Protein AF-0000000074474429 (afdb_homodimer)

InterPro domains:
  IPR001296 Glycosyl transferase, family 1 [PF00534] (193-345)
  IPR028098 Glycosyltransferase subfamily 4-like, N-terminal domain [PF13439] (16-177)
  IPR050194 Glycosyltransferase group 1 [PTHR45947] (1-367)

Secondary structure (DSSP, 8-state):
-EEEEE---SS-SHHHHHHHHHHHHHHHTT-EEEEEEEESS-----TTEEEEEEEEE-SS-EEEPTTHHHHHHHHHHHH--SEEEEEE-S-GGGGTHHHHHHHTT--EEEEE---EEPTTS-GGGSHHHHHHHHHHHHHTTSSEEEES-HHHHHHHHHTT--GGGEEE----B-TTTSS-----HHHHHT-SEEEEEES--SGGGTHHHHHHHHHHHT--TTEEEEEE---TTHHHHHTTS-GGGTEEEEE----HHHHHHHHHH-SEEEE--SEES--HHHHHHHHTT-EEEEES-TTHHHHHTTTTSEEEPSTTHHHHHHHHHHHHHH-HHHHHHHHHHHHHHHHHH-BHHHHHHHHHHHHHHHS------/-EEEEE---SS-SHHHHHHHHHHHHHHHTT-EEEEEEEESS-----TTEEEEEEEEE-SS-EEEPTTHHHHHHHHHHHH--SEEEEEE-S-GGGGTHHHHHHHTT--EEEEE---EEPTTS--TTSHHHHHHHHHHHHHTTSSEEEES-HHHHHHHHHTT--GGGEEE----B-TTTS------HHHHHT-SEEEEEES--SGGGTHHHHHHHHHHHT--TTEEEEEE---TTHHHHHTTS-GGGTEEEEE----HHHHHHHHHH-SEEEE--SEES--HHHHHHHHTT-EEEEES-TTHHHHHTTTTSEEEPSTTHHHHHHHHHHHHHH-HHHHHHHHHHHHHHHHHH-BHHHHHHHHHHHHHHHS------

Organism: NCBI:txid1188229

pLDDT: mean 92.16, std 10.49, range [34.38, 98.94]

Radius of gyration: 33.87 Å; Cα contacts (8 Å, |Δi|>4): 1514; chains: 2; bounding box: 51×116×76 Å

Foldseek 3Di:
DEEEEEFECDDDDPRNVQCVLQQVVCVVVPYHYAYEYEDCDQDPDPPRYGYFYFDDDDQQETGGDVCSLVVVLVVCVVRVGLAYEYADRHYPVLLCVLVSCVVVVHAYEYEDWQKAFFPPPPRVPDPSVVVLLVCLVSLLSHQAYEAAAVVVLVSSVVSPRDSNRYDHQHAFAALVLQAADDACVLVVQVAPAEEEEADEDDVQQVVVLVQLLLQVLQLDLRYAYEYEEYYDCVVVVPVVHDVVSRYHYPYYDPDSNVVSNVLNPHAEYEGLGRIGAADPVLLSSLSNLHAYEYERHHCPCVLCPPLLHHYDHNPPSSVVSNVVVNVSSVCRVSSNVSSVSSNVSSVVRHHSVSSNVVVVVVSVVRRPPPPDD/DEEEEEFECDDDDPRNVLCVLQQVVVVVVPYHYAYEYEDCDQPPDPPRYGYFYFDDDDQAETGGDVCSLVVVLVVCVVRVGLAYEYADRHYPVLQCVLVSCVVVVHAYEYEDWQKAFFPPPPRVPDPSVVVLLVCLVSLLSHQAYEAAAVVVLVSSVVSPRDSNRYDHQHAFAALVLQAADDACVLVVQVAPAEEEEADEDDVQQPVVLVQLLLQVLQLDLRYAYEYEEYYDCVVVVPVVHDVVSRYHYPYYDPDSNVVSNVLNPHAEYEGLGRIGAADPSLLSSLSNLHAYEYERHHCPCVLCPPLLHHYDHNPPSSVVSNVVVNVSSVCRVSSNVSSVSSNVSSVVRHHSVSSNVVVVVVSVVRRPPPPDD

Nearest PDB structures (foldseek):
  6n1x-assembly1_A  TM=7.868E-01  e=1.002E-22  Staphylococcus aureus subsp. aureus CN1
  2jjm-assembly1_C  TM=8.131E-01  e=6.736E-22  Bacillus anthracis str. Ames
  3mbo-assembly2_C  TM=7.953E-01  e=3.394E-21  Bacillus anthracis
  3mbo-assembly1_A  TM=7.927E-01  e=4.277E-21  Bacillus anthracis
  5d00-assembly1_A  TM=7.978E-01  e=6.407E-21  Bacillus subtilis subsp. subtilis str. 168

Sequence (746 aa):
MHIAWLGKKSPFCGNVTYSREVTNALRDRGYQVSFLHFAANTQQDSAQEFSLPCLYKSQIYTLPSPGANQTLLRTLRKLRPDVVHASLTLSPMDFSLPEICAELNLPLIATFHPAFAARGLNFASSTQFLTYQLYAPCLSNYDRVIVFSHLQQELLVRLGVPLERLCVIPNGVDTERYCPGWSNLKSELHADCIFIYQGRMALEKNVEALLQAWKRSEMGSQAKLLMVGNGPLAASLMNHYGPEQGVLWLGFVAQERERVRLLQGADVYVLPSLVEGLSLSLLEAMACGLACVATDAGADGEVLERGAGIILSAQGVATQLRTLLPMLAEQAEFRRILGTKARQRVLERYTLNRNLALLETLYAETARPVYSRMHIAWLGKKSPFCGNVTYSREVTNALRDRGYQVSFLHFAANTQQDSAQEFSLPCLYKSQIYTLPSPGANQTLLRTLRKLRPDVVHASLTLSPMDFSLPEICAELNLPLIATFHPAFAARGLNFASSTQFLTYQLYAPCLSNYDRVIVFSHLQQELLVRLGVPLERLCVIPNGVDTERYCPGWSNLKSELHADCIFIYQGRMALEKNVEALLQAWKRSEMGSQAKLLMVGNGPLAASLMNHYGPEQGVLWLGFVAQERERVRLLQGADVYVLPSLVEGLSLSLLEAMACGLACVATDAGADGEVLERGAGIILSAQGVATQLRTLLPMLAEQAEFRRILGTKARQRVLERYTLNRNLALLETLYAETARPVYSR

Structure (mmCIF, N/CA/C/O backbone):
data_AF-0000000074474429-model_v1
#
loop_
_entity.id
_entity.type
_entity.pdbx_description
1 polymer 'Glycosyl transferase, group 1'
#
loop_
_atom_site.group_PDB
_atom_site.id
_atom_site.type_symbol
_atom_site.label_atom_id
_atom_site.label_alt_id
_atom_site.label_comp_id
_atom_site.label_asym_id
_atom_site.label_entity_id
_atom_site.label_seq_id
_atom_site.pdbx_PDB_ins_code
_atom_site.Cartn_x
_atom_site.Cartn_y
_atom_site.Cartn_z
_atom_site.occupancy
_atom_site.B_iso_or_equiv
_atom_site.auth_seq_id
_atom_site.auth_comp_id
_atom_site.auth_asym_id
_atom_site.auth_atom_id
_atom_site.pdbx_PDB_model_num
ATOM 1 N N . MET A 1 1 ? -1.955 -37.125 -33.5 1 94.19 1 MET A N 1
ATOM 2 C CA . MET A 1 1 ? -1.232 -37.625 -32.344 1 94.19 1 MET A CA 1
ATOM 3 C C . MET A 1 1 ? -2.201 -38.031 -31.234 1 94.19 1 MET A C 1
ATOM 5 O O . MET A 1 1 ? -3.189 -37.344 -30.969 1 94.19 1 MET A O 1
ATOM 9 N N . HIS A 1 2 ? -2 -39.188 -30.656 1 96.62 2 HIS A N 1
ATOM 10 C CA . HIS A 1 2 ? -2.836 -39.719 -29.594 1 96.62 2 HIS A CA 1
ATOM 11 C C . HIS A 1 2 ? -2.152 -39.625 -28.234 1 96.62 2 HIS A C 1
ATOM 13 O O . HIS A 1 2 ? -1.081 -40.188 -28.031 1 96.62 2 HIS A O 1
ATOM 19 N N . ILE A 1 3 ? -2.836 -38.844 -27.328 1 97.44 3 ILE A N 1
ATOM 20 C CA . ILE A 1 3 ? -2.283 -38.594 -26 1 97.44 3 ILE A CA 1
ATOM 21 C C . ILE A 1 3 ? -3.082 -39.375 -24.953 1 97.44 3 ILE A C 1
ATOM 23 O O . ILE A 1 3 ? -4.305 -39.25 -24.875 1 97.44 3 ILE A O 1
ATOM 27 N N . ALA A 1 4 ? -2.449 -40.25 -24.203 1 97.56 4 ALA A N 1
ATOM 28 C CA . ALA A 1 4 ? -3.043 -40.812 -22.984 1 97.56 4 ALA A CA 1
ATOM 29 C C . ALA A 1 4 ? -2.773 -39.938 -21.781 1 97.56 4 ALA A C 1
ATOM 31 O O . ALA A 1 4 ? -1.644 -39.844 -21.297 1 97.56 4 ALA A O 1
ATOM 32 N N . TRP A 1 5 ? -3.797 -39.25 -21.328 1 97.69 5 TRP A N 1
ATOM 33 C CA . TRP A 1 5 ? -3.686 -38.312 -20.219 1 97.69 5 TRP A CA 1
ATOM 34 C C . TRP A 1 5 ? -4.121 -38.938 -18.906 1 97.69 5 TRP A C 1
ATOM 36 O O . TRP A 1 5 ? -5.277 -39.344 -18.75 1 97.69 5 TRP A O 1
ATOM 46 N N . LEU A 1 6 ? -3.193 -39.125 -18 1 95.38 6 LEU A N 1
ATOM 47 C CA . LEU A 1 6 ? -3.504 -39.562 -16.641 1 95.38 6 LEU A CA 1
ATOM 48 C C . LEU A 1 6 ? -3.73 -38.375 -15.711 1 95.38 6 LEU A C 1
ATOM 50 O O . LEU A 1 6 ? -2.807 -37.625 -15.445 1 95.38 6 LEU A O 1
ATOM 54 N N . GLY A 1 7 ? -4.918 -38.219 -15.242 1 92.5 7 GLY A N 1
ATOM 55 C CA . GLY A 1 7 ? -5.223 -37.062 -14.398 1 92.5 7 GLY A CA 1
ATOM 56 C C . GLY A 1 7 ? -6.336 -37.344 -13.406 1 92.5 7 GLY A C 1
ATOM 57 O O . GLY A 1 7 ? -6.746 -38.5 -13.219 1 92.5 7 GLY A O 1
ATOM 58 N N . LYS A 1 8 ? -6.738 -36.219 -12.742 1 89.5 8 LYS A N 1
ATOM 59 C CA . LYS A 1 8 ? -7.789 -36.281 -11.727 1 89.5 8 LYS A CA 1
ATOM 60 C C . LYS A 1 8 ? -9.086 -35.656 -12.25 1 89.5 8 LYS A C 1
ATOM 62 O O . LYS A 1 8 ? -9.055 -34.656 -12.945 1 89.5 8 LYS A O 1
ATOM 67 N N . LYS A 1 9 ? -10.172 -36.281 -11.867 1 87.31 9 LYS A N 1
ATOM 68 C CA . LYS A 1 9 ? -11.477 -35.75 -12.234 1 87.31 9 LYS A CA 1
ATOM 69 C C . LYS A 1 9 ? -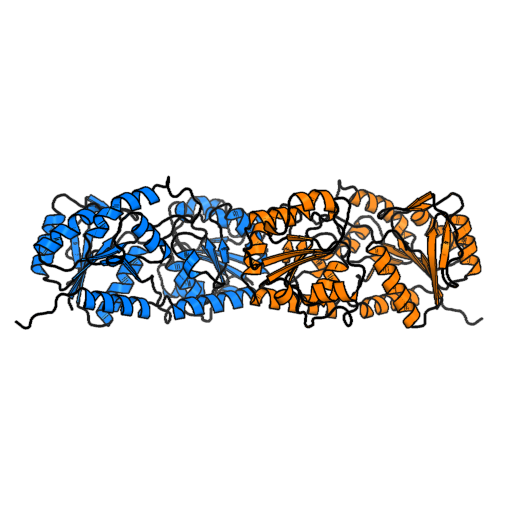12.25 -35.281 -11 1 87.31 9 LYS A C 1
ATOM 71 O O . LYS A 1 9 ? -13.156 -34.438 -11.102 1 87.31 9 LYS A O 1
ATOM 76 N N . SER A 1 10 ? -11.914 -35.875 -9.953 1 84.69 10 SER A N 1
ATOM 77 C CA . SER A 1 10 ? -12.547 -35.594 -8.672 1 84.69 10 SER A CA 1
ATOM 78 C C . SER A 1 10 ? -11.617 -35.906 -7.508 1 84.69 10 SER A C 1
ATOM 80 O O . SER A 1 10 ? -10.719 -36.75 -7.641 1 84.69 10 SER A O 1
ATOM 82 N N . PRO A 1 11 ? -11.836 -35.219 -6.402 1 82.62 11 PRO A N 1
ATOM 83 C CA . PRO A 1 11 ? -12.695 -34.062 -6.148 1 82.62 11 PRO A CA 1
ATOM 84 C C . PRO A 1 11 ? -12.188 -32.781 -6.832 1 82.62 11 PRO A C 1
ATOM 86 O O . PRO A 1 11 ? -11.031 -32.719 -7.242 1 82.62 11 PRO A O 1
ATOM 89 N N . PHE A 1 12 ? -13.07 -31.844 -6.891 1 78.62 12 PHE A N 1
ATOM 90 C CA . PHE A 1 12 ? -12.773 -30.609 -7.609 1 78.62 12 PHE A CA 1
ATOM 91 C C . PHE A 1 12 ? -11.594 -29.875 -6.973 1 78.62 12 PHE A C 1
ATOM 93 O O . PHE A 1 12 ? -11.531 -29.734 -5.75 1 78.62 12 PHE A O 1
ATOM 100 N N . CYS A 1 13 ? -10.656 -29.453 -7.844 1 82.5 13 CYS A N 1
ATOM 101 C CA . CYS A 1 13 ? -9.492 -28.656 -7.473 1 82.5 13 CYS A CA 1
ATOM 102 C C . CYS A 1 13 ? -8.828 -28.047 -8.703 1 82.5 13 CYS A C 1
ATOM 104 O O . CYS A 1 13 ? -9.336 -28.188 -9.812 1 82.5 13 CYS A O 1
ATOM 106 N N . GLY A 1 14 ? -7.797 -27.375 -8.484 1 85.69 14 GLY A N 1
ATOM 107 C CA . GLY A 1 14 ? -7.09 -26.734 -9.57 1 85.69 14 GLY A CA 1
ATOM 108 C C . GLY A 1 14 ? -6.555 -27.703 -10.602 1 85.69 14 GLY A C 1
ATOM 109 O O . GLY A 1 14 ? -6.566 -27.422 -11.805 1 85.69 14 GLY A O 1
ATOM 110 N N . ASN A 1 15 ? -6.133 -28.828 -10.172 1 87.31 15 ASN A N 1
ATOM 111 C CA . ASN A 1 15 ? -5.609 -29.844 -11.078 1 87.31 15 ASN A CA 1
ATOM 112 C C . ASN A 1 15 ? -6.695 -30.391 -12 1 87.31 15 ASN A C 1
ATOM 114 O O . ASN A 1 15 ? -6.434 -30.688 -13.164 1 87.31 15 ASN A O 1
ATOM 118 N N . VAL A 1 16 ? -7.844 -30.562 -11.422 1 88.31 16 VAL A N 1
ATOM 119 C CA . VAL A 1 16 ? -8.977 -31.016 -12.227 1 88.31 16 VAL A CA 1
ATOM 120 C C . VAL A 1 16 ? -9.289 -29.984 -13.312 1 88.31 16 VAL A C 1
ATOM 122 O O . VAL A 1 16 ? -9.461 -30.344 -14.477 1 88.31 16 VAL A O 1
ATOM 125 N N . THR A 1 17 ? -9.32 -28.734 -12.891 1 89 17 THR A N 1
ATOM 126 C CA . THR A 1 17 ? -9.586 -27.656 -13.844 1 89 17 THR A CA 1
ATOM 127 C C . THR A 1 17 ? -8.508 -27.609 -14.922 1 89 17 THR A C 1
ATOM 129 O O . THR A 1 17 ? -8.805 -27.5 -16.109 1 89 17 THR A O 1
ATOM 132 N N . TYR A 1 18 ? -7.309 -27.734 -14.523 1 91.81 18 TYR A N 1
ATOM 133 C CA . TYR A 1 18 ? -6.18 -27.734 -15.453 1 91.81 18 TYR A CA 1
ATOM 134 C C . TYR A 1 18 ? -6.324 -28.859 -16.484 1 91.81 18 TYR A C 1
ATOM 136 O O . TYR A 1 18 ? -6.246 -28.609 -17.688 1 91.81 18 TYR A O 1
ATOM 144 N N . SER A 1 19 ? -6.547 -30.078 -16.016 1 93.69 19 SER A N 1
ATOM 145 C CA . SER A 1 19 ? -6.66 -31.234 -16.906 1 93.69 19 SER A CA 1
ATOM 146 C C . SER A 1 19 ? -7.82 -31.062 -17.875 1 93.69 19 SER A C 1
ATOM 148 O O . SER A 1 19 ? -7.676 -31.344 -19.062 1 93.69 19 SER A O 1
ATOM 150 N N . ARG A 1 20 ? -8.867 -30.594 -17.297 1 92.25 20 ARG A N 1
ATOM 151 C CA . ARG A 1 20 ? -10.062 -30.406 -18.125 1 92.25 20 ARG A CA 1
ATOM 152 C C . ARG A 1 20 ? -9.812 -29.375 -19.219 1 92.25 20 ARG A C 1
ATOM 154 O O . ARG A 1 20 ? -10.094 -29.641 -20.391 1 92.25 20 ARG A O 1
ATOM 161 N N . GLU A 1 21 ? -9.258 -28.281 -18.875 1 93.25 21 GLU A N 1
ATOM 162 C CA . GLU A 1 21 ? -9.055 -27.188 -19.828 1 93.25 21 GLU A CA 1
ATOM 163 C C . GLU A 1 21 ? -8.031 -27.578 -20.891 1 93.25 21 GLU A C 1
ATOM 165 O O . GLU A 1 21 ? -8.242 -27.328 -22.078 1 93.25 21 GLU A O 1
ATOM 170 N N . VAL A 1 22 ? -7.012 -28.188 -20.484 1 95.75 22 VAL A N 1
ATOM 171 C CA . VAL A 1 22 ? -5.918 -28.516 -21.391 1 95.75 22 VAL A CA 1
ATOM 172 C C . VAL A 1 22 ? -6.355 -29.641 -22.328 1 95.75 22 VAL A C 1
ATOM 174 O O . VAL A 1 22 ? -6.168 -29.562 -23.547 1 95.75 22 VAL A O 1
ATOM 177 N N . THR A 1 23 ? -6.969 -30.719 -21.812 1 96.44 23 THR A N 1
ATOM 178 C CA . THR A 1 23 ? -7.344 -31.859 -22.641 1 96.44 23 THR A CA 1
ATOM 179 C C . THR A 1 23 ? -8.453 -31.484 -23.609 1 96.44 23 THR A C 1
ATOM 181 O O . THR A 1 23 ? -8.453 -31.922 -24.766 1 96.44 23 THR A O 1
ATOM 184 N N . ASN A 1 24 ? -9.398 -30.625 -23.156 1 95.19 24 ASN A N 1
ATOM 185 C CA . ASN A 1 24 ? -10.43 -30.141 -24.062 1 95.19 24 ASN A CA 1
ATOM 186 C C . ASN A 1 24 ? -9.828 -29.297 -25.188 1 95.19 24 ASN A C 1
ATOM 188 O O . ASN A 1 24 ? -10.203 -29.438 -26.344 1 95.19 24 ASN A O 1
ATOM 192 N N . ALA A 1 25 ? -8.961 -28.453 -24.844 1 96.06 25 ALA A N 1
ATOM 193 C CA . ALA A 1 25 ? -8.328 -27.578 -25.828 1 96.06 25 ALA A CA 1
ATOM 194 C C . ALA A 1 25 ? -7.5 -28.391 -26.828 1 96.06 25 ALA A C 1
ATOM 196 O O . ALA A 1 25 ? -7.449 -28.062 -28.016 1 96.06 25 ALA A O 1
ATOM 197 N N . LEU A 1 26 ? -6.797 -29.406 -26.344 1 96.62 26 LEU A N 1
ATOM 198 C CA . LEU A 1 26 ? -6.043 -30.297 -27.219 1 96.62 26 LEU A CA 1
ATOM 199 C C . LEU A 1 26 ? -6.969 -31 -28.203 1 96.62 26 LEU A C 1
ATOM 201 O O . LEU A 1 26 ? -6.652 -31.094 -29.391 1 96.62 26 LEU A O 1
ATOM 205 N N . ARG A 1 27 ? -8.125 -31.453 -27.719 1 96.56 27 ARG A N 1
ATOM 206 C CA . ARG A 1 27 ? -9.102 -32.094 -28.609 1 96.56 27 ARG A CA 1
ATOM 207 C C . ARG A 1 27 ? -9.586 -31.109 -29.672 1 96.56 27 ARG A C 1
ATOM 209 O O . ARG A 1 27 ? -9.719 -31.469 -30.844 1 96.56 27 ARG A O 1
ATOM 216 N N . ASP A 1 28 ? -9.828 -29.922 -29.25 1 96 28 ASP A N 1
ATOM 217 C CA . ASP A 1 28 ? -10.273 -28.875 -30.172 1 96 28 ASP A CA 1
ATOM 218 C C . ASP A 1 28 ? -9.219 -28.609 -31.25 1 96 28 ASP A C 1
ATOM 220 O O . ASP A 1 28 ? -9.555 -28.188 -32.344 1 96 28 ASP A O 1
ATOM 224 N N . ARG A 1 29 ? -8.023 -28.891 -30.922 1 95.81 29 ARG A N 1
ATOM 225 C CA . ARG A 1 29 ? -6.922 -28.641 -31.844 1 95.81 29 ARG A CA 1
ATOM 226 C C . ARG A 1 29 ? -6.609 -29.875 -32.688 1 95.81 29 ARG A C 1
ATOM 228 O O . ARG A 1 29 ? -5.602 -29.906 -33.406 1 95.81 29 ARG A O 1
ATOM 235 N N . GLY A 1 30 ? -7.371 -30.969 -32.531 1 95.81 30 GLY A N 1
ATOM 236 C CA . GLY A 1 30 ? -7.285 -32.125 -33.406 1 95.81 30 GLY A CA 1
ATOM 237 C C . GLY A 1 30 ? -6.559 -33.281 -32.812 1 95.81 30 GLY A C 1
ATOM 238 O O . GLY A 1 30 ? -6.391 -34.344 -33.438 1 95.81 30 GLY A O 1
ATOM 239 N N . TYR A 1 31 ? -6.215 -33.219 -31.562 1 96.44 31 TYR A N 1
ATOM 240 C CA . TYR A 1 31 ? -5.543 -34.344 -30.906 1 96.44 31 TYR A CA 1
ATOM 241 C C . TYR A 1 31 ? -6.551 -35.375 -30.422 1 96.44 31 TYR A C 1
ATOM 243 O O . TYR A 1 31 ? -7.672 -35.031 -30.047 1 96.44 31 TYR A O 1
ATOM 251 N N . GLN A 1 32 ? -6.141 -36.625 -30.5 1 96.75 32 GLN A N 1
ATOM 252 C CA . GLN A 1 32 ? -6.879 -37.656 -29.797 1 96.75 32 GLN A CA 1
ATOM 253 C C . GLN A 1 32 ? -6.414 -37.781 -28.344 1 96.75 32 GLN A C 1
ATOM 255 O O . GLN A 1 32 ? -5.219 -37.938 -28.094 1 96.75 32 GLN A O 1
ATOM 260 N N . VAL A 1 33 ? -7.355 -37.594 -27.406 1 97.19 33 VAL A N 1
ATOM 261 C CA . VAL A 1 33 ? -6.98 -37.656 -26 1 97.19 33 VAL A CA 1
ATOM 262 C C . VAL A 1 33 ? -7.789 -38.75 -25.297 1 97.19 33 VAL A C 1
ATOM 264 O O . VAL A 1 33 ? -9.023 -38.719 -25.297 1 97.19 33 VAL A O 1
ATOM 267 N N . SER A 1 34 ? -7.137 -39.75 -24.781 1 96.81 34 SER A N 1
ATOM 268 C CA . SER A 1 34 ? -7.727 -40.719 -23.875 1 96.81 34 SER A CA 1
ATOM 269 C C . SER A 1 34 ? -7.438 -40.375 -22.422 1 96.81 34 SER A C 1
ATOM 271 O O . SER A 1 34 ? -6.277 -40.344 -22 1 96.81 34 SER A O 1
ATOM 273 N N . PHE A 1 35 ? -8.492 -40.062 -21.688 1 96.31 35 PHE A N 1
ATOM 274 C CA . PHE A 1 35 ? -8.344 -39.594 -20.328 1 96.31 35 PHE A CA 1
ATOM 275 C C . PHE A 1 35 ? -8.438 -40.781 -19.344 1 96.31 35 PHE A C 1
ATOM 277 O O . PHE A 1 35 ? -9.461 -41.438 -19.281 1 96.31 35 PHE A O 1
ATOM 284 N N . LEU A 1 36 ? -7.387 -41 -18.625 1 94.31 36 LEU A N 1
ATOM 285 C CA . LEU A 1 36 ? -7.34 -42.031 -17.594 1 94.31 36 LEU A CA 1
ATOM 286 C C . LEU A 1 36 ? -7.402 -41.406 -16.203 1 94.31 36 LEU A C 1
ATOM 288 O O . LEU A 1 36 ? -6.68 -40.469 -15.906 1 94.31 36 LEU A O 1
ATOM 292 N N . HIS A 1 37 ? -8.281 -41.875 -15.336 1 92.12 37 HIS A N 1
ATOM 293 C CA . HIS A 1 37 ? -8.43 -41.344 -13.977 1 92.12 37 HIS A CA 1
ATOM 294 C C . HIS A 1 37 ? -8.688 -42.469 -12.992 1 92.12 37 HIS A C 1
ATOM 296 O O . HIS A 1 37 ? -9.07 -43.594 -13.383 1 92.12 37 HIS A O 1
ATOM 302 N N . PHE A 1 38 ? -8.477 -42.188 -11.703 1 89.75 38 PHE A N 1
ATOM 303 C CA . PHE A 1 38 ? -8.727 -43.156 -10.656 1 89.75 38 PHE A CA 1
ATOM 304 C C . PHE A 1 38 ? -10.188 -43.125 -10.211 1 89.75 38 PHE A C 1
ATOM 306 O O . PHE A 1 38 ? -10.766 -42.031 -10.07 1 89.75 38 PHE A O 1
ATOM 313 N N . ALA A 1 39 ? -10.75 -44.25 -10.102 1 87.56 39 ALA A N 1
ATOM 314 C CA . ALA A 1 39 ? -12.133 -44.344 -9.625 1 87.56 39 ALA A CA 1
ATOM 315 C C . ALA A 1 39 ? -12.367 -45.656 -8.891 1 87.56 39 ALA A C 1
ATOM 317 O O . ALA A 1 39 ? -11.766 -46.688 -9.227 1 87.56 39 ALA A O 1
ATOM 318 N N . ALA A 1 40 ? -13.172 -45.594 -7.758 1 76.62 40 ALA A N 1
ATOM 319 C CA . ALA A 1 40 ? -13.523 -46.812 -7.016 1 76.62 40 ALA A CA 1
ATOM 320 C C . ALA A 1 40 ? -14.352 -47.781 -7.871 1 76.62 40 ALA A C 1
ATOM 322 O O . ALA A 1 40 ? -14.164 -49 -7.816 1 76.62 40 ALA A O 1
ATOM 323 N N . ASN A 1 41 ? -15.367 -47.219 -8.445 1 67.5 41 ASN A N 1
ATOM 324 C CA . ASN A 1 41 ? -16.203 -48.062 -9.281 1 67.5 41 ASN A CA 1
ATOM 325 C C . ASN A 1 41 ? -15.961 -47.781 -10.766 1 67.5 41 ASN A C 1
ATOM 327 O O . ASN A 1 41 ? -15.883 -46.625 -11.188 1 67.5 41 ASN A O 1
ATOM 331 N N . THR A 1 42 ? -15.328 -48.781 -11.43 1 58.28 42 THR A N 1
ATOM 332 C CA . THR A 1 42 ? -14.945 -48.688 -12.836 1 58.28 42 THR A CA 1
ATOM 333 C C . THR A 1 42 ? -16.156 -48.406 -13.711 1 58.28 42 THR A C 1
ATOM 335 O O . THR A 1 42 ? -17.016 -49.25 -13.891 1 58.28 42 THR A O 1
ATOM 338 N N . GLN A 1 43 ? -16.953 -47.531 -13.391 1 54.34 43 GLN A N 1
ATOM 339 C CA . GLN A 1 43 ? -18.031 -47.375 -14.352 1 54.34 43 GLN A CA 1
ATOM 340 C C . GLN A 1 43 ? -17.516 -46.938 -15.711 1 54.34 43 GLN A C 1
ATOM 342 O O . GLN A 1 43 ? -16.484 -46.25 -15.789 1 54.34 43 GLN A O 1
ATOM 347 N N . GLN A 1 44 ? -17.891 -47.656 -16.766 1 52.59 44 GLN A N 1
ATOM 348 C CA . GLN A 1 44 ? -17.609 -47.438 -18.172 1 52.59 44 GLN A CA 1
ATOM 349 C C . GLN A 1 44 ? -17.797 -45.969 -18.562 1 52.59 44 GLN A C 1
ATOM 351 O O . GLN A 1 44 ? -18.906 -45.469 -18.547 1 52.59 44 GLN A O 1
ATOM 356 N N . ASP A 1 45 ? -16.922 -45.188 -18.266 1 57.56 45 ASP A N 1
ATOM 357 C CA . ASP A 1 45 ? -16.938 -43.781 -18.672 1 57.56 45 ASP A CA 1
ATOM 358 C C . ASP A 1 45 ? -17 -43.656 -20.203 1 57.56 45 ASP A C 1
ATOM 360 O O . ASP A 1 45 ? -16.844 -44.656 -20.906 1 57.56 45 ASP A O 1
ATOM 364 N N . SER A 1 46 ? -17.156 -42.531 -20.797 1 64.19 46 SER A N 1
ATOM 365 C CA . SER A 1 46 ? -17.234 -42.156 -22.203 1 64.19 46 SER A CA 1
ATOM 366 C C . SER A 1 46 ? -16.125 -42.812 -23.016 1 64.19 46 SER A C 1
ATOM 368 O O . SER A 1 46 ? -15.195 -43.375 -22.453 1 64.19 46 SER A O 1
ATOM 370 N N . ALA A 1 47 ? -16.344 -42.938 -24.375 1 69 47 ALA A N 1
ATOM 371 C CA . ALA A 1 47 ? -15.469 -43.562 -25.375 1 69 47 ALA A CA 1
ATOM 372 C C . ALA A 1 47 ? -14.031 -43.094 -25.234 1 69 47 ALA A C 1
ATOM 374 O O . ALA A 1 47 ? -13.102 -43.75 -25.703 1 69 47 ALA A O 1
ATOM 375 N N . GLN A 1 48 ? -13.797 -42.125 -24.438 1 86.31 48 GLN A N 1
ATOM 376 C CA . GLN A 1 48 ? -12.438 -41.594 -24.375 1 86.31 48 GLN A CA 1
ATOM 377 C C . GLN A 1 48 ? -11.961 -41.469 -22.938 1 86.31 48 GLN A C 1
ATOM 379 O O . GLN A 1 48 ? -10.953 -40.812 -22.656 1 86.31 48 GLN A O 1
ATOM 384 N N . GLU A 1 49 ? -12.68 -42.156 -21.984 1 90.5 49 GLU A N 1
ATOM 385 C CA . GLU A 1 49 ? -12.312 -42.156 -20.562 1 90.5 49 GLU A CA 1
ATOM 386 C C . GLU A 1 49 ? -12.109 -43.562 -20.031 1 90.5 49 GLU A C 1
ATOM 388 O O . GLU A 1 49 ? -12.875 -44.469 -20.359 1 90.5 49 GLU A O 1
ATOM 393 N N . PHE A 1 50 ? -11.117 -43.719 -19.281 1 89.88 50 PHE A N 1
ATOM 394 C CA . PHE A 1 50 ? -10.75 -45 -18.703 1 89.88 50 PHE A CA 1
ATOM 395 C C . PHE A 1 50 ? -10.492 -44.906 -17.203 1 89.88 50 PHE A C 1
ATOM 397 O O . PHE A 1 50 ? -9.891 -43.906 -16.75 1 89.88 50 PHE A O 1
ATOM 404 N N . SER A 1 51 ? -10.977 -45.844 -16.453 1 91.75 51 SER A N 1
ATOM 405 C CA . SER A 1 51 ? -10.828 -45.781 -15 1 91.75 51 SER A CA 1
ATOM 406 C C . SER A 1 51 ? -9.758 -46.75 -14.523 1 91.75 51 SER A C 1
ATOM 408 O O . SER A 1 51 ? -9.641 -47.875 -15.039 1 91.75 51 SER A O 1
ATOM 410 N N . LEU A 1 52 ? -8.977 -46.312 -13.594 1 91.81 52 LEU A N 1
ATOM 411 C CA . LEU A 1 52 ? -8.023 -47.125 -12.859 1 91.81 52 LEU A CA 1
ATOM 412 C C . LEU A 1 52 ? -8.5 -47.375 -11.43 1 91.81 52 LEU A C 1
ATOM 414 O O . LEU A 1 52 ? -9.055 -46.469 -10.797 1 91.81 52 LEU A O 1
ATOM 418 N N . PRO A 1 53 ? -8.344 -48.5 -10.953 1 91.38 53 PRO A N 1
ATOM 419 C CA . PRO A 1 53 ? -8.859 -48.781 -9.609 1 91.38 53 PRO A CA 1
ATOM 420 C C . PRO A 1 53 ? -8.062 -48.094 -8.508 1 91.38 53 PRO A C 1
ATOM 422 O O . PRO A 1 53 ? -6.836 -48 -8.586 1 91.38 53 PRO A O 1
ATOM 425 N N . CYS A 1 54 ? -8.742 -47.594 -7.496 1 91.44 54 CYS A N 1
ATOM 426 C CA . CYS A 1 54 ? -8.078 -46.906 -6.391 1 91.44 54 CYS A CA 1
ATOM 427 C C . CYS A 1 54 ? -8.781 -47.219 -5.07 1 91.44 54 CYS A C 1
ATOM 429 O O . CYS A 1 54 ? -9.977 -47.5 -5.051 1 91.44 54 CYS A O 1
ATOM 431 N N . LEU A 1 55 ? -8.016 -47.125 -4.016 1 90.31 55 LEU A N 1
ATOM 432 C CA . LEU A 1 55 ? -8.516 -47.375 -2.67 1 90.31 55 LEU A CA 1
ATOM 433 C C . LEU A 1 55 ? -9 -46.094 -2.014 1 90.31 55 LEU A C 1
ATOM 435 O O . LEU A 1 55 ? -9.914 -46.125 -1.189 1 90.31 55 LEU A O 1
ATOM 439 N N . TYR A 1 56 ? -8.375 -45 -2.402 1 89.19 56 TYR A N 1
ATOM 440 C CA . TYR A 1 56 ? -8.672 -43.719 -1.755 1 89.19 56 TYR A CA 1
ATOM 441 C C . TYR A 1 56 ? -8.234 -42.562 -2.629 1 89.19 56 TYR A C 1
ATOM 443 O O . TYR A 1 56 ? -7.227 -42.656 -3.336 1 89.19 56 TYR A O 1
ATOM 451 N N . LYS A 1 57 ? -9.125 -41.469 -2.611 1 87.75 57 LYS A N 1
ATOM 452 C CA . LYS A 1 57 ? -8.812 -40.25 -3.342 1 87.75 57 LYS A CA 1
ATOM 453 C C . LYS A 1 57 ? -9.102 -39.031 -2.496 1 87.75 57 LYS A C 1
ATOM 455 O O . LYS A 1 57 ? -10.148 -38.938 -1.845 1 87.75 57 LYS A O 1
ATOM 460 N N . SER A 1 58 ? -8.102 -38.094 -2.441 1 81.06 58 SER A N 1
ATOM 461 C CA . SER A 1 58 ? -8.281 -36.781 -1.841 1 81.06 58 SER A CA 1
ATOM 462 C C . SER A 1 58 ? -7.82 -35.656 -2.783 1 81.06 58 SER A C 1
ATOM 464 O O . SER A 1 58 ? -7.449 -35.938 -3.928 1 81.06 58 SER A O 1
ATOM 466 N N . GLN A 1 59 ? -7.984 -34.438 -2.377 1 76.25 59 GLN A N 1
ATOM 467 C CA . GLN A 1 59 ? -7.508 -33.344 -3.18 1 76.25 59 GLN A CA 1
ATOM 468 C C . GLN A 1 59 ? -5.988 -33.375 -3.32 1 76.25 59 GLN A C 1
ATOM 470 O O . GLN A 1 59 ? -5.438 -32.844 -4.289 1 76.25 59 GLN A O 1
ATOM 475 N N . ILE A 1 60 ? -5.363 -34.125 -2.418 1 76.06 60 ILE A N 1
ATOM 476 C CA . ILE A 1 60 ? -3.908 -34.031 -2.334 1 76.06 60 ILE A CA 1
ATOM 477 C C . ILE A 1 60 ? -3.297 -35.344 -2.852 1 76.06 60 ILE A C 1
ATOM 479 O O . ILE A 1 60 ? -2.295 -35.312 -3.572 1 76.06 60 ILE A O 1
ATOM 483 N N . TYR A 1 61 ? -3.869 -36.469 -2.473 1 83.69 61 TYR A N 1
ATOM 484 C CA . TYR A 1 61 ? -3.207 -37.719 -2.842 1 83.69 61 TYR A CA 1
ATOM 485 C C . TYR A 1 61 ? -4.223 -38.75 -3.283 1 83.69 61 TYR A C 1
ATOM 487 O O . TYR A 1 61 ? -5.41 -38.656 -2.973 1 83.69 61 TYR A O 1
ATOM 495 N N . THR A 1 62 ? -3.756 -39.688 -4.098 1 89.06 62 THR A N 1
ATOM 496 C CA . THR A 1 62 ? -4.516 -40.844 -4.555 1 89.06 62 THR A CA 1
ATOM 497 C C . THR A 1 62 ? -3.783 -42.156 -4.219 1 89.06 62 THR A C 1
ATOM 499 O O . THR A 1 62 ? -2.58 -42.281 -4.461 1 89.06 62 THR A O 1
ATOM 502 N N . LEU A 1 63 ? -4.535 -43.094 -3.654 1 91.75 63 LEU A N 1
ATOM 503 C CA . LEU A 1 63 ? -4 -44.438 -3.361 1 91.75 63 LEU A CA 1
ATOM 504 C C . LEU A 1 63 ? -4.582 -45.469 -4.309 1 91.75 63 LEU A C 1
ATOM 506 O O . LEU A 1 63 ? -5.711 -45.938 -4.113 1 91.75 63 LEU A O 1
ATOM 510 N N . PRO A 1 64 ? -3.771 -45.906 -5.242 1 92.19 64 PRO A N 1
ATOM 511 C CA . PRO A 1 64 ? -4.266 -46.938 -6.18 1 92.19 64 PRO A CA 1
ATOM 512 C C . PRO A 1 64 ? -4.48 -48.281 -5.52 1 92.19 64 PRO A C 1
ATOM 514 O O . PRO A 1 64 ? -3.842 -48.594 -4.512 1 92.19 64 PRO A O 1
ATOM 517 N N . SER A 1 65 ? -5.434 -49 -6.094 1 92.31 65 SER A N 1
ATOM 518 C CA . SER A 1 65 ? -5.617 -50.375 -5.645 1 92.31 65 SER A CA 1
ATOM 519 C C . SER A 1 65 ? -4.496 -51.281 -6.152 1 92.31 65 SER A C 1
ATOM 521 O O . SER A 1 65 ? -3.811 -50.938 -7.121 1 92.31 65 SER A O 1
ATOM 523 N N . PRO A 1 66 ? -4.434 -52.469 -5.375 1 90.25 66 PRO A N 1
ATOM 524 C CA . PRO A 1 66 ? -3.521 -53.469 -5.961 1 90.25 66 PRO A CA 1
ATOM 525 C C . PRO A 1 66 ? -3.908 -53.844 -7.387 1 90.25 66 PRO A C 1
ATOM 527 O O . PRO A 1 66 ? -5.094 -54.031 -7.68 1 90.25 66 PRO A O 1
ATOM 530 N N . GLY A 1 67 ? -3.109 -53.812 -8.344 1 91.38 67 GLY A N 1
ATOM 531 C CA . GLY A 1 67 ? -3.377 -54.188 -9.727 1 91.38 67 GLY A CA 1
ATOM 532 C C . GLY A 1 67 ? -3.539 -52.969 -10.641 1 91.38 67 GLY A C 1
ATOM 533 O O . GLY A 1 67 ? -3.668 -53.125 -11.852 1 91.38 67 GLY A O 1
ATOM 534 N N . ALA A 1 68 ? -3.664 -51.844 -10 1 93.88 68 ALA A N 1
ATOM 535 C CA . ALA A 1 68 ? -3.83 -50.625 -10.789 1 93.88 68 ALA A CA 1
ATOM 536 C C . ALA A 1 68 ? -2.74 -50.5 -11.852 1 93.88 68 ALA A C 1
ATOM 538 O O . ALA A 1 68 ? -3.006 -50.094 -12.984 1 93.88 68 ALA A O 1
ATOM 539 N N . ASN A 1 69 ? -1.521 -50.875 -11.531 1 95.69 69 ASN A N 1
ATOM 540 C CA . ASN A 1 69 ? -0.417 -50.812 -12.484 1 95.69 69 ASN A CA 1
ATOM 541 C C . ASN A 1 69 ? -0.665 -51.75 -13.672 1 95.69 69 ASN A C 1
ATOM 543 O O . ASN A 1 69 ? -0.414 -51.375 -14.82 1 95.69 69 ASN A O 1
ATOM 547 N N . GLN A 1 70 ? -1.131 -52.875 -13.336 1 95.69 70 GLN A N 1
ATOM 548 C CA . GLN A 1 70 ? -1.422 -53.844 -14.391 1 95.69 70 GLN A CA 1
ATOM 549 C C . GLN A 1 70 ? -2.562 -53.375 -15.281 1 95.69 70 GLN A C 1
ATOM 551 O O . GLN A 1 70 ? -2.535 -53.562 -16.5 1 95.69 70 GLN A O 1
ATOM 556 N N . THR A 1 71 ? -3.516 -52.844 -14.617 1 94.88 71 THR A N 1
ATOM 557 C CA . THR A 1 71 ? -4.633 -52.312 -15.375 1 94.88 71 THR A CA 1
ATOM 558 C C . THR A 1 71 ? -4.16 -51.188 -16.297 1 94.88 71 THR A C 1
ATOM 560 O O . THR A 1 71 ? -4.586 -51.094 -17.453 1 94.88 71 THR A O 1
ATOM 563 N N . LEU A 1 72 ? -3.359 -50.344 -15.781 1 95.94 72 LEU A N 1
ATOM 564 C CA . LEU A 1 72 ? -2.811 -49.25 -16.594 1 95.94 72 LEU A CA 1
ATOM 565 C C . LEU A 1 72 ? -2.025 -49.812 -17.781 1 95.94 72 LEU A C 1
ATOM 567 O O . LEU A 1 72 ? -2.195 -49.344 -18.906 1 95.94 72 LEU A O 1
ATOM 571 N N . LEU A 1 73 ? -1.138 -50.781 -17.531 1 96.81 73 LEU A N 1
ATOM 572 C CA . LEU A 1 73 ? -0.328 -51.406 -18.578 1 96.81 73 LEU A CA 1
ATOM 573 C C . LEU A 1 73 ? -1.21 -52 -19.672 1 96.81 73 LEU A C 1
ATOM 575 O O . LEU A 1 73 ? -0.949 -51.781 -20.859 1 96.81 73 LEU A O 1
ATOM 579 N N . ARG A 1 74 ? -2.232 -52.656 -19.281 1 96.38 74 ARG A N 1
ATOM 580 C CA . ARG A 1 74 ? -3.15 -53.25 -20.25 1 96.38 74 ARG A CA 1
ATOM 581 C C . ARG A 1 74 ? -3.879 -52.188 -21.062 1 96.38 74 ARG A C 1
ATOM 583 O O . ARG A 1 74 ? -4.059 -52.344 -22.266 1 96.38 74 ARG A O 1
ATOM 590 N N . THR A 1 75 ? -4.32 -51.219 -20.344 1 95.5 75 THR A N 1
ATOM 591 C CA . THR A 1 75 ? -5.051 -50.156 -21 1 95.5 75 THR A CA 1
ATOM 592 C C . THR A 1 75 ? -4.164 -49.438 -22.016 1 95.5 75 THR A C 1
ATOM 594 O O . THR A 1 75 ? -4.594 -49.188 -23.141 1 95.5 75 THR A O 1
ATOM 597 N N . LEU A 1 76 ? -2.924 -49.125 -21.672 1 96.81 76 LEU A N 1
ATOM 598 C CA . LEU A 1 76 ? -1.995 -48.438 -22.562 1 96.81 76 LEU A CA 1
ATOM 599 C C . LEU A 1 76 ? -1.648 -49.312 -23.766 1 96.81 76 LEU A C 1
ATOM 601 O O . LEU A 1 76 ? -1.484 -48.812 -24.875 1 96.81 76 LEU A O 1
ATOM 605 N N . ARG A 1 77 ? -1.499 -50.625 -23.516 1 96.44 77 ARG A N 1
ATOM 606 C CA . ARG A 1 77 ? -1.229 -51.562 -24.594 1 96.44 77 ARG A CA 1
ATOM 607 C C . ARG A 1 77 ? -2.355 -51.531 -25.625 1 96.44 77 ARG A C 1
ATOM 609 O O . ARG A 1 77 ? -2.105 -51.625 -26.828 1 96.44 77 ARG A O 1
ATOM 616 N N . LYS A 1 78 ? -3.488 -51.438 -25.109 1 95.31 78 LYS A N 1
ATOM 617 C CA . LYS A 1 78 ? -4.664 -51.438 -25.984 1 95.31 78 LYS A CA 1
ATOM 618 C C . LYS A 1 78 ? -4.781 -50.094 -26.734 1 95.31 78 LYS A C 1
ATOM 620 O O . LYS A 1 78 ? -5.102 -50.062 -27.922 1 95.31 78 LYS A O 1
ATOM 625 N N . LEU A 1 79 ? -4.547 -49 -26.109 1 95 79 LEU A N 1
ATOM 626 C CA . LEU A 1 79 ? -4.746 -47.688 -26.641 1 95 79 LEU A CA 1
ATOM 627 C C . LEU A 1 79 ? -3.635 -47.312 -27.625 1 95 79 LEU A C 1
ATOM 629 O O . LEU A 1 79 ? -3.859 -46.562 -28.578 1 95 79 LEU A O 1
ATOM 633 N N . ARG A 1 80 ? -2.422 -47.781 -27.391 1 95.62 80 ARG A N 1
ATOM 634 C CA . ARG A 1 80 ? -1.235 -47.5 -28.188 1 95.62 80 ARG A CA 1
ATOM 635 C C . ARG A 1 80 ? -1.091 -46 -28.453 1 95.62 80 ARG A C 1
ATOM 637 O O . ARG A 1 80 ? -0.973 -45.562 -29.594 1 95.62 80 ARG A O 1
ATOM 644 N N . PRO A 1 81 ? -1.076 -45.219 -27.406 1 96.62 81 PRO A N 1
ATOM 645 C CA . PRO A 1 81 ? -0.901 -43.781 -27.609 1 96.62 81 PRO A CA 1
ATOM 646 C C . PRO A 1 81 ? 0.493 -43.438 -28.109 1 96.62 81 PRO A C 1
ATOM 648 O O . PRO A 1 81 ? 1.395 -44.281 -28.094 1 96.62 81 PRO A O 1
ATOM 651 N N . ASP A 1 82 ? 0.581 -42.219 -28.625 1 96.38 82 ASP A N 1
ATOM 652 C CA . ASP A 1 82 ? 1.883 -41.719 -29.062 1 96.38 82 ASP A CA 1
ATOM 653 C C . ASP A 1 82 ? 2.691 -41.188 -27.875 1 96.38 82 ASP A C 1
ATOM 655 O O . ASP A 1 82 ? 3.924 -41.188 -27.922 1 96.38 82 ASP A O 1
ATOM 659 N N . VAL A 1 83 ? 1.957 -40.719 -26.906 1 97.25 83 VAL A N 1
ATOM 660 C CA . VAL A 1 83 ? 2.59 -40.156 -25.719 1 97.25 83 VAL A CA 1
ATOM 661 C C . VAL A 1 83 ? 1.688 -40.344 -24.5 1 97.25 83 VAL A C 1
ATOM 663 O O . VAL A 1 83 ? 0.462 -40.344 -24.625 1 97.25 83 VAL A O 1
ATOM 666 N N . VAL A 1 84 ? 2.264 -40.594 -23.312 1 97.75 84 VAL A N 1
ATOM 667 C CA . VAL A 1 84 ? 1.565 -40.594 -22.031 1 97.75 84 VAL A CA 1
ATOM 668 C C . VAL A 1 84 ? 1.882 -39.312 -21.266 1 97.75 84 VAL A C 1
ATOM 670 O O . VAL A 1 84 ? 3.049 -38.938 -21.109 1 97.75 84 VAL A O 1
ATOM 673 N N . HIS A 1 85 ? 0.87 -38.562 -20.891 1 98 85 HIS A N 1
ATOM 674 C CA . HIS A 1 85 ? 1.008 -37.344 -20.078 1 98 85 HIS A CA 1
ATOM 675 C C . HIS A 1 85 ? 0.365 -37.531 -18.703 1 98 85 HIS A C 1
ATOM 677 O O . HIS A 1 85 ? -0.856 -37.688 -18.609 1 98 85 HIS A O 1
ATOM 683 N N . ALA A 1 86 ? 1.177 -37.531 -17.703 1 96.88 86 ALA A N 1
ATOM 684 C CA . ALA A 1 86 ? 0.683 -37.719 -16.344 1 96.88 86 ALA A CA 1
ATOM 685 C C . ALA A 1 86 ? 0.604 -36.406 -15.586 1 96.88 86 ALA A C 1
ATOM 687 O O . ALA A 1 86 ? 1.618 -35.719 -15.406 1 96.88 86 ALA A O 1
ATOM 688 N N . SER A 1 87 ? -0.58 -36 -15.258 1 94.12 87 SER A N 1
ATOM 689 C CA . SER A 1 87 ? -0.78 -34.906 -14.336 1 94.12 87 SER A CA 1
ATOM 690 C C . SER A 1 87 ? -0.621 -35.344 -12.891 1 94.12 87 SER A C 1
ATOM 692 O O . SER A 1 87 ? -1.565 -35.844 -12.281 1 94.12 87 SER A O 1
ATOM 694 N N . LEU A 1 88 ? 0.468 -35.125 -12.273 1 87.38 88 LEU A N 1
ATOM 695 C CA . LEU A 1 88 ? 0.866 -35.75 -11.031 1 87.38 88 LEU A CA 1
ATOM 696 C C . LEU A 1 88 ? 0.196 -35.094 -9.828 1 87.38 88 LEU A C 1
ATOM 698 O O . LEU A 1 88 ? 0.284 -33.875 -9.664 1 87.38 88 LEU A O 1
ATOM 702 N N . THR A 1 89 ? -0.659 -35.906 -8.945 1 76.06 89 THR A N 1
ATOM 703 C CA . THR A 1 89 ? -1.284 -35.469 -7.695 1 76.06 89 THR A CA 1
ATOM 704 C C . THR A 1 89 ? -0.785 -36.312 -6.527 1 76.06 89 THR A C 1
ATOM 706 O O . THR A 1 89 ? -1.502 -36.5 -5.543 1 76.06 89 THR A O 1
ATOM 709 N N . LEU A 1 90 ? 0.308 -36.656 -6.305 1 85.25 90 LEU A N 1
ATOM 710 C CA . LEU A 1 90 ? 0.919 -37.469 -5.258 1 85.25 90 LEU A CA 1
ATOM 711 C C . LEU A 1 90 ? 0.299 -38.844 -5.219 1 85.25 90 LEU A C 1
ATOM 713 O O . LEU A 1 90 ? -0.694 -39.062 -4.52 1 85.25 90 LEU A O 1
ATOM 717 N N . SER A 1 91 ? 0.722 -39.719 -5.848 1 90.75 91 SER A N 1
ATOM 718 C CA . SER A 1 91 ? 0.271 -41.125 -5.938 1 90.75 91 SER A CA 1
ATOM 719 C C . SER A 1 91 ? 1.451 -42.094 -6.02 1 90.75 91 SER A C 1
ATOM 721 O O . SER A 1 91 ? 2.434 -41.812 -6.715 1 90.75 91 SER A O 1
ATOM 723 N N . PRO A 1 92 ? 1.379 -43.219 -5.348 1 91.19 92 PRO A N 1
ATOM 724 C CA . PRO A 1 92 ? 2.436 -44.219 -5.496 1 91.19 92 PRO A CA 1
ATOM 725 C C . PRO A 1 92 ? 2.662 -44.625 -6.949 1 91.19 92 PRO A C 1
ATOM 727 O O . PRO A 1 92 ? 3.781 -45 -7.328 1 91.19 92 PRO A O 1
ATOM 730 N N . MET A 1 93 ? 1.705 -44.562 -7.746 1 93.44 93 MET A N 1
ATOM 731 C CA . MET A 1 93 ? 1.815 -44.938 -9.156 1 93.44 93 MET A CA 1
ATOM 732 C C . MET A 1 93 ? 2.781 -44.031 -9.891 1 93.44 93 MET A C 1
ATOM 734 O O . MET A 1 93 ? 3.391 -44.438 -10.883 1 93.44 93 MET A O 1
ATOM 738 N N . ASP A 1 94 ? 2.893 -42.781 -9.352 1 94.62 94 ASP A N 1
ATOM 739 C CA . ASP A 1 94 ? 3.797 -41.844 -9.977 1 94.62 94 ASP A CA 1
ATOM 740 C C . ASP A 1 94 ? 5.215 -42.406 -10.07 1 94.62 94 ASP A C 1
ATOM 742 O O . ASP A 1 94 ? 5.969 -42.031 -10.977 1 94.62 94 ASP A O 1
ATOM 746 N N . PHE A 1 95 ? 5.578 -43.312 -9.195 1 94.94 95 PHE A N 1
ATOM 747 C CA . PHE A 1 95 ? 6.93 -43.844 -9.109 1 94.94 95 PHE A CA 1
ATOM 748 C C . PHE A 1 95 ? 7.086 -45.062 -10.008 1 94.94 95 PHE A C 1
ATOM 750 O O . PHE A 1 95 ? 8.211 -45.469 -10.305 1 94.94 95 PHE A O 1
ATOM 757 N N . SER A 1 96 ? 6.008 -45.625 -10.508 1 95.62 96 SER A N 1
ATOM 758 C CA . SER A 1 96 ? 6.074 -46.781 -11.367 1 95.62 96 SER A CA 1
ATOM 759 C C . SER A 1 96 ? 5.816 -46.438 -12.828 1 95.62 96 SER A C 1
ATOM 761 O O . SER A 1 96 ? 6.039 -47.25 -13.727 1 95.62 96 SER A O 1
ATOM 763 N N . LEU A 1 97 ? 5.391 -45.25 -13.055 1 96.88 97 LEU A N 1
ATOM 764 C CA . LEU A 1 97 ? 4.996 -44.812 -14.398 1 96.88 97 LEU A CA 1
ATOM 765 C C . LEU A 1 97 ? 6.168 -44.938 -15.367 1 96.88 97 LEU A C 1
ATOM 767 O O . LEU A 1 97 ? 6 -45.406 -16.5 1 96.88 97 LEU A O 1
ATOM 771 N N . PRO A 1 98 ? 7.391 -44.5 -14.961 1 97 98 PRO A N 1
ATOM 772 C CA . PRO A 1 98 ? 8.508 -44.594 -15.898 1 97 98 PRO A CA 1
ATOM 773 C C . PRO A 1 98 ? 8.781 -46.031 -16.344 1 97 98 PRO A C 1
ATOM 775 O O . PRO A 1 98 ? 9.016 -46.281 -17.531 1 97 98 PRO A O 1
ATOM 778 N N . GLU A 1 99 ? 8.688 -46.938 -15.445 1 96.88 99 GLU A N 1
ATOM 779 C CA . GLU A 1 99 ? 8.922 -48.344 -15.781 1 96.88 99 GLU A CA 1
ATOM 780 C C . GLU A 1 99 ? 7.809 -48.906 -16.672 1 96.88 99 GLU A C 1
ATOM 782 O O . GLU A 1 99 ? 8.078 -49.656 -17.625 1 96.88 99 GLU A O 1
ATOM 787 N N . ILE A 1 100 ? 6.617 -48.562 -16.359 1 97.06 100 ILE A N 1
ATOM 788 C CA . ILE A 1 100 ? 5.469 -49.031 -17.125 1 97.06 100 ILE A CA 1
ATOM 789 C C . ILE A 1 100 ? 5.574 -48.5 -18.562 1 97.06 100 ILE A C 1
ATOM 791 O O . ILE A 1 100 ? 5.398 -49.281 -19.516 1 97.06 100 ILE A O 1
ATOM 795 N N . CYS A 1 101 ? 5.852 -47.281 -18.734 1 97.19 101 CYS A N 1
ATOM 796 C CA . CYS A 1 101 ? 5.953 -46.688 -20.062 1 97.19 101 CYS A CA 1
ATOM 797 C C . CYS A 1 101 ? 7.168 -47.219 -20.812 1 97.19 101 CYS A C 1
ATOM 799 O O . CYS A 1 101 ? 7.121 -47.406 -22.031 1 97.19 101 CYS A O 1
ATOM 801 N N . ALA A 1 102 ? 8.289 -47.438 -20.109 1 95.88 102 ALA A N 1
ATOM 802 C CA . ALA A 1 102 ? 9.477 -48.031 -20.734 1 95.88 102 ALA A CA 1
ATOM 803 C C . ALA A 1 102 ? 9.18 -49.406 -21.312 1 95.88 102 ALA A C 1
ATOM 805 O O . ALA A 1 102 ? 9.656 -49.719 -22.406 1 95.88 102 ALA A O 1
ATOM 806 N N . GLU A 1 103 ? 8.461 -50.156 -20.547 1 96.12 103 GLU A N 1
ATOM 807 C CA . GLU A 1 103 ? 8.086 -51.5 -21 1 96.12 103 GLU A CA 1
ATOM 808 C C . GLU A 1 103 ? 7.34 -51.438 -22.328 1 96.12 103 GLU A C 1
ATOM 810 O O . GLU A 1 103 ? 7.453 -52.344 -23.156 1 96.12 103 GLU A O 1
ATOM 815 N N . LEU A 1 104 ? 6.613 -50.406 -22.516 1 96.5 104 LEU A N 1
ATOM 816 C CA . LEU A 1 104 ? 5.785 -50.281 -23.703 1 96.5 104 LEU A CA 1
ATOM 817 C C . LEU A 1 104 ? 6.449 -49.375 -24.734 1 96.5 104 LEU A C 1
ATOM 819 O O . LEU A 1 104 ? 5.867 -49.094 -25.781 1 96.5 104 LEU A O 1
ATOM 823 N N . ASN A 1 105 ? 7.629 -48.906 -24.453 1 96.06 105 ASN A N 1
ATOM 824 C CA . ASN A 1 105 ? 8.367 -47.969 -25.297 1 96.06 105 ASN A CA 1
ATOM 825 C C . ASN A 1 105 ? 7.547 -46.719 -25.609 1 96.06 105 ASN A C 1
ATOM 827 O O . ASN A 1 105 ? 7.438 -46.312 -26.766 1 96.06 105 ASN A O 1
ATOM 831 N N . LEU A 1 106 ? 6.879 -46.188 -24.578 1 96.62 106 LEU A N 1
ATOM 832 C CA . LEU A 1 106 ? 6.059 -45 -24.703 1 96.62 106 LEU A CA 1
ATOM 833 C C . LEU A 1 106 ? 6.75 -43.812 -24.062 1 96.62 106 LEU A C 1
ATOM 835 O O . LEU A 1 106 ? 7.266 -43.906 -22.953 1 96.62 106 LEU A O 1
ATOM 839 N N . PRO A 1 107 ? 6.82 -42.656 -24.828 1 97.38 107 PRO A N 1
ATOM 840 C CA . PRO A 1 107 ? 7.297 -41.438 -24.172 1 97.38 107 PRO A CA 1
ATOM 841 C C . PRO A 1 107 ? 6.41 -41 -23 1 97.38 107 PRO A C 1
ATOM 843 O O . PRO A 1 107 ? 5.184 -41.125 -23.094 1 97.38 107 PRO A O 1
ATOM 846 N N . LEU A 1 108 ? 7 -40.5 -21.906 1 97.75 108 LEU A N 1
ATOM 847 C CA . LEU A 1 108 ? 6.293 -40.156 -20.672 1 97.75 108 LEU A CA 1
ATOM 848 C C . LEU A 1 108 ? 6.602 -38.719 -20.266 1 97.75 108 LEU A C 1
ATOM 850 O O . LEU A 1 108 ? 7.758 -38.375 -20 1 97.75 108 LEU A O 1
ATOM 854 N N . ILE A 1 109 ? 5.551 -37.875 -20.266 1 97.94 109 ILE A N 1
ATOM 855 C CA . ILE A 1 109 ? 5.629 -36.5 -19.828 1 97.94 109 ILE A CA 1
ATOM 856 C C . ILE A 1 109 ? 4.812 -36.312 -18.547 1 97.94 109 ILE A C 1
ATOM 858 O O . ILE A 1 109 ? 3.764 -36.938 -18.375 1 97.94 109 ILE A O 1
ATOM 862 N N . ALA A 1 110 ? 5.277 -35.469 -17.688 1 97.5 110 ALA A N 1
ATOM 863 C CA . ALA A 1 110 ? 4.531 -35.219 -16.453 1 97.5 110 ALA A CA 1
ATOM 864 C C . ALA A 1 110 ? 4.355 -33.719 -16.234 1 97.5 110 ALA A C 1
ATOM 866 O O . ALA A 1 110 ? 5.211 -32.938 -16.625 1 97.5 110 ALA A O 1
ATOM 867 N N . THR A 1 111 ? 3.24 -33.344 -15.719 1 96.62 111 THR A N 1
ATOM 868 C CA . THR A 1 111 ? 3.076 -32.062 -15.078 1 96.62 111 THR A CA 1
ATOM 869 C C . THR A 1 111 ? 3.125 -32.188 -13.555 1 96.62 111 THR A C 1
ATOM 871 O O . THR A 1 111 ? 2.307 -32.906 -12.961 1 96.62 111 THR A O 1
ATOM 874 N N . PHE A 1 112 ? 4.074 -31.531 -12.945 1 94.38 112 PHE A N 1
ATOM 875 C CA . PHE A 1 112 ? 4.305 -31.641 -11.508 1 94.38 112 PHE A CA 1
ATOM 876 C C . PHE A 1 112 ? 3.564 -30.547 -10.758 1 94.38 112 PHE A C 1
ATOM 878 O O . PHE A 1 112 ? 4.035 -29.406 -10.68 1 94.38 112 PHE A O 1
ATOM 885 N N . HIS A 1 113 ? 2.482 -30.859 -9.977 1 89.5 113 HIS A N 1
ATOM 886 C CA . HIS A 1 113 ? 1.552 -29.875 -9.43 1 89.5 113 HIS A CA 1
ATOM 887 C C . HIS A 1 113 ? 1.854 -29.609 -7.957 1 89.5 113 HIS A C 1
ATOM 889 O O . HIS A 1 113 ? 1.324 -28.656 -7.379 1 89.5 113 HIS A O 1
ATOM 895 N N . PRO A 1 114 ? 2.594 -30.438 -7.273 1 84.31 114 PRO A N 1
ATOM 896 C CA . PRO A 1 114 ? 2.756 -30.188 -5.84 1 84.31 114 PRO A CA 1
ATOM 897 C C . PRO A 1 114 ? 3.184 -28.75 -5.531 1 84.31 114 PRO A C 1
ATOM 899 O O . PRO A 1 114 ? 4.078 -28.219 -6.188 1 84.31 114 PRO A O 1
ATOM 902 N N . ALA A 1 115 ? 2.525 -28.266 -4.531 1 83.94 115 ALA A N 1
ATOM 903 C CA . ALA A 1 115 ? 2.725 -26.875 -4.137 1 83.94 115 ALA A CA 1
ATOM 904 C C . ALA A 1 115 ? 3.994 -26.719 -3.305 1 83.94 115 ALA A C 1
ATOM 906 O O . ALA A 1 115 ? 4.582 -27.719 -2.865 1 83.94 115 ALA A O 1
ATOM 907 N N . PHE A 1 116 ? 4.441 -25.516 -3.227 1 80.69 116 PHE A N 1
ATOM 908 C CA . PHE A 1 116 ? 5.582 -25.219 -2.369 1 80.69 116 PHE A CA 1
ATOM 909 C C . PHE A 1 116 ? 5.449 -23.828 -1.755 1 80.69 116 PHE A C 1
ATOM 911 O O . PHE A 1 116 ? 4.629 -23.031 -2.197 1 80.69 116 PHE A O 1
ATOM 918 N N . ALA A 1 117 ? 6.117 -23.766 -0.607 1 74.94 117 ALA A N 1
ATOM 919 C CA . ALA A 1 117 ? 5.98 -22.578 0.221 1 74.94 117 ALA A CA 1
ATOM 920 C C . ALA A 1 117 ? 6.824 -21.422 -0.329 1 74.94 117 ALA A C 1
ATOM 922 O O . ALA A 1 117 ? 7.734 -21.656 -1.133 1 74.94 117 ALA A O 1
ATOM 923 N N . ALA A 1 118 ? 6.309 -20.297 0.221 1 62.94 118 ALA A N 1
ATOM 924 C CA . ALA A 1 118 ? 6.941 -19.016 -0.098 1 62.94 118 ALA A CA 1
ATOM 925 C C . ALA A 1 118 ? 8.406 -19.016 0.318 1 62.94 118 ALA A C 1
ATOM 927 O O . ALA A 1 118 ? 8.805 -19.75 1.225 1 62.94 118 ALA A O 1
ATOM 928 N N . ARG A 1 119 ? 9.109 -18.234 -0.282 1 60.06 119 ARG A N 1
ATOM 929 C CA . ARG A 1 119 ? 10.484 -17.969 0.133 1 60.06 119 ARG A CA 1
ATOM 930 C C . ARG A 1 119 ? 10.539 -17.531 1.591 1 60.06 119 ARG A C 1
ATOM 932 O O . ARG A 1 119 ? 9.695 -16.75 2.041 1 60.06 119 ARG A O 1
ATOM 939 N N . GLY A 1 120 ? 11.352 -18.188 2.336 1 55.75 120 GLY A N 1
ATOM 940 C CA . GLY A 1 120 ? 11.617 -17.75 3.695 1 55.75 120 GLY A CA 1
ATOM 941 C C . GLY A 1 120 ? 11.023 -18.672 4.746 1 55.75 120 GLY A C 1
ATOM 942 O O . GLY A 1 120 ? 11.406 -18.609 5.914 1 55.75 120 GLY A O 1
ATOM 943 N N . LEU A 1 121 ? 9.828 -19.234 4.285 1 56.28 121 LEU A N 1
ATOM 944 C CA . LEU A 1 121 ? 9.344 -20.203 5.266 1 56.28 121 LEU A CA 1
ATOM 945 C C . LEU A 1 121 ? 10.273 -21.406 5.344 1 56.28 121 LEU A C 1
ATOM 947 O O . LEU A 1 121 ? 10.906 -21.781 4.352 1 56.28 121 LEU A O 1
ATOM 951 N N . ASN A 1 122 ? 10.734 -21.688 6.449 1 55.34 122 ASN A N 1
ATOM 952 C CA . ASN A 1 122 ? 11.602 -22.844 6.613 1 55.34 122 ASN A CA 1
ATOM 953 C C . ASN A 1 122 ? 11.164 -24.016 5.734 1 55.34 122 ASN A C 1
ATOM 955 O O . ASN A 1 122 ? 10.391 -24.875 6.172 1 55.34 122 ASN A O 1
ATOM 959 N N . PHE A 1 123 ? 11.406 -23.828 4.531 1 55.72 123 PHE A N 1
ATOM 960 C CA . PHE A 1 123 ? 11.055 -24.828 3.527 1 55.72 123 PHE A CA 1
ATOM 961 C C . PHE A 1 123 ? 11.664 -26.172 3.875 1 55.72 123 PHE A C 1
ATOM 963 O O . PHE A 1 123 ? 11.047 -27.219 3.635 1 55.72 123 PHE A O 1
ATOM 970 N N . ALA A 1 124 ? 12.773 -26.109 4.434 1 50.78 124 ALA A N 1
ATOM 971 C CA . ALA A 1 124 ? 13.492 -27.359 4.664 1 50.78 124 ALA A CA 1
ATOM 972 C C . ALA A 1 124 ? 12.727 -28.266 5.629 1 50.78 124 ALA A C 1
ATOM 974 O O . ALA A 1 124 ? 12.875 -29.484 5.598 1 50.78 124 ALA A O 1
ATOM 975 N N . SER A 1 125 ? 12 -27.594 6.367 1 52.59 125 SER A N 1
ATOM 976 C CA . SER A 1 125 ? 11.344 -28.422 7.367 1 52.59 125 SER A CA 1
ATOM 977 C C . SER A 1 125 ? 9.867 -28.625 7.035 1 52.59 125 SER A C 1
ATOM 979 O O . SER A 1 125 ? 9.156 -29.359 7.73 1 52.59 125 SER A O 1
ATOM 981 N N . SER A 1 126 ? 9.562 -28.203 5.871 1 66 126 SER A N 1
ATOM 982 C CA . SER A 1 126 ? 8.133 -28.25 5.578 1 66 126 SER A CA 1
ATOM 983 C C . SER A 1 126 ? 7.762 -29.547 4.867 1 66 126 SER A C 1
ATOM 985 O O . SER A 1 126 ? 8.609 -30.188 4.25 1 66 126 SER A O 1
ATOM 987 N N . THR A 1 127 ? 6.605 -30.078 5.156 1 71.56 127 THR A N 1
ATOM 988 C CA . THR A 1 127 ? 6.035 -31.25 4.484 1 71.56 127 THR A CA 1
ATOM 989 C C . THR A 1 127 ? 6.152 -31.109 2.971 1 71.56 127 THR A C 1
ATOM 991 O O . THR A 1 127 ? 6.352 -32.094 2.264 1 71.56 127 THR A O 1
ATOM 994 N N . GLN A 1 128 ? 6.273 -29.922 2.559 1 77.56 128 GLN A N 1
ATOM 995 C CA . GLN A 1 128 ? 6.387 -29.688 1.121 1 77.56 128 GLN A CA 1
ATOM 996 C C . GLN A 1 128 ? 7.789 -30.031 0.619 1 77.56 128 GLN A C 1
ATOM 998 O O . GLN A 1 128 ? 7.945 -30.625 -0.442 1 77.56 128 GLN A O 1
ATOM 1003 N N . PHE A 1 129 ? 8.711 -29.656 1.45 1 80.06 129 PHE A N 1
ATOM 1004 C CA . PHE A 1 129 ? 10.086 -29.938 1.054 1 80.06 129 PHE A CA 1
ATOM 1005 C C . PHE A 1 129 ? 10.336 -31.438 0.989 1 80.06 129 PHE A C 1
ATOM 1007 O O . PHE A 1 129 ? 11.023 -31.922 0.085 1 80.06 129 PHE A O 1
ATOM 1014 N N . LEU A 1 130 ? 9.766 -32.156 1.87 1 80.75 130 LEU A N 1
ATOM 1015 C CA . LEU A 1 130 ? 9.914 -33.625 1.875 1 80.75 130 LEU A CA 1
ATOM 1016 C C . LEU A 1 130 ? 9.289 -34.219 0.627 1 80.75 130 LEU A C 1
ATOM 1018 O O . LEU A 1 130 ? 9.828 -35.188 0.065 1 80.75 130 LEU A O 1
ATOM 1022 N N . THR A 1 131 ? 8.164 -33.688 0.263 1 86.31 131 THR A N 1
ATOM 1023 C CA . THR A 1 131 ? 7.52 -34.156 -0.957 1 86.31 131 THR A CA 1
ATOM 1024 C C . THR A 1 131 ? 8.43 -33.938 -2.164 1 86.31 131 THR A C 1
ATOM 1026 O O . THR A 1 131 ? 8.586 -34.844 -2.988 1 86.31 131 THR A O 1
ATOM 1029 N N . TYR A 1 132 ? 9.086 -32.844 -2.191 1 89.25 132 TYR A N 1
ATOM 1030 C CA . TYR A 1 132 ? 9.984 -32.531 -3.297 1 89.25 132 TYR A CA 1
ATOM 1031 C C . TYR A 1 132 ? 11.203 -33.438 -3.275 1 89.25 132 TYR A C 1
ATOM 1033 O O . TYR A 1 132 ? 11.656 -33.938 -4.32 1 89.25 132 TYR A O 1
ATOM 1041 N N . GLN A 1 133 ? 11.68 -33.719 -2.139 1 88.88 133 GLN A N 1
ATOM 1042 C CA . GLN A 1 133 ? 12.836 -34.625 -1.996 1 88.88 133 GLN A CA 1
ATOM 1043 C C . GLN A 1 133 ? 12.492 -36.031 -2.432 1 88.88 133 GLN A C 1
ATOM 1045 O O . GLN A 1 133 ? 13.32 -36.719 -3.039 1 88.88 133 GLN A O 1
ATOM 1050 N N . LEU A 1 134 ? 11.375 -36.375 -2.121 1 88.62 134 LEU A N 1
ATOM 1051 C CA . LEU A 1 134 ? 10.914 -37.719 -2.451 1 88.62 134 LEU A CA 1
ATOM 1052 C C . LEU A 1 134 ? 10.711 -37.875 -3.955 1 88.62 134 LEU A C 1
ATOM 1054 O O . LEU A 1 134 ? 11.039 -38.906 -4.531 1 88.62 134 LEU A O 1
ATOM 1058 N N . TYR A 1 135 ? 10.195 -36.875 -4.57 1 93.06 135 TYR A N 1
ATOM 1059 C CA . TYR A 1 135 ? 9.805 -36.969 -5.973 1 93.06 135 TYR A CA 1
ATOM 1060 C C . TYR A 1 135 ? 10.992 -36.688 -6.887 1 93.06 135 TYR A C 1
ATOM 1062 O O . TYR A 1 135 ? 11.031 -37.156 -8.023 1 93.06 135 TYR A O 1
ATOM 1070 N N . ALA A 1 136 ? 11.969 -36 -6.395 1 94.31 136 ALA A N 1
ATOM 1071 C CA . ALA A 1 136 ? 13.055 -35.5 -7.242 1 94.31 136 ALA A CA 1
ATOM 1072 C C . ALA A 1 136 ? 13.742 -36.625 -7.977 1 94.31 136 ALA A C 1
ATOM 1074 O O . ALA A 1 136 ? 13.859 -36.625 -9.203 1 94.31 136 ALA A O 1
ATOM 1075 N N . PRO A 1 137 ? 14.164 -37.688 -7.344 1 93.44 137 PRO A N 1
ATOM 1076 C CA . PRO A 1 137 ? 14.828 -38.781 -8.055 1 93.44 137 PRO A CA 1
ATOM 1077 C C . PRO A 1 137 ? 13.906 -39.469 -9.062 1 93.44 137 PRO A C 1
ATOM 1079 O O . PRO A 1 137 ? 14.367 -39.938 -10.102 1 93.44 137 PRO A O 1
ATOM 1082 N N . CYS A 1 138 ? 12.688 -39.562 -8.703 1 94.44 138 CYS A N 1
ATOM 1083 C CA . CYS A 1 138 ? 11.711 -40.219 -9.578 1 94.44 138 CYS A CA 1
ATOM 1084 C C . CYS A 1 138 ? 11.477 -39.406 -10.836 1 94.44 138 CYS A C 1
ATOM 1086 O O . CYS A 1 138 ? 11.344 -39.938 -11.93 1 94.44 138 CYS A O 1
ATOM 1088 N N . LEU A 1 139 ? 11.438 -38.094 -10.656 1 96.5 139 LEU A N 1
ATOM 1089 C CA . LEU A 1 139 ? 11.156 -37.188 -11.773 1 96.5 139 LEU A CA 1
ATOM 1090 C C . LEU A 1 139 ? 12.258 -37.281 -12.828 1 96.5 139 LEU A C 1
ATOM 1092 O O . LEU A 1 139 ? 12 -37.031 -14.008 1 96.5 139 LEU A O 1
ATOM 1096 N N . SER A 1 140 ? 13.414 -37.719 -12.469 1 95.69 140 SER A N 1
ATOM 1097 C CA . SER A 1 140 ? 14.539 -37.844 -13.383 1 95.69 140 SER A CA 1
ATOM 1098 C C . SER A 1 140 ? 14.305 -39 -14.383 1 95.69 140 SER A C 1
ATOM 1100 O O . SER A 1 140 ? 14.977 -39.062 -15.406 1 95.69 140 SER A O 1
ATOM 1102 N N . ASN A 1 141 ? 13.398 -39.844 -14.055 1 95.88 141 ASN A N 1
ATOM 1103 C CA . ASN A 1 141 ? 13.125 -41 -14.898 1 95.88 141 ASN A CA 1
ATOM 1104 C C . ASN A 1 141 ? 12.016 -40.719 -15.906 1 95.88 141 ASN A C 1
ATOM 1106 O O . ASN A 1 141 ? 11.68 -41.562 -16.734 1 95.88 141 ASN A O 1
ATOM 1110 N N . TYR A 1 142 ? 11.43 -39.562 -15.812 1 97.5 142 TYR A N 1
ATOM 1111 C CA . TYR A 1 142 ? 10.477 -39.094 -16.812 1 97.5 142 TYR A CA 1
ATOM 1112 C C . TYR A 1 142 ? 11.203 -38.531 -18.016 1 97.5 142 TYR A C 1
ATOM 1114 O O . TYR A 1 142 ? 12.328 -38.031 -17.906 1 97.5 142 TYR A O 1
ATOM 1122 N N . ASP A 1 143 ? 10.594 -38.625 -19.188 1 96.81 143 ASP A N 1
ATOM 1123 C CA . ASP A 1 143 ? 11.242 -38.031 -20.359 1 96.81 143 ASP A CA 1
ATOM 1124 C C . ASP A 1 143 ? 11.281 -36.531 -20.266 1 96.81 143 ASP A C 1
ATOM 1126 O O . ASP A 1 143 ? 12.273 -35.875 -20.609 1 96.81 143 ASP A O 1
ATOM 1130 N N . ARG A 1 144 ? 10.172 -35.938 -19.844 1 97.88 144 ARG A N 1
ATOM 1131 C CA . ARG A 1 144 ? 10.047 -34.5 -19.578 1 97.88 144 ARG A CA 1
ATOM 1132 C C . ARG A 1 144 ? 9.109 -34.219 -18.406 1 97.88 144 ARG A C 1
ATOM 1134 O O . ARG A 1 144 ? 8.141 -34.969 -18.219 1 97.88 144 ARG A O 1
ATOM 1141 N N . VAL A 1 145 ? 9.438 -33.219 -17.656 1 98.06 145 VAL A N 1
ATOM 1142 C CA . VAL A 1 145 ? 8.617 -32.812 -16.516 1 98.06 145 VAL A CA 1
ATOM 1143 C C . VAL A 1 145 ? 8.305 -31.312 -16.625 1 98.06 145 VAL A C 1
ATOM 1145 O O . VAL A 1 145 ? 9.219 -30.484 -16.656 1 98.06 145 VAL A O 1
ATOM 1148 N N . ILE A 1 146 ? 7.027 -31.047 -16.656 1 97.75 146 ILE A N 1
ATOM 1149 C CA . ILE A 1 146 ? 6.555 -29.672 -16.719 1 97.75 146 ILE A CA 1
ATOM 1150 C C . ILE A 1 146 ? 6.395 -29.109 -15.312 1 97.75 146 ILE A C 1
ATOM 1152 O O . ILE A 1 146 ? 5.785 -29.75 -14.445 1 97.75 146 ILE A O 1
ATOM 1156 N N . VAL A 1 147 ? 6.996 -27.984 -15.078 1 96.12 147 VAL A N 1
ATOM 1157 C CA . VAL A 1 147 ? 6.77 -27.203 -13.867 1 96.12 147 VAL A CA 1
ATOM 1158 C C . VAL A 1 147 ? 6.223 -25.828 -14.25 1 96.12 147 VAL A C 1
ATOM 1160 O O . VAL A 1 147 ? 6.18 -25.469 -15.43 1 96.12 147 VAL A O 1
ATOM 1163 N N . PHE A 1 148 ? 5.824 -25.031 -13.219 1 94.44 148 PHE A N 1
ATOM 1164 C CA . PHE A 1 148 ? 5.02 -23.859 -13.539 1 94.44 148 PHE A CA 1
ATOM 1165 C C . PHE A 1 148 ? 5.852 -22.594 -13.438 1 94.44 148 PHE A C 1
ATOM 1167 O O . PHE A 1 148 ? 5.422 -21.531 -13.891 1 94.44 148 PHE A O 1
ATOM 1174 N N . SER A 1 149 ? 7.02 -22.672 -12.875 1 93.88 149 SER A N 1
ATOM 1175 C CA . SER A 1 149 ? 7.824 -21.469 -12.68 1 93.88 149 SER A CA 1
ATOM 1176 C C . SER A 1 149 ? 9.312 -21.797 -12.695 1 93.88 149 SER A C 1
ATOM 1178 O O . SER A 1 149 ? 9.703 -22.953 -12.555 1 93.88 149 SER A O 1
ATOM 1180 N N . HIS A 1 150 ? 10.117 -20.75 -12.961 1 94.19 150 HIS A N 1
ATOM 1181 C CA . HIS A 1 150 ? 11.562 -20.922 -12.898 1 94.19 150 HIS A CA 1
ATOM 1182 C C . HIS A 1 150 ? 12.023 -21.219 -11.477 1 94.19 150 HIS A C 1
ATOM 1184 O O . HIS A 1 150 ? 12.992 -21.953 -11.273 1 94.19 150 HIS A O 1
ATOM 1190 N N . LEU A 1 151 ? 11.32 -20.688 -10.562 1 90.56 151 LEU A N 1
ATOM 1191 C CA . LEU A 1 151 ? 11.633 -20.953 -9.172 1 90.56 151 LEU A CA 1
ATOM 1192 C C . LEU A 1 151 ? 11.492 -22.438 -8.859 1 90.56 151 LEU A C 1
ATOM 1194 O O . LEU A 1 151 ? 12.352 -23.031 -8.195 1 90.56 151 LEU A O 1
ATOM 1198 N N . GLN A 1 152 ? 10.422 -22.969 -9.242 1 91.75 152 GLN A N 1
ATOM 1199 C CA . GLN A 1 152 ? 10.203 -24.406 -9.047 1 91.75 152 GLN A CA 1
ATOM 1200 C C . GLN A 1 152 ? 11.25 -25.234 -9.781 1 91.75 152 GLN A C 1
ATOM 1202 O O . GLN A 1 152 ? 11.734 -26.234 -9.258 1 91.75 152 GLN A O 1
ATOM 1207 N N . GLN A 1 153 ? 11.547 -24.797 -10.969 1 95.38 153 GLN A N 1
ATOM 1208 C CA . GLN A 1 153 ? 12.586 -25.469 -11.742 1 95.38 153 GLN A CA 1
ATOM 1209 C C . GLN A 1 153 ? 13.914 -25.469 -10.984 1 95.38 153 GLN A C 1
ATOM 1211 O O . GLN A 1 153 ? 14.547 -26.516 -10.852 1 95.38 153 GLN A O 1
ATOM 1216 N N . GLU A 1 154 ? 14.305 -24.359 -10.508 1 93.75 154 GLU A N 1
ATOM 1217 C CA . GLU A 1 154 ? 15.555 -24.219 -9.781 1 93.75 154 GLU A CA 1
ATOM 1218 C C . GLU A 1 154 ? 15.578 -25.125 -8.547 1 93.75 154 GLU A C 1
ATOM 1220 O O . GLU A 1 154 ? 16.609 -25.734 -8.242 1 93.75 154 GLU A O 1
ATOM 1225 N N . LEU A 1 155 ? 14.477 -25.172 -7.863 1 90.25 155 LEU A N 1
ATOM 1226 C CA . LEU A 1 155 ? 14.367 -26 -6.672 1 90.25 155 LEU A CA 1
ATOM 1227 C C . LEU A 1 155 ? 14.586 -27.469 -7.012 1 90.25 155 LEU A C 1
ATOM 1229 O O . LEU A 1 155 ? 15.328 -28.172 -6.324 1 90.25 155 LEU A O 1
ATOM 1233 N N . LEU A 1 156 ? 13.945 -27.922 -8.031 1 94.69 156 LEU A N 1
ATOM 1234 C CA . LEU A 1 156 ? 14.047 -29.328 -8.422 1 94.69 156 LEU A CA 1
ATOM 1235 C C . LEU A 1 156 ? 15.453 -29.656 -8.93 1 94.69 156 LEU A C 1
ATOM 1237 O O . LEU A 1 156 ? 15.977 -30.734 -8.68 1 94.69 156 LEU A O 1
ATOM 1241 N N . VAL A 1 157 ? 16.078 -28.688 -9.648 1 96.69 157 VAL A N 1
ATOM 1242 C CA . VAL A 1 157 ? 17.453 -28.875 -10.109 1 96.69 157 VAL A CA 1
ATOM 1243 C C . VAL A 1 157 ? 18.391 -29.016 -8.906 1 96.69 157 VAL A C 1
ATOM 1245 O O . VAL A 1 157 ? 19.266 -29.875 -8.891 1 96.69 157 VAL A O 1
ATOM 1248 N N . ARG A 1 158 ? 18.203 -28.234 -7.891 1 94.06 158 ARG A N 1
ATOM 1249 C CA . ARG A 1 158 ? 19 -28.297 -6.672 1 94.06 158 ARG A CA 1
ATOM 1250 C C . ARG A 1 158 ? 18.844 -29.656 -5.992 1 94.06 158 ARG A C 1
ATOM 1252 O O . ARG A 1 158 ? 19.75 -30.109 -5.281 1 94.06 158 ARG A O 1
ATOM 1259 N N . LEU A 1 159 ? 17.688 -30.25 -6.211 1 93.62 159 LEU A N 1
ATOM 1260 C CA . LEU A 1 159 ? 17.406 -31.531 -5.582 1 93.62 159 LEU A CA 1
ATOM 1261 C C . LEU A 1 159 ? 17.891 -32.688 -6.465 1 93.62 159 LEU A C 1
ATOM 1263 O O . LEU A 1 159 ? 17.672 -33.844 -6.141 1 93.62 159 LEU A O 1
ATOM 1267 N N . GLY A 1 160 ? 18.453 -32.344 -7.66 1 95.25 160 GLY A N 1
ATOM 1268 C CA . GLY A 1 160 ? 19.141 -33.375 -8.438 1 95.25 160 GLY A CA 1
ATOM 1269 C C . GLY A 1 160 ? 18.422 -33.719 -9.727 1 95.25 160 GLY A C 1
ATOM 1270 O O . GLY A 1 160 ? 18.875 -34.594 -10.477 1 95.25 160 GLY A O 1
ATOM 1271 N N . VAL A 1 161 ? 17.297 -33.094 -9.992 1 97.5 161 VAL A N 1
ATOM 1272 C CA . VAL A 1 161 ? 16.641 -33.344 -11.266 1 97.5 161 VAL A CA 1
ATOM 1273 C C . VAL A 1 161 ? 17.422 -32.688 -12.398 1 97.5 161 VAL A C 1
ATOM 1275 O O . VAL A 1 161 ? 17.719 -31.484 -12.336 1 97.5 161 VAL A O 1
ATOM 1278 N N . PRO A 1 162 ? 17.812 -33.438 -13.414 1 97.5 162 PRO A N 1
ATOM 1279 C CA . PRO A 1 162 ? 18.547 -32.812 -14.523 1 97.5 162 PRO A CA 1
ATOM 1280 C C . PRO A 1 162 ? 17.734 -31.703 -15.211 1 97.5 162 PRO A C 1
ATOM 1282 O O . PRO A 1 162 ? 16.547 -31.875 -15.469 1 97.5 162 PRO A O 1
ATOM 1285 N N . LEU A 1 163 ? 18.391 -30.609 -15.5 1 97.5 163 LEU A N 1
ATOM 1286 C CA . LEU A 1 163 ? 17.75 -29.469 -16.109 1 97.5 163 LEU A CA 1
ATOM 1287 C C . LEU A 1 163 ? 17.094 -29.844 -17.438 1 97.5 163 LEU A C 1
ATOM 1289 O O . LEU A 1 163 ? 16.016 -29.344 -17.781 1 97.5 163 LEU A O 1
ATOM 1293 N N . GLU A 1 164 ? 17.672 -30.75 -18.172 1 95.62 164 GLU A N 1
ATOM 1294 C CA . GLU A 1 164 ? 17.188 -31.125 -19.5 1 95.62 164 GLU A CA 1
ATOM 1295 C C . GLU A 1 164 ? 15.852 -31.875 -19.406 1 95.62 164 GLU A C 1
ATOM 1297 O O . GLU A 1 164 ? 15.133 -32 -20.391 1 95.62 164 GLU A O 1
ATOM 1302 N N . ARG A 1 165 ? 15.516 -32.438 -18.188 1 97.12 165 ARG A N 1
ATOM 1303 C CA . ARG A 1 165 ? 14.258 -33.125 -17.984 1 97.12 165 ARG A CA 1
ATOM 1304 C C . ARG A 1 165 ? 13.133 -32.156 -17.656 1 97.12 165 ARG A C 1
ATOM 1306 O O . ARG A 1 165 ? 11.953 -32.5 -17.75 1 97.12 165 ARG A O 1
ATOM 1313 N N . LEU A 1 166 ? 13.5 -30.938 -17.312 1 97.62 166 LEU A N 1
ATOM 1314 C CA . LEU A 1 166 ? 12.523 -29.984 -16.812 1 97.62 166 LEU A CA 1
ATOM 1315 C C . LEU A 1 166 ? 12.164 -28.969 -17.875 1 97.62 166 LEU A C 1
ATOM 1317 O O . LEU A 1 166 ? 13.031 -28.531 -18.641 1 97.62 166 LEU A O 1
ATOM 1321 N N . CYS A 1 167 ? 10.891 -28.656 -17.938 1 97.25 167 CYS A N 1
ATOM 1322 C CA . CYS A 1 167 ? 10.383 -27.594 -18.812 1 97.25 167 CYS A CA 1
ATOM 1323 C C . CYS A 1 167 ? 9.414 -26.688 -18.062 1 97.25 167 CYS A C 1
ATOM 1325 O O . CYS A 1 167 ? 8.539 -27.172 -17.344 1 97.25 167 CYS A O 1
ATOM 1327 N N . VAL A 1 168 ? 9.602 -25.406 -18.234 1 97.19 168 VAL A N 1
ATOM 1328 C CA . VAL A 1 168 ? 8.688 -24.469 -17.594 1 97.19 168 VAL A CA 1
ATOM 1329 C C . VAL A 1 168 ? 7.547 -24.125 -18.547 1 97.19 168 VAL A C 1
ATOM 1331 O O . VAL A 1 168 ? 7.738 -23.391 -19.531 1 97.19 168 VAL A O 1
ATOM 1334 N N . ILE A 1 169 ? 6.371 -24.656 -18.312 1 97.44 169 ILE A N 1
ATOM 1335 C CA . ILE A 1 169 ? 5.129 -24.344 -19 1 97.44 169 ILE A CA 1
ATOM 1336 C C . ILE A 1 169 ? 4.059 -23.938 -18 1 97.44 169 ILE A C 1
ATOM 1338 O O . ILE A 1 169 ? 3.348 -24.797 -17.453 1 97.44 169 ILE A O 1
ATOM 1342 N N . PRO A 1 170 ? 3.971 -22.672 -17.75 1 95.88 170 PRO A N 1
ATOM 1343 C CA . PRO A 1 170 ? 3.02 -22.234 -16.719 1 95.88 170 PRO A CA 1
ATOM 1344 C C . PRO A 1 170 ? 1.566 -22.469 -17.125 1 95.88 170 PRO A C 1
ATOM 1346 O O . PRO A 1 170 ? 1.268 -22.625 -18.312 1 95.88 170 PRO A O 1
ATOM 1349 N N . ASN A 1 171 ? 0.692 -22.469 -16.062 1 94.31 171 ASN A N 1
ATOM 1350 C CA . ASN A 1 171 ? -0.741 -22.469 -16.344 1 94.31 171 ASN A CA 1
ATOM 1351 C C . ASN A 1 171 ? -1.156 -21.297 -17.203 1 94.31 171 ASN A C 1
ATOM 1353 O O . ASN A 1 171 ? -0.502 -20.25 -17.203 1 94.31 171 ASN A O 1
ATOM 1357 N N . GLY A 1 172 ? -2.162 -21.531 -17.953 1 96.06 172 GLY A N 1
ATOM 1358 C CA . GLY A 1 172 ? -2.73 -20.469 -18.781 1 96.06 172 GLY A CA 1
ATOM 1359 C C . GLY A 1 172 ? -4.223 -20.297 -18.578 1 96.06 172 GLY A C 1
ATOM 1360 O O . GLY A 1 172 ? -4.902 -21.219 -18.109 1 96.06 172 GLY A O 1
ATOM 1361 N N . VAL A 1 173 ? -4.637 -19.141 -18.906 1 96.5 173 VAL A N 1
ATOM 1362 C CA . VAL A 1 173 ? -6.062 -18.844 -18.797 1 96.5 173 VAL A CA 1
ATOM 1363 C C . VAL A 1 173 ? -6.617 -18.453 -20.172 1 96.5 173 VAL A C 1
ATOM 1365 O O . VAL A 1 173 ? -5.875 -17.984 -21.031 1 96.5 173 VAL A O 1
ATOM 1368 N N . ASP A 1 174 ? -7.898 -18.812 -20.391 1 96.56 174 ASP A N 1
ATOM 1369 C CA . ASP A 1 174 ? -8.602 -18.359 -21.594 1 96.56 174 ASP A CA 1
ATOM 1370 C C . ASP A 1 174 ? -8.906 -16.859 -21.516 1 96.56 174 ASP A C 1
ATOM 1372 O O . ASP A 1 174 ? -9.914 -16.469 -20.922 1 96.56 174 ASP A O 1
ATOM 1376 N N . THR A 1 175 ? -8.172 -16.062 -22.234 1 97.62 175 THR A N 1
ATOM 1377 C CA . THR A 1 175 ? -8.234 -14.609 -22.094 1 97.62 175 THR A CA 1
ATOM 1378 C C . THR A 1 175 ? -9.398 -14.031 -22.891 1 97.62 175 THR A C 1
ATOM 1380 O O . THR A 1 175 ? -9.68 -12.836 -22.812 1 97.62 175 THR A O 1
ATOM 1383 N N . GLU A 1 176 ? -10.047 -14.867 -23.672 1 96.5 176 GLU A N 1
ATOM 1384 C CA . GLU A 1 176 ? -11.289 -14.438 -24.312 1 96.5 176 GLU A CA 1
ATOM 1385 C C . GLU A 1 176 ? -12.469 -14.562 -23.344 1 96.5 176 GLU A C 1
ATOM 1387 O O . GLU A 1 176 ? -13.375 -13.727 -23.359 1 96.5 176 GLU A O 1
ATOM 1392 N N . ARG A 1 177 ? -12.391 -15.617 -22.594 1 95.5 177 ARG A N 1
ATOM 1393 C CA . ARG A 1 177 ? -13.414 -15.852 -21.594 1 95.5 177 ARG A CA 1
ATOM 1394 C C . ARG A 1 177 ? -13.211 -14.938 -20.375 1 95.5 177 ARG A C 1
ATOM 1396 O O . ARG A 1 177 ? -14.148 -14.289 -19.922 1 95.5 177 ARG A O 1
ATOM 1403 N N . TYR A 1 178 ? -12.047 -14.977 -19.859 1 97.81 178 TYR A N 1
ATOM 1404 C CA . TYR A 1 178 ? -11.68 -14.094 -18.766 1 97.81 178 TYR A CA 1
ATOM 1405 C C . TYR A 1 178 ? -11.047 -12.805 -19.281 1 97.81 178 TYR A C 1
ATOM 1407 O O . TYR A 1 178 ? -9.875 -12.789 -19.656 1 97.81 178 TYR A O 1
ATOM 1415 N N . CYS A 1 179 ? -11.758 -11.805 -19.297 1 98.38 179 CYS A N 1
ATOM 1416 C CA . CYS A 1 179 ? -11.344 -10.492 -19.797 1 98.38 179 CYS A CA 1
ATOM 1417 C C . CYS A 1 179 ? -12.18 -9.383 -19.156 1 98.38 179 CYS A C 1
ATOM 1419 O O . CYS A 1 179 ? -13.227 -9.648 -18.578 1 98.38 179 CYS A O 1
ATOM 1421 N N . PRO A 1 180 ? -11.625 -8.18 -19.172 1 98.31 180 PRO A N 1
ATOM 1422 C CA . PRO A 1 180 ? -12.438 -7.09 -18.625 1 98.31 180 PRO A CA 1
ATOM 1423 C C . PRO A 1 180 ? -13.797 -6.977 -19.312 1 98.31 180 PRO A C 1
ATOM 1425 O O . PRO A 1 180 ? -13.93 -7.273 -20.5 1 98.31 180 PRO A O 1
ATOM 1428 N N . GLY A 1 181 ? -14.766 -6.625 -18.547 1 95.94 181 GLY A N 1
ATOM 1429 C CA . GLY A 1 181 ? -16.109 -6.488 -19.094 1 95.94 181 GLY A CA 1
ATOM 1430 C C . GLY A 1 181 ? -17.047 -5.727 -18.172 1 95.94 181 GLY A C 1
ATOM 1431 O O . GLY A 1 181 ? -16.672 -5.379 -17.047 1 95.94 181 GLY A O 1
ATOM 1432 N N . TRP A 1 182 ? -18.203 -5.457 -18.625 1 92.56 182 TRP A N 1
ATOM 1433 C CA . TRP A 1 182 ? -19.219 -4.727 -17.891 1 92.56 182 TRP A CA 1
ATOM 1434 C C . TRP A 1 182 ? -19.875 -5.621 -16.828 1 92.56 182 TRP A C 1
ATOM 1436 O O . TRP A 1 182 ? -20.094 -6.812 -17.078 1 92.56 182 TRP A O 1
ATOM 1446 N N . SER A 1 183 ? -20.062 -5.125 -15.695 1 94.88 183 SER A N 1
ATOM 1447 C CA . SER A 1 183 ? -20.766 -5.805 -14.609 1 94.88 183 SER A CA 1
ATOM 1448 C C . SER A 1 183 ? -21.547 -4.812 -13.758 1 94.88 183 SER A C 1
ATOM 1450 O O . SER A 1 183 ? -21.078 -3.709 -13.484 1 94.88 183 SER A O 1
ATOM 1452 N N . ASN A 1 184 ? -22.734 -5.148 -13.398 1 96.31 184 ASN A N 1
ATOM 1453 C CA . ASN A 1 184 ? -23.562 -4.305 -12.531 1 96.31 184 ASN A CA 1
ATOM 1454 C C . ASN A 1 184 ? -23.359 -4.66 -11.062 1 96.31 184 ASN A C 1
ATOM 1456 O O . ASN A 1 184 ? -24.188 -4.301 -10.219 1 96.31 184 ASN A O 1
ATOM 1460 N N . LEU A 1 185 ? -22.391 -5.359 -10.797 1 97.31 185 LEU A N 1
ATOM 1461 C CA . LEU A 1 185 ? -22.156 -5.898 -9.461 1 97.31 185 LEU A CA 1
ATOM 1462 C C . LEU A 1 185 ? -22.062 -4.777 -8.43 1 97.31 185 LEU A C 1
ATOM 1464 O O . LEU A 1 185 ? -22.641 -4.887 -7.344 1 97.31 185 LEU A O 1
ATOM 1468 N N . LYS A 1 186 ? -21.344 -3.693 -8.664 1 97.06 186 LYS A N 1
ATOM 1469 C CA . LYS A 1 186 ? -21.188 -2.578 -7.738 1 97.06 186 LYS A CA 1
ATOM 1470 C C . LYS A 1 186 ? -22.531 -1.925 -7.422 1 97.06 186 LYS A C 1
ATOM 1472 O O . LYS A 1 186 ? -22.797 -1.579 -6.27 1 97.06 186 LYS A O 1
ATOM 1477 N N . SER A 1 187 ? -23.328 -1.761 -8.477 1 96.94 187 SER A N 1
ATOM 1478 C CA . SER A 1 187 ? -24.656 -1.208 -8.258 1 96.94 187 SER A CA 1
ATOM 1479 C C . SER A 1 187 ? -25.531 -2.164 -7.449 1 96.94 187 SER A C 1
ATOM 1481 O O . SER A 1 187 ? -26.25 -1.737 -6.551 1 96.94 187 SER A O 1
ATOM 1483 N N . GLU A 1 188 ? -25.422 -3.426 -7.777 1 96.88 188 GLU A N 1
ATOM 1484 C CA . GLU A 1 188 ? -26.203 -4.453 -7.086 1 96.88 188 GLU A CA 1
ATOM 1485 C C . GLU A 1 188 ? -25.859 -4.484 -5.594 1 96.88 188 GLU A C 1
ATOM 1487 O O . GLU A 1 188 ? -26.75 -4.641 -4.758 1 96.88 188 GLU A O 1
ATOM 1492 N N . LEU A 1 189 ? -24.641 -4.262 -5.262 1 96.75 189 LEU A N 1
ATOM 1493 C CA . LEU A 1 189 ? -24.203 -4.41 -3.879 1 96.75 189 LEU A CA 1
ATOM 1494 C C . LEU A 1 189 ? -24.094 -3.053 -3.195 1 96.75 189 LEU A C 1
ATOM 1496 O O . LEU A 1 189 ? -23.703 -2.973 -2.025 1 96.75 189 LEU A O 1
ATOM 1500 N N . HIS A 1 190 ? -24.344 -1.985 -3.934 1 95.75 190 HIS A N 1
ATOM 1501 C CA . HIS A 1 190 ? -24.203 -0.627 -3.422 1 95.75 190 HIS A CA 1
ATOM 1502 C C . HIS A 1 190 ? -22.812 -0.4 -2.842 1 95.75 190 HIS A C 1
ATOM 1504 O O . HIS A 1 190 ? -22.672 0.028 -1.693 1 95.75 190 HIS A O 1
ATOM 1510 N N . ALA A 1 191 ? -21.844 -0.771 -3.652 1 97.12 191 ALA A N 1
ATOM 1511 C CA . ALA A 1 191 ? -20.453 -0.691 -3.219 1 97.12 191 ALA A CA 1
ATOM 1512 C C . ALA A 1 191 ? -19.625 0.154 -4.184 1 97.12 191 ALA A C 1
ATOM 1514 O O . ALA A 1 191 ? -19.844 0.124 -5.395 1 97.12 191 ALA A O 1
ATOM 1515 N N . ASP A 1 192 ? -18.672 0.941 -3.656 1 96.06 192 ASP A N 1
ATOM 1516 C CA . ASP A 1 192 ? -17.75 1.725 -4.461 1 96.06 192 ASP A CA 1
ATOM 1517 C C . ASP A 1 192 ? -16.5 0.916 -4.797 1 96.06 192 ASP A C 1
ATOM 1519 O O . ASP A 1 192 ? -15.82 1.194 -5.785 1 96.06 192 ASP A O 1
ATOM 1523 N N . CYS A 1 193 ? -16.203 -0.032 -3.98 1 98 193 CYS A N 1
ATOM 1524 C CA . CYS A 1 193 ? -15.016 -0.87 -4.141 1 98 193 CYS A CA 1
ATOM 1525 C C . CYS A 1 193 ? -15.297 -2.301 -3.697 1 98 193 CYS A C 1
ATOM 1527 O O . CYS A 1 193 ? -15.75 -2.529 -2.576 1 98 193 CYS A O 1
ATOM 1529 N N . ILE A 1 194 ? -15.07 -3.244 -4.531 1 98.75 194 ILE A N 1
ATOM 1530 C CA . ILE A 1 194 ? -15.359 -4.641 -4.227 1 98.75 194 ILE A CA 1
ATOM 1531 C C . ILE A 1 194 ? -14.062 -5.453 -4.23 1 98.75 194 ILE A C 1
ATOM 1533 O O . ILE A 1 194 ? -13.336 -5.473 -5.227 1 98.75 194 ILE A O 1
ATOM 1537 N N . PHE A 1 195 ? -13.727 -6.008 -3.094 1 98.88 195 PHE A N 1
ATOM 1538 C CA . PHE A 1 195 ? -12.672 -7 -2.951 1 98.88 195 PHE A CA 1
ATOM 1539 C C . PHE A 1 195 ? -13.227 -8.414 -3.123 1 98.88 195 PHE A C 1
ATOM 1541 O O . PHE A 1 195 ? -14.359 -8.688 -2.742 1 98.88 195 PHE A O 1
ATOM 1548 N N . ILE A 1 196 ? -12.375 -9.336 -3.693 1 98.88 196 ILE A N 1
ATOM 1549 C CA . ILE A 1 196 ? -12.898 -10.68 -3.922 1 98.88 196 ILE A CA 1
ATOM 1550 C C . ILE A 1 196 ? -11.805 -11.703 -3.656 1 98.88 196 ILE A C 1
ATOM 1552 O O . ILE A 1 196 ? -10.641 -11.492 -4.004 1 98.88 196 ILE A O 1
ATOM 1556 N N . TYR A 1 197 ? -12.125 -12.688 -2.928 1 98.75 197 TYR A N 1
ATOM 1557 C CA . TYR A 1 197 ? -11.406 -13.953 -2.848 1 98.75 197 TYR A CA 1
ATOM 1558 C C . TYR A 1 197 ? -12.172 -15.062 -3.555 1 98.75 197 TYR A C 1
ATOM 1560 O O . TYR A 1 197 ? -13.398 -15.148 -3.443 1 98.75 197 TYR A O 1
ATOM 1568 N N . GLN A 1 198 ? -11.477 -15.836 -4.297 1 97.5 198 GLN A N 1
ATOM 1569 C CA . GLN A 1 198 ? -12.062 -16.969 -4.988 1 97.5 198 GLN A CA 1
ATOM 1570 C C . GLN A 1 198 ? -11.195 -18.219 -4.844 1 97.5 198 GLN A C 1
ATOM 1572 O O . GLN A 1 198 ? -10.062 -18.25 -5.34 1 97.5 198 GLN A O 1
ATOM 1577 N N . GLY A 1 199 ? -11.656 -19.188 -4.195 1 94.75 199 GLY A N 1
ATOM 1578 C CA . GLY A 1 199 ? -10.914 -20.422 -3.988 1 94.75 199 GLY A CA 1
ATOM 1579 C C . GLY A 1 199 ? -11.406 -21.219 -2.803 1 94.75 199 GLY A C 1
ATOM 1580 O O . GLY A 1 199 ? -12.43 -20.875 -2.197 1 94.75 199 GLY A O 1
ATOM 1581 N N . ARG A 1 200 ? -10.766 -22.328 -2.521 1 92.75 200 ARG A N 1
ATOM 1582 C CA . ARG A 1 200 ? -11.102 -23.188 -1.391 1 92.75 200 ARG A CA 1
ATOM 1583 C C . ARG A 1 200 ? -10.812 -22.484 -0.066 1 92.75 200 ARG A C 1
ATOM 1585 O O . ARG A 1 200 ? -9.805 -21.781 0.067 1 92.75 200 ARG A O 1
ATOM 1592 N N . MET A 1 201 ? -11.711 -22.672 0.873 1 95.19 201 MET A N 1
ATOM 1593 C CA . MET A 1 201 ? -11.508 -22.141 2.215 1 95.19 201 MET A CA 1
ATOM 1594 C C . MET A 1 201 ? -10.867 -23.172 3.127 1 95.19 201 MET A C 1
ATOM 1596 O O . MET A 1 201 ? -11.562 -23.844 3.893 1 95.19 201 MET A O 1
ATOM 1600 N N . ALA A 1 202 ? -9.586 -23.281 3.006 1 92.62 202 ALA A N 1
ATOM 1601 C CA . ALA A 1 202 ? -8.773 -24.25 3.734 1 92.62 202 ALA A CA 1
ATOM 1602 C C . ALA A 1 202 ? -7.59 -23.578 4.414 1 92.62 202 ALA A C 1
ATOM 1604 O O . ALA A 1 202 ? -7.289 -22.406 4.133 1 92.62 202 ALA A O 1
ATOM 1605 N N . LEU A 1 203 ? -6.914 -24.25 5.273 1 91.12 203 LEU A N 1
ATOM 1606 C CA . LEU A 1 203 ? -5.844 -23.703 6.102 1 91.12 203 LEU A CA 1
ATOM 1607 C C . LEU A 1 203 ? -4.734 -23.109 5.234 1 91.12 203 LEU A C 1
ATOM 1609 O O . LEU A 1 203 ? -4.23 -22.031 5.516 1 91.12 203 LEU A O 1
ATOM 1613 N N . GLU A 1 204 ? -4.387 -23.812 4.145 1 90 204 GLU A N 1
ATOM 1614 C CA . GLU A 1 204 ? -3.25 -23.422 3.322 1 90 204 GLU A CA 1
ATOM 1615 C C . GLU A 1 204 ? -3.561 -22.156 2.533 1 90 204 GLU A C 1
ATOM 1617 O O . GLU A 1 204 ? -2.648 -21.438 2.102 1 90 204 GLU A O 1
ATOM 1622 N N . LYS A 1 205 ? -4.898 -21.844 2.385 1 93.62 205 LYS A N 1
ATOM 1623 C CA . LYS A 1 205 ? -5.281 -20.656 1.638 1 93.62 205 LYS A CA 1
ATOM 1624 C C . LYS A 1 205 ? -5.316 -19.422 2.545 1 93.62 205 LYS A C 1
ATOM 1626 O O . LYS A 1 205 ? -5.355 -18.281 2.061 1 93.62 205 LYS A O 1
ATOM 1631 N N . ASN A 1 206 ? -5.336 -19.625 3.812 1 96.31 206 ASN A N 1
ATOM 1632 C CA . ASN A 1 206 ? -5.109 -18.594 4.828 1 96.31 206 ASN A CA 1
ATOM 1633 C C . ASN A 1 206 ? -6.113 -17.453 4.695 1 96.31 206 ASN A C 1
ATOM 1635 O O . ASN A 1 206 ? -5.75 -16.281 4.844 1 96.31 206 ASN A O 1
ATOM 1639 N N . VAL A 1 207 ? -7.375 -17.766 4.402 1 97.56 207 VAL A N 1
ATOM 1640 C CA . VAL A 1 207 ? -8.414 -16.766 4.215 1 97.56 207 VAL A CA 1
ATOM 1641 C C . VAL A 1 207 ? -8.688 -16.062 5.543 1 97.56 207 VAL A C 1
ATOM 1643 O O . VAL A 1 207 ? -9.148 -14.914 5.559 1 97.56 207 VAL A O 1
ATOM 1646 N N . GLU A 1 208 ? -8.438 -16.703 6.641 1 97.44 208 GLU A N 1
ATOM 1647 C CA . GLU A 1 208 ? -8.648 -16.094 7.949 1 97.44 208 GLU A CA 1
ATOM 1648 C C . GLU A 1 208 ? -7.828 -14.812 8.102 1 97.44 208 GLU A C 1
ATOM 1650 O O . GLU A 1 208 ? -8.281 -13.852 8.734 1 97.44 208 GLU A O 1
ATOM 1655 N N . ALA A 1 209 ? -6.582 -14.82 7.613 1 97.81 209 ALA A N 1
ATOM 1656 C CA . ALA A 1 209 ? -5.75 -13.625 7.664 1 97.81 209 ALA A CA 1
ATOM 1657 C C . ALA A 1 209 ? -6.422 -12.461 6.941 1 97.81 209 ALA A C 1
ATOM 1659 O O . ALA A 1 209 ? -6.398 -11.32 7.422 1 97.81 209 ALA A O 1
ATOM 1660 N N . LEU A 1 210 ? -6.996 -12.711 5.793 1 98.5 210 LEU A N 1
ATOM 1661 C CA . LEU A 1 210 ? -7.715 -11.703 5.023 1 98.5 210 LEU A CA 1
ATOM 1662 C C . LEU A 1 210 ? -8.914 -11.172 5.805 1 98.5 210 LEU A C 1
ATOM 1664 O O . LEU A 1 210 ? -9.125 -9.961 5.891 1 98.5 210 LEU A O 1
ATOM 1668 N N . LEU A 1 211 ? -9.68 -12.094 6.402 1 98.38 211 LEU A N 1
ATOM 1669 C CA . LEU A 1 211 ? -10.883 -11.727 7.137 1 98.38 211 LEU A CA 1
ATOM 1670 C C . LEU A 1 211 ? -10.539 -10.93 8.383 1 98.38 211 LEU A C 1
ATOM 1672 O O . LEU A 1 211 ? -11.211 -9.945 8.703 1 98.38 211 LEU A O 1
ATOM 1676 N N . GLN A 1 212 ? -9.516 -11.359 9.078 1 97.81 212 GLN A N 1
ATOM 1677 C CA . GLN A 1 212 ? -9.055 -10.617 10.242 1 97.81 212 GLN A CA 1
ATOM 1678 C C . GLN A 1 212 ? -8.648 -9.195 9.867 1 97.81 212 GLN A C 1
ATOM 1680 O O . GLN A 1 212 ? -9.016 -8.234 10.547 1 97.81 212 GLN A O 1
ATOM 1685 N N . ALA A 1 213 ? -7.852 -9.094 8.836 1 98.12 213 ALA A N 1
ATOM 1686 C CA . ALA A 1 213 ? -7.426 -7.777 8.359 1 98.12 213 ALA A CA 1
ATOM 1687 C C . ALA A 1 213 ? -8.625 -6.918 7.977 1 98.12 213 ALA A C 1
ATOM 1689 O O . ALA A 1 213 ? -8.672 -5.73 8.305 1 98.12 213 ALA A O 1
ATOM 1690 N N . TRP A 1 214 ? -9.578 -7.48 7.281 1 98.19 214 TRP A N 1
ATOM 1691 C CA . TRP A 1 214 ? -10.781 -6.777 6.848 1 98.19 214 TRP A CA 1
ATOM 1692 C C . TRP A 1 214 ? -11.539 -6.199 8.039 1 98.19 214 TRP A C 1
ATOM 1694 O O . TRP A 1 214 ? -11.891 -5.016 8.047 1 98.19 214 TRP A O 1
ATOM 1704 N N . LYS A 1 215 ? -11.766 -7.039 8.992 1 96.12 215 LYS A N 1
ATOM 1705 C CA . LYS A 1 215 ? -12.508 -6.641 10.188 1 96.12 215 LYS A CA 1
ATOM 1706 C C . LYS A 1 215 ? -11.789 -5.523 10.938 1 96.12 215 LYS A C 1
ATOM 1708 O O . LYS A 1 215 ? -12.414 -4.555 11.375 1 96.12 215 LYS A O 1
ATOM 1713 N N . ARG A 1 216 ? -10.523 -5.625 11.055 1 94.19 216 ARG A N 1
ATOM 1714 C CA . ARG A 1 216 ? -9.742 -4.688 11.852 1 94.19 216 ARG A CA 1
ATOM 1715 C C . ARG A 1 216 ? -9.531 -3.375 11.102 1 94.19 216 ARG A C 1
ATOM 1717 O O . ARG A 1 216 ? -9.227 -2.348 11.719 1 94.19 216 ARG A O 1
ATOM 1724 N N . SER A 1 217 ? -9.578 -3.363 9.773 1 93.25 217 SER A N 1
ATOM 1725 C CA . SER A 1 217 ? -9.32 -2.178 8.961 1 93.25 217 SER A CA 1
ATOM 1726 C C . SER A 1 217 ? -10.547 -1.271 8.906 1 93.25 217 SER A C 1
ATOM 1728 O O . SER A 1 217 ? -10.484 -0.162 8.375 1 93.25 217 SER A O 1
ATOM 1730 N N . GLU A 1 218 ? -11.594 -1.647 9.305 1 86.38 218 GLU A N 1
ATOM 1731 C CA . GLU A 1 218 ? -12.828 -0.87 9.312 1 86.38 218 GLU A CA 1
ATOM 1732 C C . GLU A 1 218 ? -13.109 -0.267 7.934 1 86.38 218 GLU A C 1
ATOM 1734 O O . GLU A 1 218 ? -13.32 0.942 7.812 1 86.38 218 GLU A O 1
ATOM 1739 N N . MET A 1 219 ? -13.148 -0.901 6.738 1 90 219 MET A N 1
ATOM 1740 C CA . MET A 1 219 ? -13.195 -0.594 5.312 1 90 219 MET A CA 1
ATOM 1741 C C . MET A 1 219 ? -14.406 0.272 4.984 1 90 219 MET A C 1
ATOM 1743 O O . MET A 1 219 ? -14.508 0.813 3.881 1 90 219 MET A O 1
ATOM 1747 N N . GLY A 1 220 ? -15.117 0.762 5.836 1 85.31 220 GLY A N 1
ATOM 1748 C CA . GLY A 1 220 ? -16.297 1.566 5.578 1 85.31 220 GLY A CA 1
ATOM 1749 C C . GLY A 1 220 ? -17.438 0.77 4.98 1 85.31 220 GLY A C 1
ATOM 1750 O O . GLY A 1 220 ? -17.25 -0.349 4.5 1 85.31 220 GLY A O 1
ATOM 1751 N N . SER A 1 221 ? -18.578 1.406 4.758 1 89.31 221 SER A N 1
ATOM 1752 C CA . SER A 1 221 ? -19.797 0.712 4.332 1 89.31 221 SER A CA 1
ATOM 1753 C C . SER A 1 221 ? -19.812 0.528 2.816 1 89.31 221 SER A C 1
ATOM 1755 O O . SER A 1 221 ? -20.547 -0.327 2.303 1 89.31 221 SER A O 1
ATOM 1757 N N . GLN A 1 222 ? -19.016 1.231 2.16 1 93.19 222 GLN A N 1
ATOM 1758 C CA . GLN A 1 222 ? -19.078 1.203 0.703 1 93.19 222 GLN A CA 1
ATOM 1759 C C . GLN A 1 222 ? -18.094 0.201 0.124 1 93.19 222 GLN A C 1
ATOM 1761 O O . GLN A 1 222 ? -18.047 0.001 -1.091 1 93.19 222 GLN A O 1
ATOM 1766 N N . ALA A 1 223 ? -17.25 -0.349 0.917 1 97.25 223 ALA A N 1
ATOM 1767 C CA . ALA A 1 223 ? -16.359 -1.432 0.483 1 97.25 223 ALA A CA 1
ATOM 1768 C C . ALA A 1 223 ? -16.953 -2.793 0.86 1 97.25 223 ALA A C 1
ATOM 1770 O O . ALA A 1 223 ? -17.5 -2.959 1.949 1 97.25 223 ALA A O 1
ATOM 1771 N N . LYS A 1 224 ? -16.922 -3.77 -0.035 1 98.5 224 LYS A N 1
ATOM 1772 C CA . LYS A 1 224 ? -17.406 -5.121 0.232 1 98.5 224 LYS A CA 1
ATOM 1773 C C . LYS A 1 224 ? -16.328 -6.16 -0.073 1 98.5 224 LYS A C 1
ATOM 1775 O O . LYS A 1 224 ? -15.5 -5.957 -0.955 1 98.5 224 LYS A O 1
ATOM 1780 N N . LEU A 1 225 ? -16.312 -7.184 0.673 1 98.69 225 LEU A N 1
ATOM 1781 C CA . LEU A 1 225 ? -15.453 -8.344 0.454 1 98.69 225 LEU A CA 1
ATOM 1782 C C . LEU A 1 225 ? -16.281 -9.562 0.068 1 98.69 225 LEU A C 1
ATOM 1784 O O . LEU A 1 225 ? -17.094 -10.039 0.857 1 98.69 225 LEU A O 1
ATOM 1788 N N . LEU A 1 226 ? -16.109 -10.031 -1.146 1 98.75 226 LEU A N 1
ATOM 1789 C CA . LEU A 1 226 ? -16.797 -11.227 -1.623 1 98.75 226 LEU A CA 1
ATOM 1790 C C . LEU A 1 226 ? -15.938 -12.469 -1.395 1 98.75 226 LEU A C 1
ATOM 1792 O O . LEU A 1 226 ? -14.797 -12.531 -1.85 1 98.75 226 LEU A O 1
ATOM 1796 N N . MET A 1 227 ? -16.484 -13.375 -0.639 1 98.5 227 MET A N 1
ATOM 1797 C CA . MET A 1 227 ? -15.859 -14.68 -0.431 1 98.5 227 MET A CA 1
ATOM 1798 C C . MET A 1 227 ? -16.516 -15.734 -1.316 1 98.5 227 MET A C 1
ATOM 1800 O O . MET A 1 227 ? -17.625 -16.172 -1.046 1 98.5 227 MET A O 1
ATOM 1804 N N . VAL A 1 228 ? -15.789 -16.125 -2.367 1 98 228 VAL A N 1
ATOM 1805 C CA . VAL A 1 228 ? -16.328 -17.078 -3.336 1 98 228 VAL A CA 1
ATOM 1806 C C . VAL A 1 228 ? -15.617 -18.422 -3.188 1 98 228 VAL A C 1
ATOM 1808 O O . VAL A 1 228 ? -14.398 -18.516 -3.326 1 98 228 VAL A O 1
ATOM 1811 N N . GLY A 1 229 ? -16.328 -19.438 -2.932 1 95.5 229 GLY A N 1
ATOM 1812 C CA . GLY A 1 229 ? -15.789 -20.781 -2.738 1 95.5 229 GLY A CA 1
ATOM 1813 C C . GLY A 1 229 ? -16.312 -21.453 -1.479 1 95.5 229 GLY A C 1
ATOM 1814 O O . GLY A 1 229 ? -17.203 -20.938 -0.818 1 95.5 229 GLY A O 1
ATOM 1815 N N . ASN A 1 230 ? -15.789 -22.609 -1.29 1 93.06 230 ASN A N 1
ATOM 1816 C CA . ASN A 1 230 ? -16.125 -23.406 -0.113 1 93.06 230 ASN A CA 1
ATOM 1817 C C . ASN A 1 230 ? -14.906 -24.141 0.427 1 93.06 230 ASN A C 1
ATOM 1819 O O . ASN A 1 230 ? -13.805 -24.016 -0.104 1 93.06 230 ASN A O 1
ATOM 1823 N N . GLY A 1 231 ? -15.141 -24.875 1.563 1 92.69 231 GLY A N 1
ATOM 1824 C CA . GLY A 1 231 ? -14.062 -25.609 2.191 1 92.69 231 GLY A CA 1
ATOM 1825 C C . GLY A 1 231 ? -14.289 -25.859 3.672 1 92.69 231 GLY A C 1
ATOM 1826 O O . GLY A 1 231 ? -15.305 -25.438 4.227 1 92.69 231 GLY A O 1
ATOM 1827 N N . PRO A 1 232 ? -13.359 -26.578 4.203 1 92.56 232 PRO A N 1
ATOM 1828 C CA . PRO A 1 232 ? -13.539 -27.031 5.582 1 92.56 232 PRO A CA 1
ATOM 1829 C C . PRO A 1 232 ? -13.664 -25.891 6.578 1 92.56 232 PRO A C 1
ATOM 1831 O O . PRO A 1 232 ? -14.273 -26.047 7.641 1 92.56 232 PRO A O 1
ATOM 1834 N N . LEU A 1 233 ? -13.172 -24.688 6.25 1 95.69 233 LEU A N 1
ATOM 1835 C CA . LEU A 1 233 ? -13.156 -23.594 7.219 1 95.69 233 LEU A CA 1
ATOM 1836 C C . LEU A 1 233 ? -14.328 -22.656 6.996 1 95.69 233 LEU A C 1
ATOM 1838 O O . LEU A 1 233 ? -14.57 -21.75 7.801 1 95.69 233 LEU A O 1
ATOM 1842 N N . ALA A 1 234 ? -15.086 -22.781 5.938 1 95.94 234 ALA A N 1
ATOM 1843 C CA . ALA A 1 234 ? -16.094 -21.828 5.52 1 95.94 234 ALA A CA 1
ATOM 1844 C C . ALA A 1 234 ? -17.141 -21.609 6.617 1 95.94 234 ALA A C 1
ATOM 1846 O O . ALA A 1 234 ? -17.391 -20.469 7.027 1 95.94 234 ALA A O 1
ATOM 1847 N N . ALA A 1 235 ? -17.656 -22.703 7.156 1 95.38 235 ALA A N 1
ATOM 1848 C CA . ALA A 1 235 ? -18.75 -22.609 8.133 1 95.38 235 ALA A CA 1
ATOM 1849 C C . ALA A 1 235 ? -18.297 -21.859 9.383 1 95.38 235 ALA A C 1
ATOM 1851 O O . ALA A 1 235 ? -19.016 -21 9.891 1 95.38 235 ALA A O 1
ATOM 1852 N N . SER A 1 236 ? -17.188 -22.203 9.883 1 95.94 236 SER A N 1
ATOM 1853 C CA . SER A 1 236 ? -16.672 -21.594 11.094 1 95.94 236 SER A CA 1
ATOM 1854 C C . SER A 1 236 ? -16.391 -20.109 10.883 1 95.94 236 SER A C 1
ATOM 1856 O O . SER A 1 236 ? -16.672 -19.281 11.766 1 95.94 236 SER A O 1
ATOM 1858 N N . LEU A 1 237 ? -15.859 -19.734 9.789 1 96.88 237 LEU A N 1
ATOM 1859 C CA . LEU A 1 237 ? -15.492 -18.359 9.508 1 96.88 237 LEU A CA 1
ATOM 1860 C C . LEU A 1 237 ? -16.734 -17.5 9.281 1 96.88 237 LEU A C 1
ATOM 1862 O O . LEU A 1 237 ? -16.766 -16.328 9.68 1 96.88 237 LEU A O 1
ATOM 1866 N N . MET A 1 238 ? -17.766 -18.031 8.688 1 96.06 238 MET A N 1
ATOM 1867 C CA . MET A 1 238 ? -19 -17.328 8.391 1 96.06 238 MET A CA 1
ATOM 1868 C C . MET A 1 238 ? -19.672 -16.844 9.672 1 96.06 238 MET A C 1
ATOM 1870 O O . MET A 1 238 ? -20.359 -15.82 9.664 1 96.06 238 MET A O 1
ATOM 1874 N N . ASN A 1 239 ? -19.422 -17.562 10.727 1 94.44 239 ASN A N 1
ATOM 1875 C CA . ASN A 1 239 ? -20.016 -17.203 12.008 1 94.44 239 ASN A CA 1
ATOM 1876 C C . ASN A 1 239 ? -19.375 -15.953 12.602 1 94.44 239 ASN A C 1
ATOM 1878 O O . ASN A 1 239 ? -19.984 -15.266 13.414 1 94.44 239 ASN A O 1
ATOM 1882 N N . HIS A 1 240 ? -18.234 -15.641 12.172 1 95.19 240 HIS A N 1
ATOM 1883 C CA . HIS A 1 240 ? -17.484 -14.555 12.805 1 95.19 240 HIS A CA 1
ATOM 1884 C C . HIS A 1 240 ? -17.391 -13.344 11.891 1 95.19 240 HIS A C 1
ATOM 1886 O O . HIS A 1 240 ? -17.109 -12.234 12.344 1 95.19 240 HIS A O 1
ATOM 1892 N N . TYR A 1 241 ? -17.562 -13.547 10.625 1 96.5 241 TYR A N 1
ATOM 1893 C CA . TYR A 1 241 ? -17.453 -12.492 9.625 1 96.5 241 TYR A CA 1
ATOM 1894 C C . TYR A 1 241 ? -18.688 -12.461 8.734 1 96.5 241 TYR A C 1
ATOM 1896 O O . TYR A 1 241 ? -18.953 -13.414 8 1 96.5 241 TYR A O 1
ATOM 1904 N N . GLY A 1 242 ? -19.453 -11.367 8.789 1 95.31 242 GLY A N 1
ATOM 1905 C CA . GLY A 1 242 ? -20.703 -11.328 8.039 1 95.31 242 GLY A CA 1
ATOM 1906 C C . GLY A 1 242 ? -20.969 -9.984 7.383 1 95.31 242 GLY A C 1
ATOM 1907 O O . GLY A 1 242 ? -20.047 -9.18 7.223 1 95.31 242 GLY A O 1
ATOM 1908 N N . PRO A 1 243 ? -22.188 -9.781 6.961 1 93.81 243 PRO A N 1
ATOM 1909 C CA . PRO A 1 243 ? -22.547 -8.57 6.23 1 93.81 243 PRO A CA 1
ATOM 1910 C C . PRO A 1 243 ? -22.344 -7.297 7.055 1 93.81 243 PRO A C 1
ATOM 1912 O O . PRO A 1 243 ? -22.125 -6.223 6.492 1 93.81 243 PRO A O 1
ATOM 1915 N N . GLU A 1 244 ? -22.359 -7.434 8.297 1 92.62 244 GLU A N 1
ATOM 1916 C CA . GLU A 1 244 ? -22.172 -6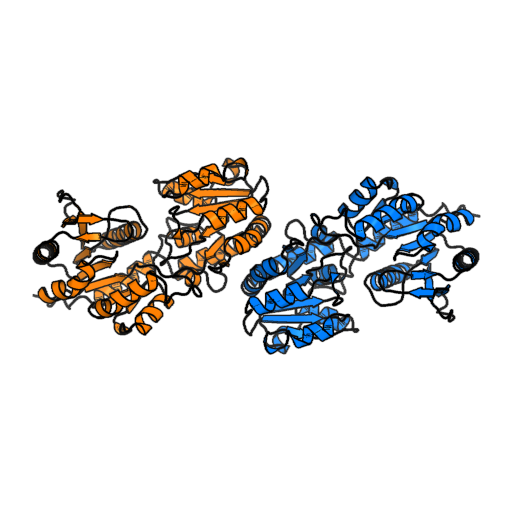.273 9.156 1 92.62 244 GLU A CA 1
ATOM 1917 C C . GLU A 1 244 ? -20.766 -5.684 8.984 1 92.62 244 GLU A C 1
ATOM 1919 O O . GLU A 1 244 ? -20.578 -4.477 9.141 1 92.62 244 GLU A O 1
ATOM 1924 N N . GLN A 1 245 ? -19.875 -6.59 8.617 1 94.06 245 GLN A N 1
ATOM 1925 C CA . GLN A 1 245 ? -18.516 -6.133 8.375 1 94.06 245 GLN A CA 1
ATOM 1926 C C . GLN A 1 245 ? -18.25 -5.945 6.879 1 94.06 245 GLN A C 1
ATOM 1928 O O . GLN A 1 245 ? -17.109 -5.723 6.465 1 94.06 245 GLN A O 1
ATOM 1933 N N . GLY A 1 246 ? -19.281 -6.105 6.07 1 96.5 246 GLY A N 1
ATOM 1934 C CA . GLY A 1 246 ? -19.125 -5.949 4.633 1 96.5 246 GLY A CA 1
ATOM 1935 C C . GLY A 1 246 ? -18.625 -7.207 3.945 1 96.5 246 GLY A C 1
ATOM 1936 O O . GLY A 1 246 ? -18.188 -7.16 2.797 1 96.5 246 GLY A O 1
ATOM 1937 N N . VAL A 1 247 ? -18.688 -8.336 4.629 1 98.12 247 VAL A N 1
ATOM 1938 C CA . VAL A 1 247 ? -18.25 -9.602 4.062 1 98.12 247 VAL A CA 1
ATOM 1939 C C . VAL A 1 247 ? -19.453 -10.375 3.52 1 98.12 247 VAL A C 1
ATOM 1941 O O . VAL A 1 247 ? -20.422 -10.609 4.242 1 98.12 247 VAL A O 1
ATOM 1944 N N . LEU A 1 248 ? -19.422 -10.719 2.299 1 98.19 248 LEU A N 1
ATOM 1945 C CA . LEU A 1 248 ? -20.5 -11.469 1.652 1 98.19 248 LEU A CA 1
ATOM 1946 C C . LEU A 1 248 ? -20 -12.844 1.21 1 98.19 248 LEU A C 1
ATOM 1948 O O . LEU A 1 248 ? -19.062 -12.945 0.417 1 98.19 248 LEU A O 1
ATOM 1952 N N . TRP A 1 249 ? -20.609 -13.859 1.736 1 98.06 249 TRP A N 1
ATOM 1953 C CA . TRP A 1 249 ? -20.281 -15.234 1.393 1 98.06 249 TRP A CA 1
ATOM 1954 C C . TRP A 1 249 ? -21.156 -15.742 0.254 1 98.06 249 TRP A C 1
ATOM 1956 O O . TRP A 1 249 ? -22.375 -15.805 0.387 1 98.06 249 TRP A O 1
ATOM 1966 N N . LEU A 1 250 ? -20.562 -16.109 -0.879 1 97.31 250 LEU A N 1
ATOM 1967 C CA . LEU A 1 250 ? -21.344 -16.516 -2.045 1 97.31 250 LEU A CA 1
ATOM 1968 C C . LEU A 1 250 ? -21.297 -18.031 -2.225 1 97.31 250 LEU A C 1
ATOM 1970 O O . LEU A 1 250 ? -22.078 -18.578 -3.014 1 97.31 250 LEU A O 1
ATOM 1974 N N . GLY A 1 251 ? -20.406 -18.703 -1.473 1 95.75 251 GLY A N 1
ATOM 1975 C CA . GLY A 1 251 ? -20.266 -20.141 -1.614 1 95.75 251 GLY A CA 1
ATOM 1976 C C . GLY A 1 251 ? -19.641 -20.562 -2.936 1 95.75 251 GLY A C 1
ATOM 1977 O O . GLY A 1 251 ? -18.984 -19.75 -3.596 1 95.75 251 GLY A O 1
ATOM 1978 N N . PHE A 1 252 ? -19.75 -21.828 -3.229 1 92.81 252 PHE A N 1
ATOM 1979 C CA . PHE A 1 252 ? -19.25 -22.359 -4.484 1 92.81 252 PHE A CA 1
ATOM 1980 C C . PHE A 1 252 ? -20.109 -21.906 -5.656 1 92.81 252 PHE A C 1
ATOM 1982 O O . PHE A 1 252 ? -21.328 -22.109 -5.664 1 92.81 252 PHE A O 1
ATOM 1989 N N . VAL A 1 253 ? -19.531 -21.266 -6.57 1 94.25 253 VAL A N 1
ATOM 1990 C CA . VAL A 1 253 ? -20.219 -20.812 -7.777 1 94.25 253 VAL A CA 1
ATOM 1991 C C . VAL A 1 253 ? -19.859 -21.734 -8.945 1 94.25 253 VAL A C 1
ATOM 1993 O O . VAL A 1 253 ? -18.781 -21.609 -9.539 1 94.25 253 VAL A O 1
ATOM 1996 N N . ALA A 1 254 ? -20.734 -22.547 -9.328 1 88.38 254 ALA A N 1
ATOM 1997 C CA . ALA A 1 254 ? -20.5 -23.578 -10.328 1 88.38 254 ALA A CA 1
ATOM 1998 C C . ALA A 1 254 ? -20.516 -23 -11.742 1 88.38 254 ALA A C 1
ATOM 2000 O O . ALA A 1 254 ? -19.766 -23.438 -12.609 1 88.38 254 ALA A O 1
ATOM 2001 N N . GLN A 1 255 ? -21.391 -22.016 -11.93 1 91.94 255 GLN A N 1
ATOM 2002 C CA . GLN A 1 255 ? -21.531 -21.438 -13.258 1 91.94 255 GLN A CA 1
ATOM 2003 C C . GLN A 1 255 ? -20.359 -20.531 -13.609 1 91.94 255 GLN A C 1
ATOM 2005 O O . GLN A 1 255 ? -20.156 -19.5 -12.961 1 91.94 255 GLN A O 1
ATOM 2010 N N . GLU A 1 256 ? -19.734 -20.906 -14.633 1 90.5 256 GLU A N 1
ATOM 2011 C CA . GLU A 1 256 ? -18.547 -20.172 -15.062 1 90.5 256 GLU A CA 1
ATOM 2012 C C . GLU A 1 256 ? -18.875 -18.719 -15.398 1 90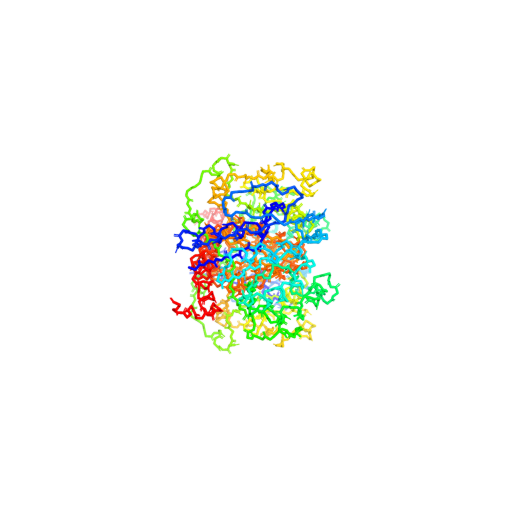.5 256 GLU A C 1
ATOM 2014 O O . GLU A 1 256 ? -18.125 -17.812 -15.031 1 90.5 256 GLU A O 1
ATOM 2019 N N . ARG A 1 257 ? -20 -18.516 -16.078 1 93.31 257 ARG A N 1
ATOM 2020 C CA . ARG A 1 257 ? -20.391 -17.172 -16.469 1 93.31 257 ARG A CA 1
ATOM 2021 C C . ARG A 1 257 ? -20.547 -16.266 -15.242 1 93.31 257 ARG A C 1
ATOM 2023 O O . ARG A 1 257 ? -20.203 -15.086 -15.281 1 93.31 257 ARG A O 1
ATOM 2030 N N . GLU A 1 258 ? -21.062 -16.859 -14.227 1 95.62 258 GLU A N 1
ATOM 2031 C CA . GLU A 1 258 ? -21.234 -16.094 -12.992 1 95.62 258 GLU A CA 1
ATOM 2032 C C . GLU A 1 258 ? -19.906 -15.789 -12.328 1 95.62 258 GLU A C 1
ATOM 2034 O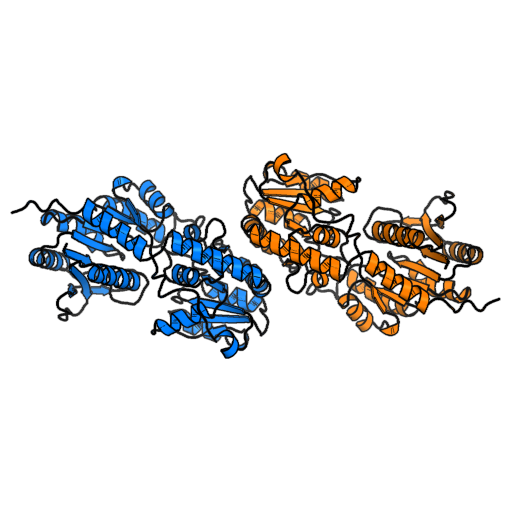 O . GLU A 1 258 ? -19.703 -14.703 -11.781 1 95.62 258 GLU A O 1
ATOM 2039 N N . ARG A 1 259 ? -19 -16.719 -12.344 1 95.5 259 ARG A N 1
ATOM 2040 C CA . ARG A 1 259 ? -17.672 -16.484 -11.797 1 95.5 259 ARG A CA 1
ATOM 2041 C C . ARG A 1 259 ? -16.953 -15.359 -12.531 1 95.5 259 ARG A C 1
ATOM 2043 O O . ARG A 1 259 ? -16.328 -14.5 -11.906 1 95.5 259 ARG A O 1
ATOM 2050 N N . VAL A 1 260 ? -17.078 -15.367 -13.852 1 97.31 260 VAL A N 1
ATOM 2051 C CA . VAL A 1 260 ? -16.453 -14.344 -14.68 1 97.31 260 VAL A CA 1
ATOM 2052 C C . VAL A 1 260 ? -17.094 -12.984 -14.383 1 97.31 260 VAL A C 1
ATOM 2054 O O . VAL A 1 260 ? -16.406 -11.977 -14.266 1 97.31 260 VAL A O 1
ATOM 2057 N N . ARG A 1 261 ? -18.422 -12.984 -14.227 1 97.44 261 ARG A N 1
ATOM 2058 C CA . ARG A 1 261 ? -19.156 -11.758 -13.914 1 97.44 261 ARG A CA 1
ATOM 2059 C C . ARG A 1 261 ? -18.672 -11.164 -12.594 1 97.44 261 ARG A C 1
ATOM 2061 O O . ARG A 1 261 ? -18.5 -9.945 -12.484 1 97.44 261 ARG A O 1
ATOM 2068 N N . LEU A 1 262 ? -18.5 -12.008 -11.633 1 98.38 262 LEU A N 1
ATOM 2069 C CA . LEU A 1 262 ? -18.031 -11.555 -10.328 1 98.38 262 LEU A CA 1
ATOM 2070 C C . LEU A 1 262 ? -16.656 -10.922 -10.43 1 98.38 262 LEU A C 1
ATOM 2072 O O . LEU A 1 262 ? -16.406 -9.867 -9.844 1 98.38 262 LEU A O 1
ATOM 2076 N N . LEU A 1 263 ? -15.758 -11.555 -11.188 1 98.62 263 LEU A N 1
ATOM 2077 C CA . LEU A 1 263 ? -14.414 -11.016 -11.375 1 98.62 263 LEU A CA 1
ATOM 2078 C C . LEU A 1 263 ? -14.461 -9.703 -12.148 1 98.62 263 LEU A C 1
ATOM 2080 O O . LEU A 1 263 ? -13.75 -8.75 -11.812 1 98.62 263 LEU A O 1
ATOM 2084 N N . GLN A 1 264 ? -15.375 -9.656 -13.156 1 98.31 264 GLN A N 1
ATOM 2085 C CA . GLN A 1 264 ? -15.508 -8.453 -13.969 1 98.31 264 GLN A CA 1
ATOM 2086 C C . GLN A 1 264 ? -16.031 -7.285 -13.148 1 98.31 264 GLN A C 1
ATOM 2088 O O . GLN A 1 264 ? -15.742 -6.125 -13.438 1 98.31 264 GLN A O 1
ATOM 2093 N N . GLY A 1 265 ? -16.75 -7.57 -12.133 1 98.31 265 GLY A N 1
ATOM 2094 C CA . GLY A 1 265 ? -17.359 -6.531 -11.32 1 98.31 265 GLY A CA 1
ATOM 2095 C C . GLY A 1 265 ? -16.531 -6.148 -10.109 1 98.31 265 GLY A C 1
ATOM 2096 O O . GLY A 1 265 ? -16.797 -5.133 -9.469 1 98.31 265 GLY A O 1
ATOM 2097 N N . ALA A 1 266 ? -15.539 -6.926 -9.766 1 98.69 266 ALA A N 1
ATOM 2098 C CA . ALA A 1 266 ? -14.703 -6.668 -8.602 1 98.69 266 ALA A CA 1
ATOM 2099 C C . ALA A 1 266 ? -13.531 -5.754 -8.961 1 98.69 266 ALA A C 1
ATOM 2101 O O . ALA A 1 266 ? -13.258 -5.512 -10.141 1 98.69 266 ALA A O 1
ATOM 2102 N N . ASP A 1 267 ? -12.883 -5.188 -7.941 1 98.69 267 ASP A N 1
ATOM 2103 C CA . ASP A 1 267 ? -11.797 -4.238 -8.148 1 98.69 267 ASP A CA 1
ATOM 2104 C C . ASP A 1 267 ? -10.453 -4.836 -7.719 1 98.69 267 ASP A C 1
ATOM 2106 O O . ASP A 1 267 ? -9.422 -4.578 -8.352 1 98.69 267 ASP A O 1
ATOM 2110 N N . VAL A 1 268 ? -10.508 -5.582 -6.637 1 98.94 268 VAL A N 1
ATOM 2111 C CA . VAL A 1 268 ? -9.281 -6.094 -6.039 1 98.94 268 VAL A CA 1
ATOM 2112 C C . VAL A 1 268 ? -9.422 -7.59 -5.766 1 98.94 268 VAL A C 1
ATOM 2114 O O . VAL A 1 268 ? -10.398 -8.023 -5.156 1 98.94 268 VAL A O 1
ATOM 2117 N N . TYR A 1 269 ? -8.578 -8.367 -6.262 1 98.94 269 TYR A N 1
ATOM 2118 C CA . TYR A 1 269 ? -8.477 -9.789 -5.961 1 98.94 269 TYR A CA 1
ATOM 2119 C C . TYR A 1 269 ? -7.418 -10.055 -4.898 1 98.94 269 TYR A C 1
ATOM 2121 O O . TYR A 1 269 ? -6.289 -9.57 -5.008 1 98.94 269 TYR A O 1
ATOM 2129 N N . VAL A 1 270 ? -7.73 -10.789 -3.859 1 98.94 270 VAL A N 1
ATOM 2130 C CA . VAL A 1 270 ? -6.785 -11.078 -2.783 1 98.94 270 VAL A CA 1
ATOM 2131 C C . VAL A 1 270 ? -6.609 -12.586 -2.633 1 98.94 270 VAL A C 1
ATOM 2133 O O . VAL A 1 270 ? -7.594 -13.32 -2.5 1 98.94 270 VAL A O 1
ATOM 2136 N N . LEU A 1 271 ? -5.367 -13.047 -2.676 1 98.44 271 LEU A N 1
ATOM 2137 C CA . LEU A 1 271 ? -5.004 -14.453 -2.496 1 98.44 271 LEU A CA 1
ATOM 2138 C C . LEU A 1 271 ? -3.922 -14.602 -1.432 1 98.44 271 LEU A C 1
ATOM 2140 O O . LEU A 1 271 ? -2.732 -14.648 -1.753 1 98.44 271 LEU A O 1
ATOM 2144 N N . PRO A 1 272 ? -4.305 -14.773 -0.184 1 97.69 272 PRO A N 1
ATOM 2145 C CA . PRO A 1 272 ? -3.359 -14.766 0.936 1 97.69 272 PRO A CA 1
ATOM 2146 C C . PRO A 1 272 ? -2.801 -16.156 1.246 1 97.69 272 PRO A C 1
ATOM 2148 O O . PRO A 1 272 ? -2.432 -16.438 2.391 1 97.69 272 PRO A O 1
ATOM 2151 N N . SER A 1 273 ? -2.613 -17 0.337 1 95.44 273 SER A N 1
ATOM 2152 C CA . SER A 1 273 ? -2.256 -18.406 0.493 1 95.44 273 SER A CA 1
ATOM 2153 C C . SER A 1 273 ? -0.871 -18.562 1.111 1 95.44 273 SER A C 1
ATOM 2155 O O . SER A 1 273 ? 0.035 -17.781 0.822 1 95.44 273 SER A O 1
ATOM 2157 N N . LEU A 1 274 ? -0.706 -19.641 1.887 1 91.25 274 LEU A N 1
ATOM 2158 C CA . LEU A 1 274 ? 0.598 -19.984 2.445 1 91.25 274 LEU A CA 1
ATOM 2159 C C . LEU A 1 274 ? 1.378 -20.875 1.491 1 91.25 274 LEU A C 1
ATOM 2161 O O . LEU A 1 274 ? 2.609 -20.859 1.476 1 91.25 274 LEU A O 1
ATOM 2165 N N . VAL A 1 275 ? 0.639 -21.688 0.733 1 88.88 275 VAL A N 1
ATOM 2166 C CA . VAL A 1 275 ? 1.225 -22.641 -0.216 1 88.88 275 VAL A CA 1
ATOM 2167 C C . VAL A 1 275 ? 0.418 -22.625 -1.513 1 88.88 275 VAL A C 1
ATOM 2169 O O . VAL A 1 275 ? -0.814 -22.578 -1.485 1 88.88 275 VAL A O 1
ATOM 2172 N N . GLU A 1 276 ? 1.176 -22.578 -2.578 1 89.31 276 GLU A N 1
ATOM 2173 C CA . GLU A 1 276 ? 0.558 -22.609 -3.9 1 89.31 276 GLU A CA 1
ATOM 2174 C C . GLU A 1 276 ? 1.483 -23.266 -4.922 1 89.31 276 GLU A C 1
ATOM 2176 O O . GLU A 1 276 ? 2.682 -23.422 -4.676 1 89.31 276 GLU A O 1
ATOM 2181 N N . GLY A 1 277 ? 0.91 -23.828 -5.973 1 90 277 GLY A N 1
ATOM 2182 C CA . GLY A 1 277 ? 1.652 -23.984 -7.215 1 90 277 GLY A CA 1
ATOM 2183 C C . GLY A 1 277 ? 1.649 -22.734 -8.07 1 90 277 GLY A C 1
ATOM 2184 O O . GLY A 1 277 ? 2.41 -21.797 -7.805 1 90 277 GLY A O 1
ATOM 2185 N N . LEU A 1 278 ? 0.828 -22.672 -8.992 1 93.88 278 LEU A N 1
ATOM 2186 C CA . LEU A 1 278 ? 0.421 -21.469 -9.711 1 93.88 278 LEU A CA 1
ATOM 2187 C C . LEU A 1 278 ? -1.099 -21.359 -9.758 1 93.88 278 LEU A C 1
ATOM 2189 O O . LEU A 1 278 ? -1.76 -22.141 -10.453 1 93.88 278 LEU A O 1
ATOM 2193 N N . SER A 1 279 ? -1.572 -20.406 -9.086 1 95.06 279 SER A N 1
ATOM 2194 C CA . SER A 1 279 ? -3.014 -20.281 -8.883 1 95.06 279 SER A CA 1
ATOM 2195 C C . SER A 1 279 ? -3.723 -19.906 -10.18 1 95.06 279 SER A C 1
ATOM 2197 O O . SER A 1 279 ? -3.451 -18.844 -10.75 1 95.06 279 SER A O 1
ATOM 2199 N N . LEU A 1 280 ? -4.664 -20.766 -10.578 1 95.88 280 LEU A N 1
ATOM 2200 C CA . LEU A 1 280 ? -5.492 -20.469 -11.742 1 95.88 280 LEU A CA 1
ATOM 2201 C C . LEU A 1 280 ? -6.43 -19.297 -11.445 1 95.88 280 LEU A C 1
ATOM 2203 O O . LEU A 1 280 ? -6.672 -18.453 -12.32 1 95.88 280 LEU A O 1
ATOM 2207 N N . SER A 1 281 ? -6.938 -19.234 -10.211 1 96.75 281 SER A N 1
ATOM 2208 C CA . SER A 1 281 ? -7.848 -18.156 -9.828 1 96.75 281 SER A CA 1
ATOM 2209 C C . SER A 1 281 ? -7.156 -16.812 -9.898 1 96.75 281 SER A C 1
ATOM 2211 O O . SER A 1 281 ? -7.773 -15.812 -10.281 1 96.75 281 SER A O 1
ATOM 2213 N N . LEU A 1 282 ? -5.914 -16.75 -9.5 1 98.25 282 LEU A N 1
ATOM 2214 C CA . LEU A 1 282 ? -5.129 -15.531 -9.625 1 98.25 282 LEU A CA 1
ATOM 2215 C C . LEU A 1 282 ? -5.016 -15.109 -11.086 1 98.25 282 LEU A C 1
ATOM 2217 O O . LEU A 1 282 ? -5.262 -13.945 -11.422 1 98.25 282 LEU A O 1
ATOM 2221 N N . LEU A 1 283 ? -4.691 -16.078 -11.953 1 98.44 283 LEU A N 1
ATOM 2222 C CA . LEU A 1 283 ? -4.551 -15.781 -13.375 1 98.44 283 LEU A CA 1
ATOM 2223 C C . LEU A 1 283 ? -5.875 -15.305 -13.961 1 98.44 283 LEU A C 1
ATOM 2225 O O . LEU A 1 283 ? -5.895 -14.398 -14.805 1 98.44 283 LEU A O 1
ATOM 2229 N N . GLU A 1 284 ? -6.957 -15.914 -13.539 1 98.44 284 GLU A N 1
ATOM 2230 C CA . GLU A 1 284 ? -8.281 -15.5 -13.992 1 98.44 284 GLU A CA 1
ATOM 2231 C C . GLU A 1 284 ? -8.586 -14.062 -13.586 1 98.44 284 GLU A C 1
ATOM 2233 O O . GLU A 1 284 ? -9.07 -13.273 -14.398 1 98.44 284 GLU A O 1
ATOM 2238 N N . ALA A 1 285 ? -8.297 -13.727 -12.367 1 98.81 285 ALA A N 1
ATOM 2239 C CA . ALA A 1 285 ? -8.516 -12.375 -11.867 1 98.81 285 ALA A CA 1
ATOM 2240 C C . ALA A 1 285 ? -7.668 -11.359 -12.625 1 98.81 285 ALA A C 1
ATOM 2242 O O . ALA A 1 285 ? -8.156 -10.297 -13.023 1 98.81 285 ALA A O 1
ATOM 2243 N N . MET A 1 286 ? -6.391 -11.711 -12.805 1 98.88 286 MET A N 1
ATOM 2244 C CA . MET A 1 286 ? -5.48 -10.859 -13.562 1 98.88 286 MET A CA 1
ATOM 2245 C C . MET A 1 286 ? -5.992 -10.648 -14.984 1 98.88 286 MET A C 1
ATOM 2247 O O . MET A 1 286 ? -5.98 -9.531 -15.5 1 98.88 286 MET A O 1
ATOM 2251 N N . ALA A 1 287 ? -6.457 -11.727 -15.617 1 98.81 287 ALA A N 1
ATOM 2252 C CA . ALA A 1 287 ? -6.969 -11.672 -16.984 1 98.81 287 ALA A CA 1
ATOM 2253 C C . ALA A 1 287 ? -8.172 -10.734 -17.078 1 98.81 287 ALA A C 1
ATOM 2255 O O . ALA A 1 287 ? -8.359 -10.055 -18.094 1 98.81 287 ALA A O 1
ATOM 2256 N N . CYS A 1 288 ? -8.953 -10.664 -16.062 1 98.81 288 CYS A N 1
ATOM 2257 C CA . CYS A 1 288 ? -10.141 -9.82 -16.031 1 98.81 288 CYS A CA 1
ATOM 2258 C C . CYS A 1 288 ? -9.781 -8.383 -15.688 1 98.81 288 CYS A C 1
ATOM 2260 O O . CYS A 1 288 ? -10.641 -7.5 -15.711 1 98.81 288 CYS A O 1
ATOM 2262 N N . GLY A 1 289 ? -8.516 -8.102 -15.328 1 98.81 289 GLY A N 1
ATOM 2263 C CA . GLY A 1 289 ? -8.047 -6.746 -15.102 1 98.81 289 GLY A CA 1
ATOM 2264 C C . GLY A 1 289 ? -8.25 -6.273 -13.68 1 98.81 289 GLY A C 1
ATOM 2265 O O . GLY A 1 289 ? -8.477 -5.086 -13.438 1 98.81 289 GLY A O 1
ATOM 2266 N N . LEU A 1 290 ? -8.297 -7.156 -12.742 1 98.88 290 LEU A N 1
ATOM 2267 C CA . LEU A 1 290 ? -8.406 -6.77 -11.336 1 98.88 290 LEU A CA 1
ATOM 2268 C C . LEU A 1 290 ? -7.043 -6.383 -10.773 1 98.88 290 LEU A C 1
ATOM 2270 O O . LEU A 1 290 ? -6.012 -6.852 -11.258 1 98.88 290 LEU A O 1
ATOM 2274 N N . ALA A 1 291 ? -7.027 -5.469 -9.773 1 98.88 291 ALA A N 1
ATOM 2275 C CA . ALA A 1 291 ? -5.84 -5.281 -8.938 1 98.88 291 ALA A CA 1
ATOM 2276 C C . ALA A 1 291 ? -5.602 -6.496 -8.047 1 98.88 291 ALA A C 1
ATOM 2278 O O . ALA A 1 291 ? -6.43 -6.82 -7.191 1 98.88 291 ALA A O 1
ATOM 2279 N N . CYS A 1 292 ? -4.465 -7.145 -8.18 1 98.88 292 CYS A N 1
ATOM 2280 C CA . CYS A 1 292 ? -4.266 -8.422 -7.504 1 98.88 292 CYS A CA 1
ATOM 2281 C C . CYS A 1 292 ? -3.24 -8.289 -6.387 1 98.88 292 CYS A C 1
ATOM 2283 O O . CYS A 1 292 ? -2.184 -7.68 -6.574 1 98.88 292 CYS A O 1
ATOM 2285 N N . VAL A 1 293 ? -3.566 -8.773 -5.262 1 98.75 293 VAL A N 1
ATOM 2286 C CA . VAL A 1 293 ? -2.723 -8.891 -4.074 1 98.75 293 VAL A CA 1
ATOM 2287 C C . VAL A 1 293 ? -2.584 -10.359 -3.686 1 98.75 293 VAL A C 1
ATOM 2289 O O . VAL A 1 293 ? -3.584 -11.039 -3.439 1 98.75 293 VAL A O 1
ATOM 2292 N N . ALA A 1 294 ? -1.391 -10.844 -3.639 1 98.12 294 ALA A N 1
ATOM 2293 C CA . ALA A 1 294 ? -1.211 -12.25 -3.297 1 98.12 294 ALA A CA 1
ATOM 2294 C C . ALA A 1 294 ? 0.107 -12.477 -2.562 1 98.12 294 ALA A C 1
ATOM 2296 O O . ALA A 1 294 ? 1.058 -11.711 -2.734 1 98.12 294 ALA A O 1
ATOM 2297 N N . THR A 1 295 ? 0.149 -13.469 -1.742 1 96.31 295 THR A N 1
ATOM 2298 C CA . THR A 1 295 ? 1.386 -13.867 -1.08 1 96.31 295 THR A CA 1
ATOM 2299 C C . THR A 1 295 ? 2.369 -14.469 -2.084 1 96.31 295 THR A C 1
ATOM 2301 O O . THR A 1 295 ? 1.959 -15.07 -3.08 1 96.31 295 THR A O 1
ATOM 2304 N N . ASP A 1 296 ? 3.625 -14.367 -1.733 1 93.81 296 ASP A N 1
ATOM 2305 C CA . ASP A 1 296 ? 4.676 -14.977 -2.549 1 93.81 296 ASP A CA 1
ATOM 2306 C C . ASP A 1 296 ? 4.73 -16.484 -2.346 1 93.81 296 ASP A C 1
ATOM 2308 O O . ASP A 1 296 ? 5.785 -17.031 -2.021 1 93.81 296 ASP A O 1
ATOM 2312 N N . ALA A 1 297 ? 3.652 -17.141 -2.609 1 91.81 297 ALA A N 1
ATOM 2313 C CA . ALA A 1 297 ? 3.537 -18.594 -2.504 1 91.81 297 ALA A CA 1
ATOM 2314 C C . ALA A 1 297 ? 3.65 -19.25 -3.875 1 91.81 297 ALA A C 1
ATOM 2316 O O . ALA A 1 297 ? 3.027 -18.797 -4.84 1 91.81 297 ALA A O 1
ATOM 2317 N N . GLY A 1 298 ? 4.469 -20.281 -3.928 1 90.81 298 GLY A N 1
ATOM 2318 C CA . GLY A 1 298 ? 4.645 -20.984 -5.191 1 90.81 298 GLY A CA 1
ATOM 2319 C C . GLY A 1 298 ? 5.141 -20.078 -6.305 1 90.81 298 GLY A C 1
ATOM 2320 O O . GLY A 1 298 ? 6.137 -19.375 -6.141 1 90.81 298 GLY A O 1
ATOM 2321 N N . ALA A 1 299 ? 4.352 -20.109 -7.414 1 93.5 299 ALA A N 1
ATOM 2322 C CA . ALA A 1 299 ? 4.746 -19.344 -8.586 1 93.5 299 ALA A CA 1
ATOM 2323 C C . ALA A 1 299 ? 4.031 -17.984 -8.625 1 93.5 299 ALA A C 1
ATOM 2325 O O . ALA A 1 299 ? 4.246 -17.188 -9.539 1 93.5 299 ALA A O 1
ATOM 2326 N N . ASP A 1 300 ? 3.232 -17.672 -7.613 1 95.56 300 ASP A N 1
ATOM 2327 C CA . ASP A 1 300 ? 2.391 -16.484 -7.656 1 95.56 300 ASP A CA 1
ATOM 2328 C C . ASP A 1 300 ? 3.236 -15.211 -7.633 1 95.56 300 ASP A C 1
ATOM 2330 O O . ASP A 1 300 ? 2.904 -14.227 -8.297 1 95.56 300 ASP A O 1
ATOM 2334 N N . GLY A 1 301 ? 4.301 -15.234 -6.844 1 94.38 301 GLY A N 1
ATOM 2335 C CA . GLY A 1 301 ? 5.195 -14.086 -6.816 1 94.38 301 GLY A CA 1
ATOM 2336 C C . GLY A 1 301 ? 5.789 -13.766 -8.18 1 94.38 301 GLY A C 1
ATOM 2337 O O . GLY A 1 301 ? 5.895 -12.594 -8.555 1 94.38 301 GLY A O 1
ATOM 2338 N N . GLU A 1 302 ? 6.191 -14.836 -8.93 1 94.56 302 GLU A N 1
ATOM 2339 C CA . GLU A 1 302 ? 6.758 -14.672 -10.266 1 94.56 302 GLU A CA 1
ATOM 2340 C C . GLU A 1 302 ? 5.746 -14.055 -11.227 1 94.56 302 GLU A C 1
ATOM 2342 O O . GLU A 1 302 ? 6.098 -13.203 -12.039 1 94.56 302 GLU A O 1
ATOM 2347 N N . VAL A 1 303 ? 4.516 -14.383 -11.055 1 97 303 VAL A N 1
ATOM 2348 C CA . VAL A 1 303 ? 3.447 -13.891 -11.922 1 97 303 VAL A CA 1
ATOM 2349 C C . VAL A 1 303 ? 3.225 -12.398 -11.672 1 97 303 VAL A C 1
ATOM 2351 O O . VAL A 1 303 ? 2.984 -11.641 -12.609 1 97 303 VAL A O 1
ATOM 2354 N N . LEU A 1 304 ? 3.375 -11.984 -10.453 1 97.44 304 LEU A N 1
ATOM 2355 C CA . LEU A 1 304 ? 3.008 -10.633 -10.055 1 97.44 304 LEU A CA 1
ATOM 2356 C C . LEU A 1 304 ? 4.223 -9.711 -10.078 1 97.44 304 LEU A C 1
ATOM 2358 O O . LEU A 1 304 ? 4.094 -8.5 -9.875 1 97.44 304 LEU A O 1
ATOM 2362 N N . GLU A 1 305 ? 5.391 -10.227 -10.367 1 94.94 305 GLU A N 1
ATOM 2363 C CA . GLU A 1 305 ? 6.637 -9.484 -10.219 1 94.94 305 GLU A CA 1
ATOM 2364 C C . GLU A 1 305 ? 6.656 -8.25 -11.125 1 94.94 305 GLU A C 1
ATOM 2366 O O . GLU A 1 305 ? 5.816 -8.117 -12.016 1 94.94 305 GLU A O 1
ATOM 2371 N N . ARG A 1 306 ? 7.477 -7.258 -10.797 1 94.88 306 ARG A N 1
ATOM 2372 C CA . ARG A 1 306 ? 7.723 -6.039 -11.562 1 94.88 306 ARG A CA 1
ATOM 2373 C C . ARG A 1 306 ? 6.449 -5.207 -11.695 1 94.88 306 ARG A C 1
ATOM 2375 O O . ARG A 1 306 ? 6.164 -4.672 -12.766 1 94.88 306 ARG A O 1
ATOM 2382 N N . GLY A 1 307 ? 5.637 -5.305 -10.688 1 95.94 307 GLY A N 1
ATOM 2383 C CA . GLY A 1 307 ? 4.543 -4.355 -10.57 1 95.94 307 GLY A CA 1
ATOM 2384 C C . GLY A 1 307 ? 3.24 -4.879 -11.156 1 95.94 307 GLY A C 1
ATOM 2385 O O . GLY A 1 307 ? 2.246 -4.152 -11.211 1 95.94 307 GLY A O 1
ATOM 2386 N N . ALA A 1 308 ? 3.133 -6.105 -11.594 1 98.19 308 ALA A N 1
ATOM 2387 C CA . ALA A 1 308 ? 1.905 -6.648 -12.164 1 98.19 308 ALA A CA 1
ATOM 2388 C C . ALA A 1 308 ? 0.863 -6.914 -11.086 1 98.19 308 ALA A C 1
ATOM 2390 O O . ALA A 1 308 ? -0.289 -7.23 -11.383 1 98.19 308 ALA A O 1
ATOM 2391 N N . GLY A 1 309 ? 1.256 -6.75 -9.875 1 98.38 309 GLY A N 1
ATOM 2392 C CA . GLY A 1 309 ? 0.431 -6.852 -8.68 1 98.38 309 GLY A CA 1
ATOM 2393 C C . GLY A 1 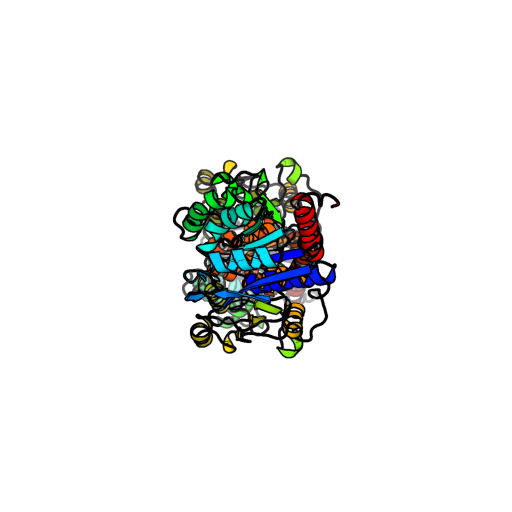309 ? 1.18 -6.512 -7.402 1 98.38 309 GLY A C 1
ATOM 2394 O O . GLY A 1 309 ? 2.271 -5.941 -7.453 1 98.38 309 GLY A O 1
ATOM 2395 N N . ILE A 1 310 ? 0.561 -6.715 -6.285 1 98.31 310 ILE A N 1
ATOM 2396 C CA . ILE A 1 310 ? 1.188 -6.52 -4.984 1 98.31 310 ILE A CA 1
ATOM 2397 C C . ILE A 1 310 ? 1.519 -7.875 -4.363 1 98.31 310 ILE A C 1
ATOM 2399 O O . ILE A 1 310 ? 0.643 -8.734 -4.23 1 98.31 310 ILE A O 1
ATOM 2403 N N . ILE A 1 311 ? 2.762 -8.078 -4.004 1 96.56 311 ILE A N 1
ATOM 2404 C CA . ILE A 1 311 ? 3.223 -9.352 -3.451 1 96.56 311 ILE A CA 1
ATOM 2405 C C . ILE A 1 311 ? 3.357 -9.234 -1.936 1 96.56 311 ILE A C 1
ATOM 2407 O O . ILE A 1 311 ? 4.047 -8.344 -1.434 1 96.56 311 ILE A O 1
ATOM 2411 N N . LEU A 1 312 ? 2.705 -10.07 -1.23 1 96.06 312 LEU A N 1
ATOM 2412 C CA . LEU A 1 312 ? 2.795 -10.141 0.224 1 96.06 312 LEU A CA 1
ATOM 2413 C C . LEU A 1 312 ? 3.846 -11.156 0.657 1 96.06 312 LEU A C 1
ATOM 2415 O O . LEU A 1 312 ? 4.012 -12.195 0.011 1 96.06 312 LEU A O 1
ATOM 2419 N N . SER A 1 313 ? 4.457 -10.836 1.792 1 91.69 313 SER A N 1
ATOM 2420 C CA . SER A 1 313 ? 5.23 -11.867 2.477 1 91.69 313 SER A CA 1
ATOM 2421 C C . SER A 1 313 ? 4.316 -12.914 3.105 1 91.69 313 SER A C 1
ATOM 2423 O O . SER A 1 313 ? 3.205 -12.602 3.533 1 91.69 313 SER A O 1
ATOM 2425 N N . ALA A 1 314 ? 4.805 -14.094 3.182 1 87.75 314 ALA A N 1
ATOM 2426 C CA . ALA A 1 314 ? 4.02 -15.148 3.811 1 87.75 314 ALA A CA 1
ATOM 2427 C C . ALA A 1 314 ? 3.926 -14.938 5.32 1 87.75 314 ALA A C 1
ATOM 2429 O O . ALA A 1 314 ? 3.037 -15.492 5.977 1 87.75 314 ALA A O 1
ATOM 2430 N N . GLN A 1 315 ? 4.844 -14.172 5.773 1 88.44 315 GLN A N 1
ATOM 2431 C CA . GLN A 1 315 ? 4.816 -13.836 7.191 1 88.44 315 GLN A CA 1
ATOM 2432 C C . GLN A 1 315 ? 4.039 -12.547 7.438 1 88.44 315 GLN A C 1
ATOM 2434 O O . GLN A 1 315 ? 4.207 -11.562 6.711 1 88.44 315 GLN A O 1
ATOM 2439 N N . GLY A 1 316 ? 3.135 -12.609 8.43 1 92.88 316 GLY A N 1
ATOM 2440 C CA . GLY A 1 316 ? 2.395 -11.422 8.82 1 92.88 316 GLY A CA 1
ATOM 2441 C C . GLY A 1 316 ? 1.392 -10.969 7.773 1 92.88 316 GLY A C 1
ATOM 2442 O O . GLY A 1 316 ? 1.23 -9.773 7.539 1 92.88 316 GLY A O 1
ATOM 2443 N N . VAL A 1 317 ? 0.757 -11.898 7.16 1 96.5 317 VAL A N 1
ATOM 2444 C CA . VAL A 1 317 ? -0.142 -11.609 6.047 1 96.5 317 VAL A CA 1
ATOM 2445 C C . VAL A 1 317 ? -1.272 -10.703 6.52 1 96.5 317 VAL A C 1
ATOM 2447 O O . VAL A 1 317 ? -1.601 -9.711 5.859 1 96.5 317 VAL A O 1
ATOM 2450 N N . ALA A 1 318 ? -1.851 -10.984 7.695 1 97.81 318 ALA A N 1
ATOM 2451 C CA . ALA A 1 318 ? -2.953 -10.18 8.211 1 97.81 318 ALA A CA 1
ATOM 2452 C C . ALA A 1 318 ? -2.521 -8.727 8.422 1 97.81 318 ALA A C 1
ATOM 2454 O O . ALA A 1 318 ? -3.254 -7.797 8.078 1 97.81 318 ALA A O 1
ATOM 2455 N N . THR A 1 319 ? -1.347 -8.555 8.953 1 96.69 319 THR A N 1
ATOM 2456 C CA . THR A 1 319 ? -0.814 -7.227 9.234 1 96.69 319 THR A CA 1
ATOM 2457 C C . THR A 1 319 ? -0.587 -6.449 7.941 1 96.69 319 THR A C 1
ATOM 2459 O O . THR A 1 319 ? -0.915 -5.266 7.855 1 96.69 319 THR A O 1
ATOM 2462 N N . GLN A 1 320 ? 0.001 -7.086 6.973 1 97.44 320 GLN A N 1
ATOM 2463 C CA . GLN A 1 320 ? 0.223 -6.449 5.68 1 97.44 320 GLN A CA 1
ATOM 2464 C C . GLN A 1 320 ? -1.097 -6.035 5.039 1 97.44 320 GLN A C 1
ATOM 2466 O O . GLN A 1 320 ? -1.224 -4.918 4.535 1 97.44 320 GLN A O 1
ATOM 2471 N N . LEU A 1 321 ? -2.082 -6.957 5.113 1 98.44 321 LEU A N 1
ATOM 2472 C CA . LEU A 1 321 ? -3.373 -6.684 4.492 1 98.44 321 LEU A CA 1
ATOM 2473 C C . LEU A 1 321 ? -4.094 -5.551 5.219 1 98.44 321 LEU A C 1
ATOM 2475 O O . LEU A 1 321 ? -4.812 -4.766 4.594 1 98.44 321 LEU A O 1
ATOM 2479 N N . ARG A 1 322 ? -3.967 -5.469 6.523 1 97.19 322 ARG A N 1
ATOM 2480 C CA . ARG A 1 322 ? -4.59 -4.391 7.289 1 97.19 322 ARG A CA 1
ATOM 2481 C C . ARG A 1 322 ? -4.133 -3.025 6.785 1 97.19 322 ARG A C 1
ATOM 2483 O O . ARG A 1 322 ? -4.895 -2.059 6.816 1 97.19 322 ARG A O 1
ATOM 2490 N N . THR A 1 323 ? -2.92 -2.957 6.328 1 96.88 323 THR A N 1
ATOM 2491 C CA . THR A 1 323 ? -2.363 -1.721 5.789 1 96.88 323 THR A CA 1
ATOM 2492 C C . THR A 1 323 ? -2.834 -1.496 4.355 1 96.88 323 THR A C 1
ATOM 2494 O O . THR A 1 323 ? -3.217 -0.383 3.988 1 96.88 323 THR A O 1
ATOM 2497 N N . LEU A 1 324 ? -2.902 -2.494 3.512 1 97.88 324 LEU A N 1
ATOM 2498 C CA . LEU A 1 324 ? -3.078 -2.379 2.068 1 97.88 324 LEU A CA 1
ATOM 2499 C C . LEU A 1 324 ? -4.551 -2.213 1.712 1 97.88 324 LEU A C 1
ATOM 2501 O O . LEU A 1 324 ? -4.887 -1.515 0.752 1 97.88 324 LEU A O 1
ATOM 2505 N N . LEU A 1 325 ? -5.461 -2.85 2.502 1 98.12 325 LEU A N 1
ATOM 2506 C CA . LEU A 1 325 ? -6.867 -2.9 2.111 1 98.12 325 LEU A CA 1
ATOM 2507 C C . LEU A 1 325 ? -7.473 -1.502 2.074 1 98.12 325 LEU A C 1
ATOM 2509 O O . LEU A 1 325 ? -8.016 -1.082 1.048 1 98.12 325 LEU A O 1
ATOM 2513 N N . PRO A 1 326 ? -7.379 -0.687 3.164 1 95.81 326 PRO A N 1
ATOM 2514 C CA . PRO A 1 326 ? -7.945 0.662 3.1 1 95.81 326 PRO A CA 1
ATOM 2515 C C . PRO A 1 326 ? -7.277 1.532 2.035 1 95.81 326 PRO A C 1
ATOM 2517 O O . PRO A 1 326 ? -7.949 2.334 1.38 1 95.81 326 PRO A O 1
ATOM 2520 N N . MET A 1 327 ? -5.949 1.37 1.919 1 95.56 327 MET A N 1
ATOM 2521 C CA . MET A 1 327 ? -5.219 2.137 0.914 1 95.56 327 MET A CA 1
ATOM 2522 C C . MET A 1 327 ? -5.75 1.845 -0.485 1 95.56 327 MET A C 1
ATOM 2524 O O . MET A 1 327 ? -6 2.768 -1.264 1 95.56 327 MET A O 1
ATOM 2528 N N . LEU A 1 328 ? -5.98 0.583 -0.812 1 97.62 328 LEU A N 1
ATOM 2529 C CA . LEU A 1 328 ? -6.484 0.189 -2.123 1 97.62 328 LEU A CA 1
ATOM 2530 C C . LEU A 1 328 ? -7.914 0.686 -2.326 1 97.62 328 LEU A C 1
ATOM 2532 O O . LEU A 1 328 ? -8.281 1.104 -3.428 1 97.62 328 LEU A O 1
ATOM 2536 N N . ALA A 1 329 ? -8.719 0.625 -1.282 1 96.88 329 ALA A N 1
ATOM 2537 C CA . ALA A 1 329 ? -10.094 1.101 -1.382 1 96.88 329 ALA A CA 1
ATOM 2538 C C . ALA A 1 329 ? -10.133 2.582 -1.749 1 96.88 329 ALA A C 1
ATOM 2540 O O . ALA A 1 329 ? -11.016 3.016 -2.496 1 96.88 329 ALA A O 1
ATOM 2541 N N . GLU A 1 330 ? -9.18 3.324 -1.269 1 94.31 330 GLU A N 1
ATOM 2542 C CA . GLU A 1 330 ? -9.18 4.773 -1.428 1 94.31 330 GLU A CA 1
ATOM 2543 C C . GLU A 1 330 ? -8.562 5.184 -2.764 1 94.31 330 GLU A C 1
ATOM 2545 O O . GLU A 1 330 ? -8.789 6.297 -3.242 1 94.31 330 GLU A O 1
ATOM 2550 N N . GLN A 1 331 ? -7.766 4.324 -3.359 1 96.5 331 GLN A N 1
ATOM 2551 C CA . GLN A 1 331 ? -6.969 4.699 -4.523 1 96.5 331 GLN A CA 1
ATOM 2552 C C . GLN A 1 331 ? -7.504 4.035 -5.793 1 96.5 331 GLN A C 1
ATOM 2554 O O . GLN A 1 331 ? -6.879 3.119 -6.328 1 96.5 331 GLN A O 1
ATOM 2559 N N . ALA A 1 332 ? -8.594 4.578 -6.355 1 96.88 332 ALA A N 1
ATOM 2560 C CA . ALA A 1 332 ? -9.273 3.998 -7.512 1 96.88 332 ALA A CA 1
ATOM 2561 C C . ALA A 1 332 ? -8.359 3.982 -8.734 1 96.88 332 ALA A C 1
ATOM 2563 O O . ALA A 1 332 ? -8.336 3.004 -9.484 1 96.88 332 ALA A O 1
ATOM 2564 N N . GLU A 1 333 ? -7.609 5.016 -8.969 1 96.75 333 GLU A N 1
ATOM 2565 C CA . GLU A 1 333 ? -6.73 5.086 -10.133 1 96.75 333 GLU A CA 1
ATOM 2566 C C . GLU A 1 333 ? -5.621 4.043 -10.047 1 96.75 333 GLU A C 1
ATOM 2568 O O . GLU A 1 333 ? -5.246 3.445 -11.062 1 96.75 333 GLU A O 1
ATOM 2573 N N . PHE A 1 334 ? -5.152 3.838 -8.836 1 97.19 334 PHE A N 1
ATOM 2574 C CA . PHE A 1 334 ? -4.113 2.836 -8.641 1 97.19 334 PHE A CA 1
ATOM 2575 C C . PHE A 1 334 ? -4.641 1.439 -8.953 1 97.19 334 PHE A C 1
ATOM 2577 O O . PHE A 1 334 ? -3.959 0.644 -9.602 1 97.19 334 PHE A O 1
ATOM 2584 N N . ARG A 1 335 ? -5.84 1.123 -8.516 1 98.12 335 ARG A N 1
ATOM 2585 C CA . ARG A 1 335 ? -6.441 -0.171 -8.82 1 98.12 335 ARG A CA 1
ATOM 2586 C C . ARG A 1 335 ? -6.52 -0.394 -10.328 1 98.12 335 ARG A C 1
ATOM 2588 O O . ARG A 1 335 ? -6.223 -1.487 -10.812 1 98.12 335 ARG A O 1
ATOM 2595 N N . ARG A 1 336 ? -6.875 0.635 -11.031 1 97.62 336 ARG A N 1
ATOM 2596 C CA . ARG A 1 336 ? -7.008 0.53 -12.484 1 97.62 336 ARG A CA 1
ATOM 2597 C C . ARG A 1 336 ? -5.66 0.254 -13.141 1 97.62 336 ARG A C 1
ATOM 2599 O O . ARG A 1 336 ? -5.559 -0.59 -14.031 1 97.62 336 ARG A O 1
ATOM 2606 N N . ILE A 1 337 ? -4.637 0.875 -12.648 1 97.56 337 ILE A N 1
ATOM 2607 C CA . ILE A 1 337 ? -3.297 0.679 -13.188 1 97.56 337 ILE A CA 1
ATOM 2608 C C . ILE A 1 337 ? -2.83 -0.748 -12.906 1 97.56 337 ILE A C 1
ATOM 2610 O O . ILE A 1 337 ? -2.293 -1.418 -13.797 1 97.56 337 ILE A O 1
ATOM 2614 N N . LEU A 1 338 ? -3.023 -1.189 -11.688 1 98.31 338 LEU A N 1
ATOM 2615 C CA . LEU A 1 338 ? -2.646 -2.549 -11.32 1 98.31 338 LEU A CA 1
ATOM 2616 C C . LEU A 1 338 ? -3.381 -3.57 -12.188 1 98.31 338 LEU A C 1
ATOM 2618 O O . LEU A 1 338 ? -2.785 -4.547 -12.641 1 98.31 338 LEU A O 1
ATOM 2622 N N . GLY A 1 339 ? -4.715 -3.322 -12.375 1 98.69 339 GLY A N 1
ATOM 2623 C CA . GLY A 1 339 ? -5.5 -4.215 -13.211 1 98.69 339 GLY A CA 1
ATOM 2624 C C . GLY A 1 339 ? -4.996 -4.285 -14.641 1 98.69 339 GLY A C 1
ATOM 2625 O O . GLY A 1 339 ? -4.918 -5.367 -15.227 1 98.69 339 GLY A O 1
ATOM 2626 N N . THR A 1 340 ? -4.66 -3.15 -15.164 1 98.38 340 THR A N 1
ATOM 2627 C CA . THR A 1 340 ? -4.141 -3.086 -16.516 1 98.38 340 THR A CA 1
ATOM 2628 C C . THR A 1 340 ? -2.832 -3.861 -16.641 1 98.38 340 THR A C 1
ATOM 2630 O O . THR A 1 340 ? -2.646 -4.637 -17.578 1 98.38 340 THR A O 1
ATOM 2633 N N . LYS A 1 341 ? -1.929 -3.65 -15.711 1 98.5 341 LYS A N 1
ATOM 2634 C CA . LYS A 1 341 ? -0.642 -4.34 -15.711 1 98.5 341 LYS A CA 1
ATOM 2635 C C . LYS A 1 341 ? -0.823 -5.844 -15.508 1 98.5 341 LYS A C 1
ATOM 2637 O O . LYS A 1 341 ? -0.1 -6.648 -16.109 1 98.5 341 LYS A O 1
ATOM 2642 N N . ALA A 1 342 ? -1.782 -6.168 -14.641 1 98.81 342 ALA A N 1
ATOM 2643 C CA . ALA A 1 342 ? -2.08 -7.578 -14.398 1 98.81 342 ALA A CA 1
ATOM 2644 C C . ALA A 1 342 ? -2.531 -8.273 -15.68 1 98.81 342 ALA A C 1
ATOM 2646 O O . ALA A 1 342 ? -2.01 -9.328 -16.031 1 98.81 342 ALA A O 1
ATOM 2647 N N . ARG A 1 343 ? -3.475 -7.711 -16.344 1 98.88 343 ARG A N 1
ATOM 2648 C CA . ARG A 1 343 ? -3.965 -8.32 -17.578 1 98.88 343 ARG A CA 1
ATOM 2649 C C . ARG A 1 343 ? -2.865 -8.391 -18.625 1 98.88 343 ARG A C 1
ATOM 2651 O O . ARG A 1 343 ? -2.729 -9.398 -19.328 1 98.88 343 ARG A O 1
ATOM 2658 N N . GLN A 1 344 ? -2.092 -7.312 -18.766 1 98.75 344 GLN A N 1
ATOM 2659 C CA . GLN A 1 344 ? -0.994 -7.316 -19.734 1 98.75 344 GLN A CA 1
ATOM 2660 C C . GLN A 1 344 ? -0.034 -8.477 -19.469 1 98.75 344 GLN A C 1
ATOM 2662 O O . GLN A 1 344 ? 0.426 -9.133 -20.391 1 98.75 344 GLN A O 1
ATOM 2667 N N . ARG A 1 345 ? 0.284 -8.719 -18.203 1 98.69 345 ARG A N 1
ATOM 2668 C CA . ARG A 1 345 ? 1.144 -9.828 -17.812 1 98.69 345 ARG A CA 1
ATOM 2669 C C . ARG A 1 345 ? 0.564 -11.156 -18.266 1 98.69 345 ARG A C 1
ATOM 2671 O O . ARG A 1 345 ? 1.285 -12 -18.812 1 98.69 345 ARG A O 1
ATOM 2678 N N . VAL A 1 346 ? -0.703 -11.344 -18.078 1 98.75 346 VAL A N 1
ATOM 2679 C CA . VAL A 1 346 ? -1.361 -12.586 -18.469 1 98.75 346 VAL A CA 1
ATOM 2680 C C . VAL A 1 346 ? -1.327 -12.742 -19.984 1 98.75 346 VAL A C 1
ATOM 2682 O O . VAL A 1 346 ? -0.993 -13.812 -20.5 1 98.75 346 VAL A O 1
ATOM 2685 N N . LEU A 1 347 ? -1.606 -11.695 -20.703 1 98.62 347 LEU A N 1
ATOM 2686 C CA . LEU A 1 347 ? -1.629 -11.742 -22.172 1 98.62 347 LEU A CA 1
ATOM 2687 C C . LEU A 1 347 ? -0.246 -12.062 -22.719 1 98.62 347 LEU A C 1
ATOM 2689 O O . LEU A 1 347 ? -0.126 -12.719 -23.766 1 98.62 347 LEU A O 1
ATOM 2693 N N . GLU A 1 348 ? 0.72 -11.664 -21.984 1 97.94 348 GLU A N 1
ATOM 2694 C CA . GLU A 1 348 ? 2.092 -11.836 -22.469 1 97.94 348 GLU A CA 1
ATOM 2695 C C . GLU A 1 348 ? 2.609 -13.242 -22.156 1 97.94 348 GLU A C 1
ATOM 2697 O O . GLU A 1 348 ? 3.398 -13.797 -22.922 1 97.94 348 GLU A O 1
ATOM 2702 N N . ARG A 1 349 ? 2.117 -13.836 -21.062 1 97.38 349 ARG A N 1
ATOM 2703 C CA . ARG A 1 349 ? 2.912 -14.969 -20.609 1 97.38 349 ARG A CA 1
ATOM 2704 C C . ARG A 1 349 ? 2.018 -16.125 -20.188 1 97.38 349 ARG A C 1
ATOM 2706 O O . ARG A 1 349 ? 2.475 -17.266 -20.094 1 97.38 349 ARG A O 1
ATOM 2713 N N . TYR A 1 350 ? 0.729 -15.867 -19.906 1 98.19 350 TYR A N 1
ATOM 2714 C CA . TYR A 1 350 ? -0.031 -16.891 -19.203 1 98.19 350 TYR A CA 1
ATOM 2715 C C . TYR A 1 350 ? -1.367 -17.156 -19.891 1 98.19 350 TYR A C 1
ATOM 2717 O O . TYR A 1 350 ? -2.383 -17.359 -19.219 1 98.19 350 TYR A O 1
ATOM 2725 N N . THR A 1 351 ? -1.39 -17.141 -21.172 1 98.25 351 THR A N 1
ATOM 2726 C CA . THR A 1 351 ? -2.605 -17.484 -21.891 1 98.25 351 THR A CA 1
ATOM 2727 C C . THR A 1 351 ? -2.697 -18.984 -22.109 1 98.25 351 THR A C 1
ATOM 2729 O O . THR A 1 351 ? -1.676 -19.672 -22.219 1 98.25 351 THR A O 1
ATOM 2732 N N . LEU A 1 352 ? -3.906 -19.469 -22.219 1 97.31 352 LEU A N 1
ATOM 2733 C CA . LEU A 1 352 ? -4.129 -20.875 -22.531 1 97.31 352 LEU A CA 1
ATOM 2734 C C . LEU A 1 352 ? -3.516 -21.234 -23.891 1 97.31 352 LEU A C 1
ATOM 2736 O O . LEU A 1 352 ? -2.918 -22.297 -24.031 1 97.31 352 LEU A O 1
ATOM 2740 N N . ASN A 1 353 ? -3.611 -20.344 -24.812 1 96.81 353 ASN A N 1
ATOM 2741 C CA . ASN A 1 353 ? -3.047 -20.578 -26.141 1 96.81 353 ASN A CA 1
ATOM 2742 C C . ASN A 1 353 ? -1.532 -20.766 -26.078 1 96.81 353 ASN A C 1
ATOM 2744 O O . ASN A 1 353 ? -0.979 -21.625 -26.766 1 96.81 353 ASN A O 1
ATOM 2748 N N . ARG A 1 354 ? -0.929 -19.906 -25.328 1 96.81 354 ARG A N 1
ATOM 2749 C CA . ARG A 1 354 ? 0.518 -20.031 -25.188 1 96.81 354 ARG A CA 1
ATOM 2750 C C . ARG A 1 354 ? 0.887 -21.328 -24.469 1 96.81 354 ARG A C 1
ATOM 2752 O O . ARG A 1 354 ? 1.839 -22.016 -24.859 1 96.81 354 ARG A O 1
ATOM 2759 N N . ASN A 1 355 ? 0.212 -21.625 -23.422 1 97 355 ASN A N 1
ATOM 2760 C CA . ASN A 1 355 ? 0.409 -22.891 -22.719 1 97 355 ASN A CA 1
ATOM 2761 C C . ASN A 1 355 ? 0.319 -24.078 -23.672 1 97 355 ASN A C 1
ATOM 2763 O O . ASN A 1 355 ? 1.206 -24.938 -23.688 1 97 355 ASN A O 1
ATOM 2767 N N . LEU A 1 356 ? -0.691 -24.141 -24.547 1 97.31 356 LEU A N 1
ATOM 2768 C CA . LEU A 1 356 ? -0.934 -25.234 -25.484 1 97.31 356 LEU A CA 1
ATOM 2769 C C . LEU A 1 356 ? 0.158 -25.297 -26.547 1 97.31 356 LEU A C 1
ATOM 2771 O O . LEU A 1 356 ? 0.595 -26.391 -26.922 1 97.31 356 LEU A O 1
ATOM 2775 N N . ALA A 1 357 ? 0.532 -24.125 -26.984 1 97.44 357 ALA A N 1
ATOM 2776 C CA . ALA A 1 357 ? 1.592 -24.094 -27.984 1 97.44 357 ALA A CA 1
ATOM 2777 C C . ALA A 1 357 ? 2.877 -24.719 -27.453 1 97.44 357 ALA A C 1
ATOM 2779 O O . ALA A 1 357 ? 3.545 -25.484 -28.156 1 97.44 357 ALA A O 1
ATOM 2780 N N . LEU A 1 358 ? 3.174 -24.375 -26.281 1 97.31 358 LEU A N 1
ATOM 2781 C CA . LEU A 1 358 ? 4.367 -24.922 -25.641 1 97.31 358 LEU A CA 1
ATOM 2782 C C . LEU A 1 358 ? 4.215 -26.422 -25.422 1 97.31 358 LEU A C 1
ATOM 2784 O O . LEU A 1 358 ? 5.168 -27.188 -25.609 1 97.31 358 LEU A O 1
ATOM 2788 N N . LEU A 1 359 ? 3.051 -26.828 -25.016 1 97.12 359 LEU A N 1
ATOM 2789 C CA . LEU A 1 359 ? 2.771 -28.234 -24.781 1 97.12 359 LEU A CA 1
ATOM 2790 C C . LEU A 1 359 ? 2.885 -29.031 -26.094 1 97.12 359 LEU A C 1
ATOM 2792 O O . LEU A 1 359 ? 3.465 -30.109 -26.109 1 97.12 359 LEU A O 1
ATOM 2796 N N . GLU A 1 360 ? 2.338 -28.5 -27.141 1 97.12 360 GLU A N 1
ATOM 2797 C CA . GLU A 1 360 ? 2.408 -29.141 -28.453 1 97.12 360 GLU A CA 1
ATOM 2798 C C . GLU A 1 360 ? 3.854 -29.297 -28.906 1 97.12 360 GLU A C 1
ATOM 2800 O O . GLU A 1 360 ? 4.223 -30.344 -29.453 1 97.12 360 GLU A O 1
ATOM 2805 N N . THR A 1 361 ? 4.582 -28.266 -28.703 1 96.94 361 THR A N 1
ATOM 2806 C CA . THR A 1 361 ? 6 -28.344 -29.031 1 96.94 361 THR A CA 1
ATOM 2807 C C . THR A 1 361 ? 6.691 -29.438 -28.234 1 96.94 361 THR A C 1
ATOM 2809 O O . THR A 1 361 ? 7.488 -30.203 -28.781 1 96.94 361 THR A O 1
ATOM 2812 N N . LEU A 1 362 ? 6.34 -29.484 -27 1 96.94 362 LEU A N 1
ATOM 2813 C CA . LEU A 1 362 ? 6.922 -30.5 -26.125 1 96.94 362 LEU A CA 1
ATOM 2814 C C . LEU A 1 362 ? 6.547 -31.906 -26.609 1 96.94 362 LEU A C 1
ATOM 2816 O O . LEU A 1 362 ? 7.391 -32.812 -26.625 1 96.94 362 LEU A O 1
ATOM 2820 N N . TYR A 1 363 ? 5.297 -32.156 -26.969 1 96.88 363 TYR A N 1
ATOM 2821 C CA . TYR A 1 363 ? 4.84 -33.438 -27.469 1 96.88 363 TYR A CA 1
ATOM 2822 C C . TYR A 1 363 ? 5.59 -33.812 -28.75 1 96.88 363 TYR A C 1
ATOM 2824 O O . TYR A 1 363 ? 6.031 -34.969 -28.906 1 96.88 363 TYR A O 1
ATOM 2832 N N . ALA A 1 364 ? 5.777 -32.844 -29.594 1 95.19 364 ALA A N 1
ATOM 2833 C CA . ALA A 1 364 ? 6.449 -33.094 -30.859 1 95.19 364 ALA A CA 1
ATOM 2834 C C . ALA A 1 364 ? 7.91 -33.5 -30.641 1 95.19 364 ALA A C 1
ATOM 2836 O O . ALA A 1 364 ? 8.445 -34.344 -31.359 1 95.19 364 ALA A O 1
ATOM 2837 N N . GLU A 1 365 ? 8.461 -32.844 -29.688 1 94.31 365 GLU A N 1
ATOM 2838 C CA . GLU A 1 365 ? 9.867 -33.094 -29.391 1 94.31 365 GLU A CA 1
ATOM 2839 C C . GLU A 1 365 ? 10.047 -34.469 -28.734 1 94.31 365 GLU A C 1
ATOM 2841 O O . GLU A 1 365 ? 11.094 -35.094 -28.891 1 94.31 365 GLU A O 1
ATOM 2846 N N . THR A 1 366 ? 9.07 -34.875 -27.984 1 92.75 366 THR A N 1
ATOM 2847 C CA . THR A 1 366 ? 9.219 -36.062 -27.172 1 92.75 366 THR A CA 1
ATOM 2848 C C . THR A 1 366 ? 8.688 -37.312 -27.922 1 92.75 366 THR A C 1
ATOM 2850 O O . THR A 1 366 ? 9.148 -38.406 -27.688 1 92.75 366 THR A O 1
ATOM 2853 N N . ALA A 1 367 ? 7.715 -37.062 -28.797 1 84.94 367 ALA A N 1
ATOM 2854 C CA . ALA A 1 367 ? 7.094 -38.156 -29.516 1 84.94 367 ALA A CA 1
ATOM 2855 C C . ALA A 1 367 ? 8.062 -38.812 -30.5 1 84.94 367 ALA A C 1
ATOM 2857 O O . ALA A 1 367 ? 8.938 -38.125 -31.047 1 84.94 367 ALA A O 1
ATOM 2858 N N . ARG A 1 368 ? 8.258 -40.094 -30.469 1 69.81 368 ARG A N 1
ATOM 2859 C CA . ARG A 1 368 ? 9.117 -40.844 -31.359 1 69.81 368 ARG A CA 1
ATOM 2860 C C . ARG A 1 368 ? 8.695 -40.688 -32.812 1 69.81 368 ARG A C 1
ATOM 2862 O O . ARG A 1 368 ? 7.504 -40.562 -33.094 1 69.81 368 ARG A O 1
ATOM 2869 N N . PRO A 1 369 ? 9.742 -40.375 -33.656 1 55.5 369 PRO A N 1
ATOM 2870 C CA . PRO A 1 369 ? 9.398 -40.312 -35.094 1 55.5 369 PRO A CA 1
ATOM 2871 C C . PRO A 1 369 ? 8.562 -41.5 -35.562 1 55.5 369 PRO A C 1
ATOM 2873 O O . PRO A 1 369 ? 8.758 -42.625 -35.094 1 55.5 369 PRO A O 1
ATOM 2876 N N . VAL A 1 370 ? 7.219 -41.25 -35.844 1 47.59 370 VAL A N 1
ATOM 2877 C CA . VAL A 1 370 ? 6.434 -42.281 -36.5 1 47.59 370 VAL A CA 1
ATOM 2878 C C . VAL A 1 370 ? 7.23 -42.875 -37.656 1 47.59 370 VAL A C 1
ATOM 2880 O O . VAL A 1 370 ? 7.574 -42.156 -38.625 1 47.59 370 VAL A O 1
ATOM 2883 N N . TYR A 1 371 ? 8.055 -43.719 -37.5 1 39.97 371 TYR A N 1
ATOM 2884 C CA . TYR A 1 371 ? 8.547 -44.375 -38.688 1 39.97 371 TYR A CA 1
ATOM 2885 C C . TYR A 1 371 ? 7.398 -44.938 -39.531 1 39.97 371 TYR A C 1
ATOM 2887 O O . TYR A 1 371 ? 6.422 -45.469 -38.969 1 39.97 371 TYR A O 1
ATOM 2895 N N . SER A 1 372 ? 7.09 -44.25 -40.781 1 37.78 372 SER A N 1
ATOM 2896 C CA . SER A 1 372 ? 6.246 -44.875 -41.781 1 37.78 372 SER A CA 1
ATOM 2897 C C . SER A 1 372 ? 6.352 -46.406 -41.719 1 37.78 372 SER A C 1
ATOM 2899 O O . SER A 1 372 ? 7.441 -46.969 -41.875 1 37.78 372 SER A O 1
ATOM 2901 N N . ARG A 1 373 ? 5.539 -47 -41.094 1 34.38 373 ARG A N 1
ATOM 2902 C CA . ARG A 1 373 ? 5.305 -48.375 -41.531 1 34.38 373 ARG A CA 1
ATOM 2903 C C . ARG A 1 373 ? 4.504 -48.375 -42.844 1 34.38 373 ARG A C 1
ATOM 2905 O O . ARG A 1 373 ? 3.602 -47.562 -43.031 1 34.38 373 ARG A O 1
ATOM 2912 N N . MET B 1 1 ? -2.637 49.281 6.316 1 94.12 1 MET B N 1
ATOM 2913 C CA . MET B 1 1 ? -2.922 48.688 7.613 1 94.12 1 MET B CA 1
ATOM 2914 C C . MET B 1 1 ? -1.633 48.281 8.32 1 94.12 1 MET B C 1
ATOM 2916 O O . MET B 1 1 ? -0.707 47.75 7.684 1 94.12 1 MET B O 1
ATOM 2920 N N . HIS B 1 2 ? -1.512 48.562 9.57 1 96.56 2 HIS B N 1
ATOM 2921 C CA . HIS B 1 2 ? -0.342 48.25 10.391 1 96.56 2 HIS B CA 1
ATOM 2922 C C . HIS B 1 2 ? -0.61 47.094 11.336 1 96.56 2 HIS B C 1
ATOM 2924 O O . HIS B 1 2 ? -1.495 47.188 12.195 1 96.56 2 HIS B O 1
ATOM 2930 N N . ILE B 1 3 ? 0.206 46 11.117 1 97.44 3 ILE B N 1
ATOM 2931 C CA . ILE B 1 3 ? 0.039 44.781 11.906 1 97.44 3 ILE B CA 1
ATOM 2932 C C . ILE B 1 3 ? 1.199 44.656 12.891 1 97.44 3 ILE B C 1
ATOM 2934 O O . ILE B 1 3 ? 2.365 44.656 12.492 1 97.44 3 ILE B O 1
ATOM 2938 N N . ALA B 1 4 ? 0.928 44.562 14.172 1 97.5 4 ALA B N 1
ATOM 2939 C CA . ALA B 1 4 ? 1.915 44.125 15.156 1 97.5 4 ALA B CA 1
ATOM 2940 C C . ALA B 1 4 ? 1.898 42.625 15.312 1 97.5 4 ALA B C 1
ATOM 2942 O O . ALA B 1 4 ? 0.958 42.062 15.883 1 97.5 4 ALA B O 1
ATOM 2943 N N . TRP B 1 5 ? 2.912 41.969 14.812 1 97.62 5 TRP B N 1
ATOM 2944 C CA . TRP B 1 5 ? 3.004 40.531 14.805 1 97.62 5 TRP B CA 1
ATOM 2945 C C . TRP B 1 5 ? 3.879 40.031 15.953 1 97.62 5 TRP B C 1
ATOM 2947 O O . TRP B 1 5 ? 5.07 40.344 16.016 1 97.62 5 TRP B O 1
ATOM 2957 N N . LEU B 1 6 ? 3.287 39.344 16.891 1 95.38 6 LEU B N 1
ATOM 2958 C CA . LEU B 1 6 ? 4.031 38.688 17.969 1 95.38 6 LEU B CA 1
ATOM 2959 C C . LEU B 1 6 ? 4.367 37.25 17.594 1 95.38 6 LEU B C 1
ATOM 2961 O O . LEU B 1 6 ? 3.469 36.406 17.453 1 95.38 6 LEU B O 1
ATOM 2965 N N . GLY B 1 7 ? 5.609 36.969 17.422 1 92.31 7 GLY B N 1
ATOM 2966 C CA . GLY B 1 7 ? 6 35.625 17 1 92.31 7 GLY B CA 1
ATOM 2967 C C . GLY B 1 7 ? 7.379 35.219 17.484 1 92.31 7 GLY B C 1
ATOM 2968 O O . GLY B 1 7 ? 7.957 35.875 18.344 1 92.31 7 GLY B O 1
ATOM 2969 N N . LYS B 1 8 ? 7.812 34.031 16.953 1 89.38 8 LYS B N 1
ATOM 2970 C CA . LYS B 1 8 ? 9.109 33.469 17.297 1 89.38 8 LYS B CA 1
ATOM 2971 C C . LYS B 1 8 ? 10.109 33.625 16.156 1 89.38 8 LYS B C 1
ATOM 2973 O O . LYS B 1 8 ? 9.75 33.469 14.992 1 89.38 8 LYS B O 1
ATOM 2978 N N . LYS B 1 9 ? 11.336 33.906 16.516 1 87.25 9 LYS B N 1
ATOM 2979 C CA . LYS B 1 9 ? 12.398 33.969 15.523 1 87.25 9 LYS B CA 1
ATOM 2980 C C . LYS B 1 9 ? 13.422 32.844 15.719 1 87.25 9 LYS B C 1
ATOM 2982 O O . LYS B 1 9 ? 14.141 32.5 14.781 1 87.25 9 LYS B O 1
ATOM 2987 N N . SER B 1 10 ? 13.469 32.438 16.906 1 84.62 10 SER B N 1
ATOM 2988 C CA . SER B 1 10 ? 14.398 31.391 17.297 1 84.62 10 SER B CA 1
ATOM 2989 C C . SER B 1 10 ? 13.883 30.625 18.516 1 84.62 10 SER B C 1
ATOM 2991 O O . SER B 1 10 ? 13.109 31.156 19.312 1 84.62 10 SER B O 1
ATOM 2993 N N . PRO B 1 11 ? 14.32 29.375 18.609 1 82.5 11 PRO B N 1
ATOM 2994 C CA . PRO B 1 11 ? 15.055 28.531 17.672 1 82.5 11 PRO B CA 1
ATOM 2995 C C . PRO B 1 11 ? 14.219 28.141 16.453 1 82.5 11 PRO B C 1
ATOM 2997 O O . PRO B 1 11 ? 12.992 28.25 16.484 1 82.5 11 PRO B O 1
ATOM 3000 N N . PHE B 1 12 ? 14.922 27.672 15.469 1 78.69 12 PHE B N 1
ATOM 3001 C CA . PHE B 1 12 ? 14.273 27.344 14.203 1 78.69 12 PHE B CA 1
ATOM 3002 C C . PHE B 1 12 ? 13.25 26.234 14.383 1 78.69 12 PHE B C 1
ATOM 3004 O O . PHE B 1 12 ? 13.531 25.234 15.039 1 78.69 12 PHE B O 1
ATOM 3011 N N . CYS B 1 13 ? 12.047 26.469 13.812 1 82.38 13 CYS B N 1
ATOM 3012 C CA . CYS B 1 13 ? 10.945 25.516 13.773 1 82.38 13 CYS B CA 1
ATOM 3013 C C . CYS B 1 13 ? 9.883 25.938 12.773 1 82.38 13 CYS B C 1
ATOM 3015 O O . CYS B 1 13 ? 10.062 26.922 12.055 1 82.38 13 CYS B O 1
ATOM 3017 N N . GLY B 1 14 ? 8.891 25.188 12.703 1 85.31 14 GLY B N 1
ATOM 3018 C CA . GLY B 1 14 ? 7.82 25.484 11.758 1 85.31 14 GLY B CA 1
ATOM 3019 C C . GLY B 1 14 ? 7.141 26.812 12 1 85.31 14 GLY B C 1
ATOM 3020 O O . GLY B 1 14 ? 6.77 27.516 11.055 1 85.31 14 GLY B O 1
ATOM 3021 N N . ASN B 1 15 ? 6.996 27.188 13.219 1 87.31 15 ASN B N 1
ATOM 3022 C CA . ASN B 1 15 ? 6.371 28.453 13.57 1 87.31 15 ASN B CA 1
ATOM 3023 C C . ASN B 1 15 ? 7.207 29.641 13.094 1 87.31 15 ASN B C 1
ATOM 3025 O O . ASN B 1 15 ? 6.664 30.656 12.68 1 87.31 15 ASN B O 1
ATOM 3029 N N . VAL B 1 16 ? 8.492 29.484 13.242 1 88.19 16 VAL B N 1
ATOM 3030 C CA . VAL B 1 16 ? 9.398 30.516 12.766 1 88.19 16 VAL B CA 1
ATOM 3031 C C . VAL B 1 16 ? 9.242 30.688 11.258 1 88.19 16 VAL B C 1
ATOM 3033 O O . VAL B 1 16 ? 9.133 31.812 10.758 1 88.19 16 VAL B O 1
ATOM 3036 N N . THR B 1 17 ? 9.227 29.547 10.57 1 88.81 17 THR B N 1
ATOM 3037 C CA . THR B 1 17 ? 9.07 29.578 9.125 1 88.81 17 THR B CA 1
ATOM 3038 C C . THR B 1 17 ? 7.73 30.188 8.734 1 88.81 17 THR B C 1
ATOM 3040 O O . THR B 1 17 ? 7.66 31.031 7.832 1 88.81 17 THR B O 1
ATOM 3043 N N . TYR B 1 18 ? 6.719 29.828 9.406 1 91.75 18 TYR B N 1
ATOM 3044 C CA . TYR B 1 18 ? 5.383 30.359 9.172 1 91.75 18 TYR B CA 1
ATOM 3045 C C . TYR B 1 18 ? 5.375 31.875 9.328 1 91.75 18 TYR B C 1
ATOM 3047 O O . TYR B 1 18 ? 4.922 32.594 8.438 1 91.75 18 TYR B O 1
ATOM 3055 N N . SER B 1 19 ? 5.879 32.375 10.445 1 93.62 19 SER B N 1
ATOM 3056 C CA . SER B 1 19 ? 5.883 33.812 10.727 1 93.62 19 SER B CA 1
ATOM 3057 C C . SER B 1 19 ? 6.68 34.562 9.68 1 93.62 19 SER B C 1
ATOM 3059 O O . SER B 1 19 ? 6.238 35.625 9.203 1 93.62 19 SER B O 1
ATOM 3061 N N . ARG B 1 20 ? 7.781 33.969 9.383 1 92.12 20 ARG B N 1
ATOM 3062 C CA . ARG B 1 20 ? 8.648 34.625 8.406 1 92.12 20 ARG B CA 1
ATOM 3063 C C . ARG B 1 20 ? 7.969 34.719 7.047 1 92.12 20 ARG B C 1
ATOM 3065 O O . ARG B 1 20 ? 7.926 35.781 6.445 1 92.12 20 ARG B O 1
ATOM 3072 N N . GLU B 1 21 ? 7.402 33.656 6.598 1 93.12 21 GLU B N 1
ATOM 3073 C CA . GLU B 1 21 ? 6.789 33.594 5.273 1 93.12 21 GLU B CA 1
ATOM 3074 C C . GLU B 1 21 ? 5.559 34.5 5.207 1 93.12 21 GLU B C 1
ATOM 3076 O O . GLU B 1 21 ? 5.387 35.25 4.242 1 93.12 21 GLU B O 1
ATOM 3081 N N . VAL B 1 22 ? 4.785 34.469 6.188 1 95.69 22 VAL B N 1
ATOM 3082 C CA . VAL B 1 22 ? 3.527 35.219 6.195 1 95.69 22 VAL B CA 1
ATOM 3083 C C . VAL B 1 22 ? 3.812 36.719 6.34 1 95.69 22 VAL B C 1
ATOM 3085 O O . VAL B 1 22 ? 3.266 37.531 5.594 1 95.69 22 VAL B O 1
ATOM 3088 N N . THR B 1 23 ? 4.691 37.125 7.285 1 96.44 23 THR B N 1
ATOM 3089 C CA . THR B 1 23 ? 4.949 38.531 7.516 1 96.44 23 THR B CA 1
ATOM 3090 C C . THR B 1 23 ? 5.668 39.156 6.316 1 96.44 23 THR B C 1
ATOM 3092 O O . THR B 1 23 ? 5.391 40.312 5.941 1 96.44 23 THR B O 1
ATOM 3095 N N . ASN B 1 24 ? 6.586 38.375 5.699 1 95.12 24 ASN B N 1
ATOM 3096 C CA . ASN B 1 24 ? 7.234 38.875 4.488 1 95.12 24 ASN B CA 1
ATOM 3097 C C . ASN B 1 24 ? 6.23 39.062 3.354 1 95.12 24 ASN B C 1
ATOM 3099 O O . ASN B 1 24 ? 6.273 40.094 2.645 1 95.12 24 ASN B O 1
ATOM 3103 N N . ALA B 1 25 ? 5.402 38.156 3.191 1 96 25 ALA B N 1
ATOM 3104 C CA . ALA B 1 25 ? 4.41 38.219 2.123 1 96 25 ALA B CA 1
ATOM 3105 C C . ALA B 1 25 ? 3.436 39.375 2.357 1 96 25 ALA B C 1
ATOM 3107 O O . ALA B 1 25 ? 2.996 40.031 1.407 1 96 25 ALA B O 1
ATOM 3108 N N . LEU B 1 26 ? 3.047 39.594 3.604 1 96.56 26 LEU B N 1
ATOM 3109 C CA . LEU B 1 26 ? 2.188 40.719 3.939 1 96.56 26 LEU B CA 1
ATOM 3110 C C . LEU B 1 26 ? 2.867 42.031 3.59 1 96.56 26 LEU B C 1
ATOM 3112 O O . LEU B 1 26 ? 2.234 42.938 3.039 1 96.56 26 LEU B O 1
ATOM 3116 N N . ARG B 1 27 ? 4.164 42.156 3.898 1 96.56 27 ARG B N 1
ATOM 3117 C CA . ARG B 1 27 ? 4.914 43.344 3.545 1 96.56 27 ARG B CA 1
ATOM 3118 C C . ARG B 1 27 ? 4.938 43.562 2.035 1 96.56 27 ARG B C 1
ATOM 3120 O O . ARG B 1 27 ? 4.766 44.688 1.555 1 96.56 27 ARG B O 1
ATOM 3127 N N . ASP B 1 28 ? 5.129 42.5 1.347 1 95.94 28 ASP B N 1
ATOM 3128 C CA . ASP B 1 28 ? 5.148 42.531 -0.112 1 95.94 28 ASP B CA 1
ATOM 3129 C C . ASP B 1 28 ? 3.805 43.031 -0.662 1 95.94 28 ASP B C 1
ATOM 3131 O O . ASP B 1 28 ? 3.744 43.625 -1.74 1 95.94 28 ASP B O 1
ATOM 3135 N N . ARG B 1 29 ? 2.809 42.781 0.092 1 95.81 29 ARG B N 1
ATOM 3136 C CA . ARG B 1 29 ? 1.464 43.156 -0.347 1 95.81 29 ARG B CA 1
ATOM 3137 C C . ARG B 1 29 ? 1.079 44.531 0.151 1 95.81 29 ARG B C 1
ATOM 3139 O O . ARG B 1 29 ? -0.079 44.938 0.038 1 95.81 29 ARG B O 1
ATOM 3146 N N . GLY B 1 30 ? 1.984 45.25 0.837 1 95.81 30 GLY B N 1
ATOM 3147 C CA . GLY B 1 30 ? 1.789 46.656 1.165 1 95.81 30 GLY B CA 1
ATOM 3148 C C . GLY B 1 30 ? 1.429 46.875 2.621 1 95.81 30 GLY B C 1
ATOM 3149 O O . GLY B 1 30 ? 1.208 48.031 3.041 1 95.81 30 GLY B O 1
ATOM 3150 N N . TYR B 1 31 ? 1.46 45.875 3.414 1 96.44 31 TYR B N 1
ATOM 3151 C CA . TYR B 1 31 ? 1.158 46.031 4.832 1 96.44 31 TYR B CA 1
ATOM 3152 C C . TYR B 1 31 ? 2.391 46.5 5.602 1 96.44 31 TYR B C 1
ATOM 3154 O O . TYR B 1 31 ? 3.518 46.125 5.254 1 96.44 31 TYR B O 1
ATOM 3162 N N . GLN B 1 32 ? 2.135 47.312 6.586 1 96.69 32 GLN B N 1
ATOM 3163 C CA . GLN B 1 32 ? 3.174 47.594 7.574 1 96.69 32 GLN B CA 1
ATOM 3164 C C . GLN B 1 32 ? 3.168 46.531 8.68 1 96.69 32 GLN B C 1
ATOM 3166 O O . GLN B 1 32 ? 2.135 46.281 9.305 1 96.69 32 GLN B O 1
ATOM 3171 N N . VAL B 1 33 ? 4.312 45.844 8.852 1 97.19 33 VAL B N 1
ATOM 3172 C CA . VAL B 1 33 ? 4.379 44.812 9.859 1 97.19 33 VAL B CA 1
ATOM 3173 C C . VAL B 1 33 ? 5.488 45.125 10.859 1 97.19 33 VAL B C 1
ATOM 3175 O O . VAL B 1 33 ? 6.648 45.281 10.484 1 97.19 33 VAL B O 1
ATOM 3178 N N . SER B 1 34 ? 5.141 45.312 12.117 1 96.69 34 SER B N 1
ATOM 3179 C CA . SER B 1 34 ? 6.09 45.375 13.219 1 96.69 34 SER B CA 1
ATOM 3180 C C . SER B 1 34 ? 6.191 44.031 13.922 1 96.69 34 SER B C 1
ATOM 3182 O O . SER B 1 34 ? 5.215 43.531 14.5 1 96.69 34 SER B O 1
ATOM 3184 N N . PHE B 1 35 ? 7.363 43.438 13.828 1 96.25 35 PHE B N 1
ATOM 3185 C CA . PHE B 1 35 ? 7.562 42.094 14.367 1 96.25 35 PHE B CA 1
ATOM 3186 C C . PHE B 1 35 ? 8.086 42.156 15.797 1 96.25 35 PHE B C 1
ATOM 3188 O O . PHE B 1 35 ? 9.164 42.688 16.047 1 96.25 35 PHE B O 1
ATOM 3195 N N . LEU B 1 36 ? 7.328 41.625 16.703 1 94.12 36 LEU B N 1
ATOM 3196 C CA . LEU B 1 36 ? 7.719 41.531 18.109 1 94.12 36 LEU B CA 1
ATOM 3197 C C . LEU B 1 36 ? 8.109 40.125 18.469 1 94.12 36 LEU B C 1
ATOM 3199 O O . LEU B 1 36 ? 7.387 39.156 18.141 1 94.12 36 LEU B O 1
ATOM 3203 N N . HIS B 1 37 ? 9.25 39.906 19.062 1 92 37 HIS B N 1
ATOM 3204 C CA . HIS B 1 37 ? 9.719 38.562 19.469 1 92 37 HIS B CA 1
ATOM 3205 C C . HIS B 1 37 ? 10.398 38.625 20.844 1 92 37 HIS B C 1
ATOM 3207 O O . HIS B 1 37 ? 10.789 39.688 21.297 1 92 37 HIS B O 1
ATOM 3213 N N . PHE B 1 38 ? 10.531 37.469 21.469 1 89.38 38 PHE B N 1
ATOM 3214 C CA . PHE B 1 38 ? 11.195 37.375 22.766 1 89.38 38 PHE B CA 1
ATOM 3215 C C . PHE B 1 38 ? 12.703 37.219 22.594 1 89.38 38 PHE B C 1
ATOM 3217 O O . PHE B 1 38 ? 13.156 36.469 21.703 1 89.38 38 PHE B O 1
ATOM 3224 N N . ALA B 1 39 ? 13.406 37.969 23.312 1 87.19 39 ALA B N 1
ATOM 3225 C CA . ALA B 1 39 ? 14.867 37.875 23.281 1 87.19 39 ALA B CA 1
ATOM 3226 C C . ALA B 1 39 ? 15.477 38.219 24.625 1 87.19 39 ALA B C 1
ATOM 3228 O O . ALA B 1 39 ? 14.938 39.062 25.344 1 87.19 39 ALA B O 1
ATOM 3229 N N . ALA B 1 40 ? 16.547 37.469 25.016 1 76.19 40 ALA B N 1
ATOM 3230 C CA . ALA B 1 40 ? 17.25 37.75 26.266 1 76.19 40 ALA B CA 1
ATOM 3231 C C . ALA B 1 40 ? 17.906 39.125 26.203 1 76.19 40 ALA B C 1
ATOM 3233 O O . ALA B 1 40 ? 17.906 39.875 27.188 1 76.19 40 ALA B O 1
ATOM 3234 N N . ASN B 1 41 ? 18.656 39.312 25.156 1 67.38 41 ASN B N 1
ATOM 3235 C CA . ASN B 1 41 ? 19.312 40.594 25.031 1 67.38 41 ASN B CA 1
ATOM 3236 C C . ASN B 1 41 ? 18.641 41.5 24 1 67.38 41 ASN B C 1
ATOM 3238 O O . ASN B 1 41 ? 18.281 41.031 22.922 1 67.38 41 ASN B O 1
ATOM 3242 N N . THR B 1 42 ? 17.984 42.562 24.484 1 58 42 THR B N 1
ATOM 3243 C CA . THR B 1 42 ? 17.203 43.5 23.688 1 58 42 THR B CA 1
ATOM 3244 C C . THR B 1 42 ? 18.062 44.094 22.578 1 58 42 THR B C 1
ATOM 3246 O O . THR B 1 42 ? 18.953 44.906 22.844 1 58 42 THR B O 1
ATOM 3249 N N . GLN B 1 43 ? 18.797 43.406 21.922 1 54 43 GLN B N 1
ATOM 3250 C CA . GLN B 1 43 ? 19.516 44.156 20.906 1 54 43 GLN B CA 1
ATOM 3251 C C . GLN B 1 43 ? 18.562 44.75 19.891 1 54 43 GLN B C 1
ATOM 3253 O O . GLN B 1 43 ? 17.484 44.219 19.641 1 54 43 GLN B O 1
ATOM 3258 N N . GLN B 1 44 ? 18.688 46.062 19.688 1 52.34 44 GLN B N 1
ATOM 3259 C CA . GLN B 1 44 ? 17.984 46.938 18.75 1 52.34 44 GLN B CA 1
ATOM 3260 C C . GLN B 1 44 ? 17.859 46.281 17.375 1 52.34 44 GLN B C 1
ATOM 3262 O O . GLN B 1 44 ? 18.859 46.094 16.688 1 52.34 44 GLN B O 1
ATOM 3267 N N . ASP B 1 45 ? 17.031 45.375 17.219 1 57.16 45 ASP B N 1
ATOM 3268 C CA . ASP B 1 45 ? 16.766 44.781 15.93 1 57.16 45 ASP B CA 1
ATOM 3269 C C . ASP B 1 45 ? 16.344 45.844 14.906 1 57.16 45 ASP B C 1
ATOM 3271 O O . ASP B 1 45 ? 16.125 47 15.258 1 57.16 45 ASP B O 1
ATOM 3275 N N . SER B 1 46 ? 16.156 45.562 13.648 1 63.81 46 SER B N 1
ATOM 3276 C CA . SER B 1 46 ? 15.773 46.375 12.5 1 63.81 46 SER B CA 1
ATOM 3277 C C . SER B 1 46 ? 14.562 47.25 12.82 1 63.81 46 SER B C 1
ATOM 3279 O O . SER B 1 46 ? 13.93 47.094 13.867 1 63.81 46 SER B O 1
ATOM 3281 N N . ALA B 1 47 ? 14.398 48.375 12.039 1 68.75 47 ALA B N 1
ATOM 3282 C CA . ALA B 1 47 ? 13.375 49.406 12.156 1 68.75 47 ALA B CA 1
ATOM 3283 C C . ALA B 1 47 ? 11.992 48.812 12.305 1 68.75 47 ALA B C 1
ATOM 3285 O O . ALA B 1 47 ? 11.062 49.469 12.781 1 68.75 47 ALA B O 1
ATOM 3286 N N . GLN B 1 48 ? 11.867 47.562 12.164 1 86.12 48 GLN B N 1
ATOM 3287 C CA . GLN B 1 48 ? 10.531 46.969 12.188 1 86.12 48 GLN B CA 1
ATOM 3288 C C . GLN B 1 48 ? 10.477 45.781 13.125 1 86.12 48 GLN B C 1
ATOM 3290 O O . GLN B 1 48 ? 9.516 45 13.094 1 86.12 48 GLN B O 1
ATOM 3295 N N . GLU B 1 49 ? 11.531 45.594 14 1 90.25 49 GLU B N 1
ATOM 3296 C CA . GLU B 1 49 ? 11.586 44.5 14.953 1 90.25 49 GLU B CA 1
ATOM 3297 C C . GLU B 1 49 ? 11.727 45 16.391 1 90.25 49 GLU B C 1
ATOM 3299 O O . GLU B 1 49 ? 12.477 45.969 16.641 1 90.25 49 GLU B O 1
ATOM 3304 N N . PHE B 1 50 ? 11.023 44.438 17.25 1 89.56 50 PHE B N 1
ATOM 3305 C CA . PHE B 1 50 ? 11.008 44.812 18.656 1 89.56 50 PHE B CA 1
ATOM 3306 C C . PHE B 1 50 ? 11.188 43.594 19.547 1 89.56 50 PHE B C 1
ATOM 3308 O O . PHE B 1 50 ? 10.617 42.531 19.281 1 89.56 50 PHE B O 1
ATOM 3315 N N . SER B 1 51 ? 11.977 43.719 20.578 1 91.5 51 SER B N 1
ATOM 3316 C CA . SER B 1 51 ? 12.25 42.594 21.469 1 91.5 51 SER B CA 1
ATOM 3317 C C . SER B 1 51 ? 11.492 42.719 22.781 1 91.5 51 SER B C 1
ATOM 3319 O O . SER B 1 51 ? 11.375 43.844 23.328 1 91.5 51 SER B O 1
ATOM 3321 N N . LEU B 1 52 ? 10.977 41.656 23.234 1 91.69 52 LEU B N 1
ATOM 3322 C CA . LEU B 1 52 ? 10.391 41.5 24.562 1 91.69 52 LEU B CA 1
ATOM 3323 C C . LEU B 1 52 ? 11.289 40.688 25.469 1 91.69 52 LEU B C 1
ATOM 3325 O O . LEU B 1 52 ? 11.891 39.688 25.031 1 91.69 52 LEU B O 1
ATOM 3329 N N . PRO B 1 53 ? 11.422 41.062 26.641 1 91.19 53 PRO B N 1
ATOM 3330 C CA . PRO B 1 53 ? 12.336 40.312 27.531 1 91.19 53 PRO B CA 1
ATOM 3331 C C . PRO B 1 53 ? 11.82 38.938 27.906 1 91.19 53 PRO B C 1
ATOM 3333 O O . PRO B 1 53 ? 10.625 38.781 28.156 1 91.19 53 PRO B O 1
ATOM 3336 N N . CYS B 1 54 ? 12.695 37.969 27.953 1 91.25 54 CYS B N 1
ATOM 3337 C CA . CYS B 1 54 ? 12.297 36.594 28.312 1 91.25 54 CYS B CA 1
ATOM 3338 C C . CYS B 1 54 ? 13.383 35.906 29.125 1 91.25 54 CYS B C 1
ATOM 3340 O O . CYS B 1 54 ? 14.562 36.25 29.016 1 91.25 54 CYS B O 1
ATOM 3342 N N . LEU B 1 55 ? 12.953 34.969 29.906 1 90.19 55 LEU B N 1
ATOM 3343 C CA . LEU B 1 55 ? 13.852 34.219 30.781 1 90.19 55 LEU B CA 1
ATOM 3344 C C . LEU B 1 55 ? 14.336 32.969 30.094 1 90.19 55 LEU B C 1
ATOM 3346 O O . LEU B 1 55 ? 15.453 32.5 30.344 1 90.19 55 LEU B O 1
ATOM 3350 N N . TYR B 1 56 ? 13.5 32.438 29.234 1 88.88 56 TYR B N 1
ATOM 3351 C CA . TYR B 1 56 ? 13.805 31.156 28.609 1 88.88 56 TYR B CA 1
ATOM 3352 C C . TYR B 1 56 ? 12.984 30.953 27.344 1 88.88 56 TYR B C 1
ATOM 3354 O O . TYR B 1 56 ? 11.836 31.391 27.266 1 88.88 56 TYR B O 1
ATOM 3362 N N . LYS B 1 57 ? 13.703 30.359 26.281 1 87.81 57 LYS B N 1
ATOM 3363 C CA . LYS B 1 57 ? 13.031 30.031 25.031 1 87.81 57 LYS B CA 1
ATOM 3364 C C . LYS B 1 57 ? 13.391 28.625 24.547 1 87.81 57 LYS B C 1
ATOM 3366 O O . LYS B 1 57 ? 14.562 28.234 24.594 1 87.81 57 LYS B O 1
ATOM 3371 N N . SER B 1 58 ? 12.328 27.844 24.172 1 81.19 58 SER B N 1
ATOM 3372 C CA . SER B 1 58 ? 12.508 26.547 23.531 1 81.19 58 SER B CA 1
ATOM 3373 C C . SER B 1 58 ? 11.656 26.453 22.266 1 81.19 58 SER B C 1
ATOM 3375 O O . SER B 1 58 ? 10.992 27.406 21.875 1 81.19 58 SER B O 1
ATOM 3377 N N . GLN B 1 59 ? 11.766 25.359 21.594 1 76.38 59 GLN B N 1
ATOM 3378 C CA . GLN B 1 59 ? 10.945 25.141 20.406 1 76.38 59 GLN B CA 1
ATOM 3379 C C . GLN B 1 59 ? 9.469 25.062 20.781 1 76.38 59 GLN B C 1
ATOM 3381 O O . GLN B 1 59 ? 8.594 25.344 19.953 1 76.38 59 GLN B O 1
ATOM 3386 N N . ILE B 1 60 ? 9.227 24.828 22.078 1 76.19 60 ILE B N 1
ATOM 3387 C CA . ILE B 1 60 ? 7.863 24.516 22.484 1 76.19 60 ILE B CA 1
ATOM 3388 C C . ILE B 1 60 ? 7.293 25.672 23.297 1 76.19 60 ILE B C 1
ATOM 3390 O O . ILE B 1 60 ? 6.121 26.031 23.141 1 76.19 60 ILE B O 1
ATOM 3394 N N . TYR B 1 61 ? 8.094 26.234 24.172 1 83.75 61 TYR B N 1
ATOM 3395 C CA . TYR B 1 61 ? 7.512 27.25 25.047 1 83.75 61 TYR B CA 1
ATOM 3396 C C . TYR B 1 61 ? 8.484 28.406 25.266 1 83.75 61 TYR B C 1
ATOM 3398 O O . TYR B 1 61 ? 9.688 28.266 25.031 1 83.75 61 TYR B O 1
ATOM 3406 N N . THR B 1 62 ? 7.934 29.562 25.609 1 88.88 62 THR B N 1
ATOM 3407 C CA . THR B 1 62 ? 8.672 30.766 25.969 1 88.88 62 THR B CA 1
ATOM 3408 C C . THR B 1 62 ? 8.25 31.266 27.344 1 88.88 62 THR B C 1
ATOM 3410 O O . THR B 1 62 ? 7.055 31.359 27.641 1 88.88 62 THR B O 1
ATOM 3413 N N . LEU B 1 63 ? 9.242 31.578 28.188 1 91.44 63 LEU B N 1
ATOM 3414 C CA . LEU B 1 63 ? 9 32.156 29.5 1 91.44 63 LEU B CA 1
ATOM 3415 C C . LEU B 1 63 ? 9.406 33.625 29.531 1 91.44 63 LEU B C 1
ATOM 3417 O O . LEU B 1 63 ? 10.586 33.938 29.688 1 91.44 63 LEU B O 1
ATOM 3421 N N . PRO B 1 64 ? 8.43 34.5 29.531 1 91.81 64 PRO B N 1
ATOM 3422 C CA . PRO B 1 64 ? 8.758 35.906 29.562 1 91.81 64 PRO B CA 1
ATOM 3423 C C . PRO B 1 64 ? 9.328 36.375 30.906 1 91.81 64 PRO B C 1
ATOM 3425 O O . PRO B 1 64 ? 9.055 35.75 31.922 1 91.81 64 PRO B O 1
ATOM 3428 N N . SER B 1 65 ? 10.148 37.406 30.797 1 92.12 65 SER B N 1
ATOM 3429 C CA . SER B 1 65 ? 10.625 38 32.031 1 92.12 65 SER B CA 1
ATOM 3430 C C . SER B 1 65 ? 9.531 38.812 32.719 1 92.12 65 SER B C 1
ATOM 3432 O O . SER B 1 65 ? 8.555 39.219 32.094 1 92.12 65 SER B O 1
ATOM 3434 N N . PRO B 1 66 ? 9.852 39.031 34.094 1 90.06 66 PRO B N 1
ATOM 3435 C CA . PRO B 1 66 ? 8.945 39.969 34.719 1 90.06 66 PRO B CA 1
ATOM 3436 C C . PRO B 1 66 ? 8.938 41.344 34.031 1 90.06 66 PRO B C 1
ATOM 3438 O O . PRO B 1 66 ? 9.992 41.844 33.656 1 90.06 66 PRO B O 1
ATOM 3441 N N . GLY B 1 67 ? 7.898 41.906 33.656 1 91.19 67 GLY B N 1
ATOM 3442 C CA . GLY B 1 67 ? 7.789 43.188 33.031 1 91.19 67 GLY B CA 1
ATOM 3443 C C . GLY B 1 67 ? 7.52 43.094 31.531 1 91.19 67 GLY B C 1
ATOM 3444 O O . GLY B 1 67 ? 7.305 44.125 30.859 1 91.19 67 GLY B O 1
ATOM 3445 N N . ALA B 1 68 ? 7.688 41.875 31.031 1 93.62 68 ALA B N 1
ATOM 3446 C CA . ALA B 1 68 ? 7.453 41.688 29.594 1 93.62 68 ALA B CA 1
ATOM 3447 C C . ALA B 1 68 ? 6.094 42.25 29.188 1 93.62 68 ALA B C 1
ATOM 3449 O O . ALA B 1 68 ? 5.961 42.844 28.109 1 93.62 68 ALA B O 1
ATOM 3450 N N . ASN B 1 69 ? 5.082 42.094 30 1 95.56 69 ASN B N 1
ATOM 3451 C CA . ASN B 1 69 ? 3.754 42.625 29.703 1 95.56 69 ASN B CA 1
ATOM 3452 C C . ASN B 1 69 ? 3.762 44.125 29.594 1 95.56 69 ASN B C 1
ATOM 3454 O O . ASN B 1 69 ? 3.137 44.688 28.688 1 95.56 69 ASN B O 1
ATOM 3458 N N . GLN B 1 70 ? 4.449 44.719 30.516 1 95.56 70 GLN B N 1
ATOM 3459 C CA . GLN B 1 70 ? 4.539 46.156 30.5 1 95.56 70 GLN B CA 1
ATOM 3460 C C . GLN B 1 70 ? 5.301 46.656 29.266 1 95.56 70 GLN B C 1
ATOM 3462 O O . GLN B 1 70 ? 4.949 47.688 28.688 1 95.56 70 GLN B O 1
ATOM 3467 N N . THR B 1 71 ? 6.332 45.969 29.016 1 94.75 71 THR B N 1
ATOM 3468 C CA . THR B 1 71 ? 7.102 46.312 27.828 1 94.75 71 THR B CA 1
ATOM 3469 C C . THR B 1 71 ? 6.238 46.188 26.578 1 94.75 71 THR B C 1
ATOM 3471 O O . THR B 1 71 ? 6.297 47.062 25.688 1 94.75 71 THR B O 1
ATOM 3474 N N . LEU B 1 72 ? 5.52 45.125 26.5 1 95.88 72 LEU B N 1
ATOM 3475 C CA . LEU B 1 72 ? 4.625 44.969 25.359 1 95.88 72 LEU B CA 1
ATOM 3476 C C . LEU B 1 72 ? 3.607 46.094 25.281 1 95.88 72 LEU B C 1
ATOM 3478 O O . LEU B 1 72 ? 3.377 46.656 24.203 1 95.88 72 LEU B O 1
ATOM 3482 N N . LEU B 1 73 ? 2.967 46.438 26.391 1 96.69 73 LEU B N 1
ATOM 3483 C CA . LEU B 1 73 ? 1.977 47.5 26.453 1 96.69 73 LEU B CA 1
ATOM 3484 C C . LEU B 1 73 ? 2.566 48.812 25.969 1 96.69 73 LEU B C 1
ATOM 3486 O O . LEU B 1 73 ? 1.944 49.531 25.156 1 96.69 73 LEU B O 1
ATOM 3490 N N . ARG B 1 74 ? 3.746 49.094 26.391 1 96.31 74 ARG B N 1
ATOM 3491 C CA . ARG B 1 74 ? 4.418 50.344 25.984 1 96.31 74 ARG B CA 1
ATOM 3492 C C . ARG B 1 74 ? 4.73 50.344 24.5 1 96.31 74 ARG B C 1
ATOM 3494 O O . ARG B 1 74 ? 4.57 51.344 23.828 1 96.31 74 ARG B O 1
ATOM 3501 N N . THR B 1 75 ? 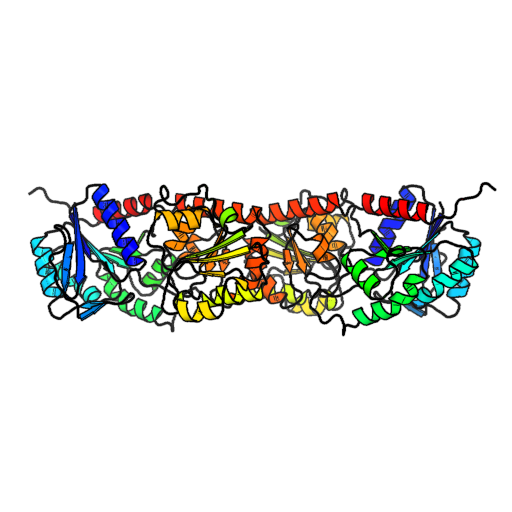5.223 49.219 24.094 1 95.44 75 THR B N 1
ATOM 3502 C CA . THR B 1 75 ? 5.586 49.094 22.688 1 95.44 75 THR B CA 1
ATOM 3503 C C . THR B 1 75 ? 4.355 49.281 21.797 1 95.44 75 THR B C 1
ATOM 3505 O O . THR B 1 75 ? 4.402 49.969 20.797 1 95.44 75 THR B O 1
ATOM 3508 N N . LEU B 1 76 ? 3.254 48.625 22.141 1 96.75 76 LEU B N 1
ATOM 3509 C CA . LEU B 1 76 ? 2.025 48.719 21.359 1 96.75 76 LEU B CA 1
ATOM 3510 C C . LEU B 1 76 ? 1.459 50.125 21.375 1 96.75 76 LEU B C 1
ATOM 3512 O O . LEU B 1 76 ? 0.909 50.594 20.375 1 96.75 76 LEU B O 1
ATOM 3516 N N . ARG B 1 77 ? 1.552 50.781 22.516 1 96.38 77 ARG B N 1
ATOM 3517 C CA . ARG B 1 77 ? 1.102 52.156 22.625 1 96.38 77 ARG B CA 1
ATOM 3518 C C . ARG B 1 77 ? 1.866 53.062 21.672 1 96.38 77 ARG B C 1
ATOM 3520 O O . ARG B 1 77 ? 1.295 54 21.094 1 96.38 77 ARG B O 1
ATOM 3527 N N . LYS B 1 78 ? 3.082 52.781 21.594 1 95.25 78 LYS B N 1
ATOM 3528 C CA . LYS B 1 78 ? 3.939 53.562 20.719 1 95.25 78 LYS B CA 1
ATOM 3529 C C . LYS B 1 78 ? 3.658 53.281 19.25 1 95.25 78 LYS B C 1
ATOM 3531 O O . LYS B 1 78 ? 3.615 54.188 18.406 1 95.25 78 LYS B O 1
ATOM 3536 N N . LEU B 1 79 ? 3.475 52.062 18.891 1 94.88 79 LEU B N 1
ATOM 3537 C CA . LEU B 1 79 ? 3.33 51.594 17.516 1 94.88 79 LEU B CA 1
ATOM 3538 C C . LEU B 1 79 ? 1.945 51.938 16.969 1 94.88 79 LEU B C 1
ATOM 3540 O O . LEU B 1 79 ? 1.784 52.188 15.773 1 94.88 79 LEU B O 1
ATOM 3544 N N . ARG B 1 80 ? 0.921 51.906 17.812 1 95.5 80 ARG B N 1
ATOM 3545 C CA . ARG B 1 80 ? -0.473 52.156 17.453 1 95.5 80 ARG B CA 1
ATOM 3546 C C . ARG B 1 80 ? -0.873 51.344 16.234 1 95.5 80 ARG B C 1
ATOM 3548 O O . ARG B 1 80 ? -1.372 51.875 15.25 1 95.5 80 ARG B O 1
ATOM 3555 N N . PRO B 1 81 ? -0.679 50.031 16.297 1 96.5 81 PRO B N 1
ATOM 3556 C CA . PRO B 1 81 ? -1.083 49.219 15.164 1 96.5 81 PRO B CA 1
ATOM 3557 C C . PRO B 1 81 ? -2.6 49.156 14.984 1 96.5 81 PRO B C 1
ATOM 3559 O O . PRO B 1 81 ? -3.346 49.562 15.867 1 96.5 81 PRO B O 1
ATOM 3562 N N . ASP B 1 82 ? -2.986 48.719 13.805 1 96.31 82 ASP B N 1
ATOM 3563 C CA . ASP B 1 82 ? -4.41 48.531 13.547 1 96.31 82 ASP B CA 1
ATOM 3564 C C . ASP B 1 82 ? -4.902 47.219 14.102 1 96.31 82 ASP B C 1
ATOM 3566 O O . ASP B 1 82 ? -6.078 47.062 14.43 1 96.31 82 ASP B O 1
ATOM 3570 N N . VAL B 1 83 ? -3.98 46.281 14.141 1 97.19 83 VAL B N 1
ATOM 3571 C CA . VAL B 1 83 ? -4.309 44.938 14.617 1 97.19 83 VAL B CA 1
ATOM 3572 C C . VAL B 1 83 ? -3.076 44.281 15.242 1 97.19 83 VAL B C 1
ATOM 3574 O O . VAL B 1 83 ? -1.947 44.562 14.828 1 97.19 83 VAL B O 1
ATOM 3577 N N . VAL B 1 84 ? -3.244 43.5 16.312 1 97.69 84 VAL B N 1
ATOM 3578 C CA . VAL B 1 84 ? -2.207 42.656 16.891 1 97.69 84 VAL B CA 1
ATOM 3579 C C . VAL B 1 84 ? -2.449 41.188 16.5 1 97.69 84 VAL B C 1
ATOM 3581 O O . VAL B 1 84 ? -3.557 40.688 16.656 1 97.69 84 VAL B O 1
ATOM 3584 N N . HIS B 1 85 ? -1.48 40.562 15.875 1 97.94 85 HIS B N 1
ATOM 3585 C CA . HIS B 1 85 ? -1.528 39.156 15.523 1 97.94 85 HIS B CA 1
ATOM 3586 C C . HIS B 1 85 ? -0.495 38.344 16.312 1 97.94 85 HIS B C 1
ATOM 3588 O O . HIS B 1 85 ? 0.71 38.531 16.109 1 97.94 85 HIS B O 1
ATOM 3594 N N . ALA B 1 86 ? -0.968 37.5 17.156 1 96.81 86 ALA B N 1
ATOM 3595 C CA . ALA B 1 86 ? -0.079 36.688 17.984 1 96.81 86 ALA B CA 1
ATOM 3596 C C . ALA B 1 86 ? 0.043 35.25 17.422 1 96.81 86 ALA B C 1
ATOM 3598 O O . ALA B 1 86 ? -0.954 34.531 17.328 1 96.81 86 ALA B O 1
ATOM 3599 N N . SER B 1 87 ? 1.202 34.938 17 1 94.06 87 SER B N 1
ATOM 3600 C CA . SER B 1 87 ? 1.517 33.531 16.672 1 94.06 87 SER B CA 1
ATOM 3601 C C . SER B 1 87 ? 1.851 32.719 17.922 1 94.06 87 SER B C 1
ATOM 3603 O O . SER B 1 87 ? 3 32.719 18.359 1 94.06 87 SER B O 1
ATOM 3605 N N . LEU B 1 88 ? 0.974 32 18.453 1 86.81 88 LEU B N 1
ATOM 3606 C CA . LEU B 1 88 ? 1.045 31.453 19.812 1 86.81 88 LEU B CA 1
ATOM 3607 C C . LEU B 1 88 ? 1.956 30.234 19.859 1 86.81 88 LEU B C 1
ATOM 3609 O O . LEU B 1 88 ? 1.783 29.297 19.078 1 86.81 88 LEU B O 1
ATOM 3613 N N . THR B 1 89 ? 3.145 30.25 20.766 1 75.31 89 THR B N 1
ATOM 3614 C CA . THR B 1 89 ? 4.055 29.141 21.047 1 75.31 89 THR B CA 1
ATOM 3615 C C . THR B 1 89 ? 4.008 28.781 22.531 1 75.31 89 THR B C 1
ATOM 3617 O O . THR B 1 89 ? 4.988 28.281 23.078 1 75.31 89 THR B O 1
ATOM 3620 N N . LEU B 1 90 ? 3.094 28.578 23.203 1 85 90 LEU B N 1
ATOM 3621 C CA . LEU B 1 90 ? 2.904 28.266 24.625 1 85 90 LEU B CA 1
ATOM 3622 C C . LEU B 1 90 ? 3.68 29.234 25.5 1 85 90 LEU B C 1
ATOM 3624 O O . LEU B 1 90 ? 4.84 28.984 25.844 1 85 90 LEU B O 1
ATOM 3628 N N . SER B 1 91 ? 3.186 30.25 25.875 1 90.62 91 SER B N 1
ATOM 3629 C CA . SER B 1 91 ? 3.766 31.297 26.719 1 90.62 91 SER B CA 1
ATOM 3630 C C . SER B 1 91 ? 2.744 31.844 27.703 1 90.62 91 SER B C 1
ATOM 3632 O O . SER B 1 91 ? 1.579 32.031 27.359 1 90.62 91 SER B O 1
ATOM 3634 N N . PRO B 1 92 ? 3.143 32.094 28.938 1 90.94 92 PRO B N 1
ATOM 3635 C CA . PRO B 1 92 ? 2.225 32.719 29.891 1 90.94 92 PRO B CA 1
ATOM 3636 C C . PRO B 1 92 ? 1.641 34.031 29.375 1 90.94 92 PRO B C 1
ATOM 3638 O O . PRO B 1 92 ? 0.515 34.406 29.734 1 90.94 92 PRO B O 1
ATOM 3641 N N . MET B 1 93 ? 2.305 34.719 28.578 1 93.25 93 MET B N 1
ATOM 3642 C CA . MET B 1 93 ? 1.84 36 28.031 1 93.25 93 MET B CA 1
ATOM 3643 C C . MET B 1 93 ? 0.591 35.781 27.172 1 93.25 93 MET B C 1
ATOM 3645 O O . MET B 1 93 ? -0.226 36.719 27.031 1 93.25 93 MET B O 1
ATOM 3649 N N . ASP B 1 94 ? 0.483 34.562 26.625 1 94.5 94 ASP B N 1
ATOM 3650 C CA . ASP B 1 94 ? -0.68 34.281 25.797 1 94.5 94 ASP B CA 1
ATOM 3651 C C . ASP B 1 94 ? -1.979 34.5 26.562 1 94.5 94 ASP B C 1
ATOM 3653 O O . ASP B 1 94 ? -3.002 34.844 25.969 1 94.5 94 ASP B O 1
ATOM 3657 N N . PHE B 1 95 ? -1.944 34.438 27.875 1 94.94 95 PHE B N 1
ATOM 3658 C CA . PHE B 1 95 ? -3.131 34.531 28.719 1 94.94 95 PHE B CA 1
ATOM 3659 C C . PHE B 1 95 ? -3.389 35.969 29.109 1 94.94 95 PHE B C 1
ATOM 3661 O O . PHE B 1 95 ? -4.488 36.312 29.562 1 94.94 95 PHE B O 1
ATOM 3668 N N . SER B 1 96 ? -2.441 36.875 28.906 1 95.5 96 SER B N 1
ATOM 3669 C CA . SER B 1 96 ? -2.604 38.25 29.281 1 95.5 96 SER B CA 1
ATOM 3670 C C . SER B 1 96 ? -2.826 39.125 28.047 1 95.5 96 SER B C 1
ATOM 3672 O O . SER B 1 96 ? -3.205 40.312 28.156 1 95.5 96 SER B O 1
ATOM 3674 N N . LEU B 1 97 ? -2.641 38.594 26.891 1 96.81 97 LEU B N 1
ATOM 3675 C CA . LEU B 1 97 ? -2.709 39.344 25.656 1 96.81 97 LEU B CA 1
ATOM 3676 C C . LEU B 1 97 ? -4.086 39.969 25.484 1 96.81 97 LEU B C 1
ATOM 3678 O O . LEU B 1 97 ? -4.195 41.156 25.094 1 96.81 97 LEU B O 1
ATOM 3682 N N . PRO B 1 98 ? -5.176 39.219 25.766 1 96.94 98 PRO B N 1
ATOM 3683 C CA . PRO B 1 98 ? -6.496 39.812 25.578 1 96.94 98 PRO B CA 1
ATOM 3684 C C . PRO B 1 98 ? -6.699 41.062 26.453 1 96.94 98 PRO B C 1
ATOM 3686 O O . PRO B 1 98 ? -7.242 42.062 25.984 1 96.94 98 PRO B O 1
ATOM 3689 N N . GLU B 1 99 ? -6.238 41.031 27.641 1 96.75 99 GLU B N 1
ATOM 3690 C CA . GLU B 1 99 ? -6.375 42.156 28.547 1 96.75 99 GLU B CA 1
ATOM 3691 C C . GLU B 1 99 ? -5.516 43.344 28.078 1 96.75 99 GLU B C 1
ATOM 3693 O O . GLU B 1 99 ? -5.949 44.5 28.141 1 96.75 99 GLU B O 1
ATOM 3698 N N . ILE B 1 100 ? -4.332 43.062 27.688 1 96.94 100 ILE B N 1
ATOM 3699 C CA . ILE B 1 100 ? -3.406 44.062 27.234 1 96.94 100 ILE B CA 1
ATOM 3700 C C . ILE B 1 100 ? -3.988 44.781 26.016 1 96.94 100 ILE B C 1
ATOM 3702 O O . ILE B 1 100 ? -3.992 46 25.938 1 96.94 100 ILE B O 1
ATOM 3706 N N . CYS B 1 101 ? -4.473 44.062 25.078 1 97.06 101 CYS B N 1
ATOM 3707 C CA . CYS B 1 101 ? -5.027 44.625 23.859 1 97.06 101 CYS B CA 1
ATOM 3708 C C . CYS B 1 101 ? -6.328 45.375 24.141 1 97.06 101 CYS B C 1
ATOM 3710 O O . CYS B 1 101 ? -6.617 46.406 23.516 1 97.06 101 CYS B O 1
ATOM 3712 N N . ALA B 1 102 ? -7.148 44.844 25.062 1 95.81 102 ALA B N 1
ATOM 3713 C CA . ALA B 1 102 ? -8.383 45.531 25.453 1 95.81 102 ALA B CA 1
ATOM 3714 C C . ALA B 1 102 ? -8.102 46.906 26.031 1 95.81 102 ALA B C 1
ATOM 3716 O O . ALA B 1 102 ? -8.82 47.875 25.75 1 95.81 102 ALA B O 1
ATOM 3717 N N . GLU B 1 103 ? -7.082 46.938 26.844 1 96 103 GLU B N 1
ATOM 3718 C CA . GLU B 1 103 ? -6.691 48.219 27.453 1 96 103 GLU B CA 1
ATOM 3719 C C . GLU B 1 103 ? -6.375 49.25 26.375 1 96 103 GLU B C 1
ATOM 3721 O O . GLU B 1 103 ? -6.613 50.469 26.578 1 96 103 GLU B O 1
ATOM 3726 N N . LEU B 1 104 ? -5.871 48.812 25.312 1 96.5 104 LEU B N 1
ATOM 3727 C CA . LEU B 1 104 ? -5.449 49.719 24.25 1 96.5 104 LEU B CA 1
ATOM 3728 C C . LEU B 1 104 ? -6.496 49.781 23.141 1 96.5 104 LEU B C 1
ATOM 3730 O O . LEU B 1 104 ? -6.289 50.438 22.125 1 96.5 104 LEU B O 1
ATOM 3734 N N . ASN B 1 105 ? -7.594 49.094 23.297 1 95.94 105 ASN B N 1
ATOM 3735 C CA . ASN B 1 105 ? -8.656 49 22.312 1 95.94 105 ASN B CA 1
ATOM 3736 C C . ASN B 1 105 ? -8.133 48.5 20.953 1 95.94 105 ASN B C 1
ATOM 3738 O O . ASN B 1 105 ? -8.414 49.125 19.922 1 95.94 105 ASN B O 1
ATOM 3742 N N . LEU B 1 106 ? -7.266 47.5 21.016 1 96.56 106 LEU B N 1
ATOM 3743 C CA . LEU B 1 106 ? -6.68 46.906 19.812 1 96.56 106 LEU B CA 1
ATOM 3744 C C . LEU B 1 106 ? -7.305 45.562 19.516 1 96.56 106 LEU B C 1
ATOM 3746 O O . LEU B 1 106 ? -7.453 44.719 20.422 1 96.56 106 LEU B O 1
ATOM 3750 N N . PRO B 1 107 ? -7.734 45.344 18.25 1 97.38 107 PRO B N 1
ATOM 3751 C CA . PRO B 1 107 ? -8.156 44 17.875 1 97.38 107 PRO B CA 1
ATOM 3752 C C . PRO B 1 107 ? -7.027 42.969 18.016 1 97.38 107 PRO B C 1
ATOM 3754 O O . PRO B 1 107 ? -5.875 43.281 17.688 1 97.38 107 PRO B O 1
ATOM 3757 N N . LEU B 1 108 ? -7.332 41.75 18.469 1 97.75 108 LEU B N 1
ATOM 3758 C CA . LEU B 1 108 ? -6.348 40.719 18.75 1 97.75 108 LEU B CA 1
ATOM 3759 C C . LEU B 1 108 ? -6.711 39.406 18.016 1 97.75 108 LEU B C 1
ATOM 3761 O O . LEU B 1 108 ? -7.77 38.844 18.266 1 97.75 108 LEU B O 1
ATOM 3765 N N . ILE B 1 109 ? -5.824 39 17.109 1 97.94 109 ILE B N 1
ATOM 3766 C CA . ILE B 1 109 ? -5.949 37.75 16.375 1 97.94 109 ILE B CA 1
ATOM 3767 C C . ILE B 1 109 ? -4.828 36.812 16.781 1 97.94 109 ILE B C 1
ATOM 3769 O O . ILE B 1 109 ? -3.701 37.219 17.047 1 97.94 109 ILE B O 1
ATOM 3773 N N . ALA B 1 110 ? -5.121 35.562 16.828 1 97.44 110 ALA B N 1
ATOM 3774 C CA . ALA B 1 110 ? -4.09 34.562 17.172 1 97.44 110 ALA B CA 1
ATOM 3775 C C . ALA B 1 110 ? -4.051 33.438 16.156 1 97.44 110 ALA B C 1
ATOM 3777 O O . ALA B 1 110 ? -5.078 33.094 15.562 1 97.44 110 ALA B O 1
ATOM 3778 N N . THR B 1 111 ? -2.893 32.969 15.867 1 96.62 111 THR B N 1
ATOM 3779 C CA . THR B 1 111 ? -2.719 31.656 15.242 1 96.62 111 THR B CA 1
ATOM 3780 C C . THR B 1 111 ? -2.307 30.609 16.281 1 96.62 111 THR B C 1
ATOM 3782 O O . THR B 1 111 ? -1.267 30.75 16.922 1 96.62 111 THR B O 1
ATOM 3785 N N . PHE B 1 112 ? -3.107 29.609 16.453 1 94.25 112 PHE B N 1
ATOM 3786 C CA . PHE B 1 112 ? -2.9 28.578 17.469 1 94.25 112 PHE B CA 1
ATOM 3787 C C . PHE B 1 112 ? -2.123 27.406 16.906 1 94.25 112 PHE B C 1
ATOM 3789 O O . PHE B 1 112 ? -2.699 26.531 16.25 1 94.25 112 PHE B O 1
ATOM 3796 N N . HIS B 1 113 ? -0.835 27.188 17.281 1 89.31 113 HIS B N 1
ATOM 3797 C CA . HIS B 1 113 ? 0.082 26.266 16.641 1 89.31 113 HIS B CA 1
ATOM 3798 C C . HIS B 1 113 ? 0.192 24.953 17.406 1 89.31 113 HIS B C 1
ATOM 3800 O O . HIS B 1 113 ? 0.747 23.969 16.906 1 89.31 113 HIS B O 1
ATOM 3806 N N . PRO B 1 114 ? -0.21 24.891 18.656 1 84.12 114 PRO B N 1
ATOM 3807 C CA . PRO B 1 114 ? 0.026 23.641 19.391 1 84.12 114 PRO B CA 1
ATOM 3808 C C . PRO B 1 114 ? -0.468 22.406 18.641 1 84.12 114 PRO B C 1
ATOM 3810 O O . PRO B 1 114 ? -1.574 22.422 18.094 1 84.12 114 PRO B O 1
ATOM 3813 N N . ALA B 1 115 ? 0.386 21.438 18.703 1 83.69 115 ALA B N 1
ATOM 3814 C CA . ALA B 1 115 ? 0.137 20.203 17.984 1 83.69 115 ALA B CA 1
ATOM 3815 C C . ALA B 1 115 ? -0.853 19.312 18.734 1 83.69 115 ALA B C 1
ATOM 3817 O O . ALA B 1 115 ? -1.167 19.578 19.891 1 83.69 115 ALA B O 1
ATOM 3818 N N . PHE B 1 116 ? -1.408 18.406 18.031 1 80.25 116 PHE B N 1
ATOM 3819 C CA . PHE B 1 116 ? -2.285 17.422 18.656 1 80.25 116 PHE B CA 1
ATOM 3820 C C . PHE B 1 116 ? -2.158 16.078 17.969 1 80.25 116 PHE B C 1
ATOM 3822 O O . PHE B 1 116 ? -1.618 15.977 16.859 1 80.25 116 PHE B O 1
ATOM 3829 N N . ALA B 1 117 ? -2.473 15.094 18.797 1 75 117 ALA B N 1
ATOM 3830 C CA . ALA B 1 117 ? -2.223 13.711 18.406 1 75 117 ALA B CA 1
ATOM 3831 C C . ALA B 1 117 ? -3.279 13.219 17.422 1 75 117 ALA B C 1
ATOM 3833 O O . ALA B 1 117 ? -4.359 13.805 17.312 1 75 117 ALA B O 1
ATOM 3834 N N . ALA B 1 118 ? -2.764 12.18 16.812 1 62.66 118 ALA B N 1
ATOM 3835 C CA . ALA B 1 118 ? -3.57 11.453 15.828 1 62.66 118 ALA B CA 1
ATOM 3836 C C . ALA B 1 118 ? -4.844 10.898 16.469 1 62.66 118 ALA B C 1
ATOM 3838 O O . ALA B 1 118 ? -4.887 10.672 17.688 1 62.66 118 ALA B O 1
ATOM 3839 N N . ARG B 1 119 ? -5.77 10.727 15.703 1 60.34 119 ARG B N 1
ATOM 3840 C CA . ARG B 1 119 ? -6.977 10.031 16.141 1 60.34 119 ARG B CA 1
ATOM 3841 C C . ARG B 1 119 ? -6.641 8.641 16.688 1 60.34 119 ARG B C 1
ATOM 3843 O O . ARG B 1 119 ? -5.789 7.945 16.125 1 60.34 119 ARG B O 1
ATOM 3850 N N . GLY B 1 120 ? -7.121 8.359 17.844 1 56.28 120 GLY B N 1
ATOM 3851 C CA . GLY B 1 120 ? -6.992 7.027 18.406 1 56.28 120 GLY B CA 1
ATOM 3852 C C . GLY B 1 120 ? -6.023 6.965 19.578 1 56.28 120 GLY B C 1
ATOM 3853 O O . GLY B 1 120 ? -6.047 6.016 20.359 1 56.28 120 GLY B O 1
ATOM 3854 N N . LEU B 1 121 ? -5.008 7.887 19.422 1 56.88 121 LEU B N 1
ATOM 3855 C CA . LEU B 1 121 ? -4.156 7.902 20.609 1 56.88 121 LEU B CA 1
ATOM 3856 C C . LEU B 1 121 ? -4.879 8.547 21.781 1 56.88 121 LEU B C 1
ATOM 3858 O O . LEU B 1 121 ? -5.719 9.43 21.594 1 56.88 121 LEU B O 1
ATOM 3862 N N . ASN B 1 122 ? -4.977 7.879 22.812 1 55.19 122 ASN B N 1
ATOM 3863 C CA . ASN B 1 122 ? -5.641 8.414 24 1 55.19 122 ASN B CA 1
ATOM 3864 C C . ASN B 1 122 ? -5.32 9.891 24.188 1 55.19 122 ASN B C 1
ATOM 3866 O O . ASN B 1 122 ? -4.316 10.234 24.828 1 55.19 122 ASN B O 1
ATOM 3870 N N . PHE B 1 123 ? -5.969 10.648 23.438 1 56.66 123 PHE B N 1
ATOM 3871 C CA . PHE B 1 123 ? -5.809 12.094 23.484 1 56.66 123 PHE B CA 1
ATOM 3872 C C . PHE B 1 123 ? -6.082 12.625 24.891 1 56.66 123 PHE B C 1
ATOM 3874 O O . PHE B 1 123 ? -5.438 13.578 25.328 1 56.66 123 PHE B O 1
ATOM 3881 N N . ALA B 1 124 ? -7.008 12.031 25.5 1 49.97 124 ALA B N 1
ATOM 3882 C CA . ALA B 1 124 ? -7.453 12.578 26.781 1 49.97 124 ALA B CA 1
ATOM 3883 C C . ALA B 1 124 ? -6.316 12.578 27.797 1 49.97 124 ALA B C 1
ATOM 3885 O O . ALA B 1 124 ? -6.293 13.398 28.719 1 49.97 124 ALA B O 1
ATOM 3886 N N . SER B 1 125 ? -5.539 11.68 27.578 1 52.88 125 SER B N 1
ATOM 3887 C CA . SER B 1 125 ? -4.52 11.586 28.609 1 52.88 125 SER B CA 1
ATOM 3888 C C . SER B 1 125 ? -3.188 12.148 28.125 1 52.88 125 SER B C 1
ATOM 3890 O O . SER B 1 125 ? -2.225 12.219 28.891 1 52.88 125 SER B O 1
ATOM 3892 N N . SER B 1 126 ? -3.297 12.781 27.016 1 65.75 126 SER B N 1
ATOM 3893 C CA . SER B 1 126 ? -2.014 13.211 26.469 1 65.75 126 SER B CA 1
ATOM 3894 C C . SER B 1 126 ? -1.692 14.648 26.875 1 65.75 126 SER B C 1
ATOM 3896 O O . SER B 1 126 ? -2.594 15.414 27.219 1 65.75 126 SER B O 1
ATOM 3898 N N . THR B 1 127 ? -0.457 14.93 27.141 1 71.38 127 THR B N 1
ATOM 3899 C CA . THR B 1 127 ? 0.05 16.266 27.438 1 71.38 127 THR B CA 1
ATOM 3900 C C . THR B 1 127 ? -0.508 17.281 26.438 1 71.38 127 THR B C 1
ATOM 3902 O O . THR B 1 127 ? -0.765 18.438 26.797 1 71.38 127 THR B O 1
ATOM 3905 N N . GLN B 1 128 ? -0.913 16.781 25.344 1 77.38 128 GLN B N 1
ATOM 3906 C CA . GLN B 1 128 ? -1.46 17.688 24.344 1 77.38 128 GLN B CA 1
ATOM 3907 C C . GLN B 1 128 ? -2.893 18.094 24.672 1 77.38 128 GLN B C 1
ATOM 3909 O O . GLN B 1 128 ? -3.268 19.25 24.531 1 77.38 128 GLN B O 1
ATOM 3914 N N . PHE B 1 129 ? -3.576 17.109 25.172 1 79.88 129 PHE B N 1
ATOM 3915 C CA . PHE B 1 129 ? -4.961 17.406 25.516 1 79.88 129 PHE B CA 1
ATOM 3916 C C . PHE B 1 129 ? -5.023 18.406 26.672 1 79.88 129 PHE B C 1
ATOM 3918 O O . PHE B 1 129 ? -5.875 19.297 26.672 1 79.88 129 PHE B O 1
ATOM 3925 N N . LEU B 1 130 ? -4.133 18.312 27.562 1 80.88 130 LEU B N 1
ATOM 3926 C CA . LEU B 1 130 ? -4.082 19.25 28.688 1 80.88 130 LEU B CA 1
ATOM 3927 C C . LEU B 1 130 ? -3.771 20.656 28.203 1 80.88 130 LEU B C 1
ATOM 3929 O O . LEU B 1 130 ? -4.312 21.641 28.734 1 80.88 130 LEU B O 1
ATOM 3933 N N . THR B 1 131 ? -2.883 20.719 27.25 1 86.25 131 THR B N 1
ATOM 3934 C CA . THR B 1 131 ? -2.561 22.016 26.672 1 86.25 131 THR B CA 1
ATOM 3935 C C . THR B 1 131 ? -3.797 22.656 26.047 1 86.25 131 THR B C 1
ATOM 3937 O O . THR B 1 131 ? -4.062 23.844 26.25 1 86.25 131 THR B O 1
ATOM 3940 N N . TYR B 1 132 ? -4.559 21.859 25.422 1 89.19 132 TYR B N 1
ATOM 3941 C CA . TYR B 1 132 ? -5.773 22.359 24.766 1 89.19 132 TYR B CA 1
ATOM 3942 C C . TYR B 1 132 ? -6.809 22.781 25.812 1 89.19 132 TYR B C 1
ATOM 3944 O O . TYR B 1 132 ? -7.48 23.797 25.641 1 89.19 132 TYR B O 1
ATOM 3952 N N . GLN B 1 133 ? -6.906 22.047 26.844 1 88.88 133 GLN B N 1
ATOM 3953 C CA . GLN B 1 133 ? -7.84 22.375 27.922 1 88.88 133 GLN B CA 1
ATOM 3954 C C . GLN B 1 133 ? -7.461 23.688 28.609 1 88.88 133 GLN B C 1
ATOM 3956 O O . GLN B 1 133 ? -8.328 24.469 28.969 1 88.88 133 GLN B O 1
ATOM 3961 N N . LEU B 1 134 ? -6.266 23.828 28.734 1 88.62 134 LEU B N 1
ATOM 3962 C CA . LEU B 1 134 ? -5.754 25.031 29.406 1 88.62 134 LEU B CA 1
ATOM 3963 C C . LEU B 1 134 ? -5.973 26.266 28.531 1 88.62 134 LEU B C 1
ATOM 3965 O O . LEU B 1 134 ? -6.309 27.344 29.047 1 88.62 134 LEU B O 1
ATOM 3969 N N . TYR B 1 135 ? -5.797 26.125 27.266 1 93 135 TYR B N 1
ATOM 3970 C CA . TYR B 1 135 ? -5.816 27.266 26.359 1 93 135 TYR B CA 1
ATOM 3971 C C . TYR B 1 135 ? -7.242 27.609 25.938 1 93 135 TYR B C 1
ATOM 3973 O O . TYR B 1 135 ? -7.547 28.75 25.625 1 93 135 TYR B O 1
ATOM 3981 N N . ALA B 1 136 ? -8.117 26.656 26 1 94.25 136 ALA B N 1
ATOM 3982 C CA . ALA B 1 136 ? -9.445 26.797 25.422 1 94.25 136 ALA B CA 1
ATOM 3983 C C . ALA B 1 136 ? -10.172 28 26.031 1 94.25 136 ALA B C 1
ATOM 3985 O O . ALA B 1 136 ? -10.648 28.875 25.297 1 94.25 136 ALA B O 1
ATOM 3986 N N . PRO B 1 137 ? -10.242 28.172 27.312 1 93.38 137 PRO B N 1
ATOM 3987 C CA . PRO B 1 137 ? -10.938 29.328 27.875 1 93.38 137 PRO B CA 1
ATOM 3988 C C . PRO B 1 137 ? -10.273 30.656 27.516 1 93.38 137 PRO B C 1
ATOM 3990 O O . PRO B 1 137 ? -10.953 31.672 27.359 1 93.38 137 PRO B O 1
ATOM 3993 N N . CYS B 1 138 ? -9 30.609 27.438 1 94.44 138 CYS B N 1
ATOM 3994 C CA . CYS B 1 138 ? -8.242 31.812 27.109 1 94.44 138 CYS B CA 1
ATOM 3995 C C . CYS B 1 138 ? -8.5 32.25 25.672 1 94.44 138 CYS B C 1
ATOM 3997 O O . CYS B 1 138 ? -8.609 33.438 25.375 1 94.44 138 CYS B O 1
ATOM 3999 N N . LEU B 1 139 ? -8.578 31.25 24.797 1 96.5 139 LEU B N 1
ATOM 4000 C CA . LEU B 1 139 ? -8.758 31.516 23.375 1 96.5 139 LEU B CA 1
ATOM 4001 C C . LEU B 1 139 ? -10.094 32.219 23.109 1 96.5 139 LEU B C 1
ATOM 4003 O O . LEU B 1 139 ? -10.234 32.969 22.156 1 96.5 139 LEU B O 1
ATOM 4007 N N . SER B 1 140 ? -11.039 32.062 23.984 1 95.62 140 SER B N 1
ATOM 4008 C CA . SER B 1 140 ? -12.352 32.688 23.859 1 95.62 140 SER B CA 1
ATOM 4009 C C . SER B 1 140 ? -12.273 34.188 24.031 1 95.62 140 SER B C 1
ATOM 4011 O O . SER B 1 140 ? -13.203 34.906 23.672 1 95.62 140 SER B O 1
ATOM 4013 N N . ASN B 1 141 ? -11.195 34.656 24.609 1 95.81 141 ASN B N 1
ATOM 4014 C CA . ASN B 1 141 ? -11.039 36.094 24.859 1 95.81 141 ASN B CA 1
ATOM 4015 C C . ASN B 1 141 ? -10.312 36.781 23.719 1 95.81 141 ASN B C 1
ATOM 4017 O O . ASN B 1 141 ? -10.133 38 23.75 1 95.81 141 ASN B O 1
ATOM 4021 N N . TYR B 1 142 ? -9.883 36.031 22.75 1 97.44 142 TYR B N 1
ATOM 4022 C CA . TYR B 1 142 ? -9.336 36.594 21.531 1 97.44 142 TYR B CA 1
ATOM 4023 C C . TYR B 1 142 ? -10.445 37 20.562 1 97.44 142 TYR B C 1
ATOM 4025 O O . TYR B 1 142 ? -11.547 36.438 20.609 1 97.44 142 TYR B O 1
ATOM 4033 N N . ASP B 1 143 ? -10.195 38.031 19.766 1 96.75 143 ASP B N 1
ATOM 4034 C CA . ASP B 1 143 ? -11.227 38.406 18.812 1 96.75 143 ASP B CA 1
ATOM 4035 C C . ASP B 1 143 ? -11.422 37.312 17.75 1 96.75 143 ASP B C 1
ATOM 4037 O O . ASP B 1 143 ? -12.555 37.031 17.344 1 96.75 143 ASP B O 1
ATOM 4041 N N . ARG B 1 144 ? -10.32 36.781 17.25 1 97.88 144 ARG B N 1
ATOM 4042 C CA . ARG B 1 144 ? -10.32 35.656 16.312 1 97.88 144 ARG B CA 1
ATOM 4043 C C . ARG B 1 144 ? -9.125 34.75 16.562 1 97.88 144 ARG B C 1
ATOM 4045 O O . ARG B 1 144 ? -8.047 35.219 16.938 1 97.88 144 ARG B O 1
ATOM 4052 N N . VAL B 1 145 ? -9.352 33.469 16.359 1 98 145 VAL B N 1
ATOM 4053 C CA . VAL B 1 145 ? -8.305 32.469 16.516 1 98 145 VAL B CA 1
ATOM 4054 C C . VAL B 1 145 ? -8.227 31.609 15.266 1 98 145 VAL B C 1
ATOM 4056 O O . VAL B 1 145 ? -9.211 30.953 14.891 1 98 145 VAL B O 1
ATOM 4059 N N . ILE B 1 146 ? -7.059 31.625 14.68 1 97.75 146 ILE B N 1
ATOM 4060 C CA . ILE B 1 146 ? -6.809 30.828 13.477 1 97.75 146 ILE B CA 1
ATOM 4061 C C . ILE B 1 146 ? -6.32 29.438 13.875 1 97.75 146 ILE B C 1
ATOM 4063 O O . ILE B 1 146 ? -5.406 29.297 14.695 1 97.75 146 ILE B O 1
ATOM 4067 N N . VAL B 1 147 ? -6.965 28.438 13.367 1 96 147 VAL B N 1
ATOM 4068 C CA . VAL B 1 147 ? -6.5 27.062 13.453 1 96 147 VAL B CA 1
ATOM 4069 C C . VAL B 1 147 ? -6.273 26.5 12.047 1 96 147 VAL B C 1
ATOM 4071 O O . VAL B 1 147 ? -6.633 27.141 11.055 1 96 147 VAL B O 1
ATOM 4074 N N . PHE B 1 148 ? -5.699 25.281 11.992 1 94.44 148 PHE B N 1
ATOM 4075 C CA . PHE B 1 148 ? -5.18 24.844 10.695 1 94.44 148 PHE B CA 1
ATOM 4076 C C . PHE B 1 148 ? -6.109 23.812 10.055 1 94.44 148 PHE B C 1
ATOM 4078 O O . PHE B 1 148 ? -5.973 23.5 8.875 1 94.44 148 PHE B O 1
ATOM 4085 N N . SER B 1 149 ? -7.035 23.297 10.797 1 93.81 149 SER B N 1
ATOM 4086 C CA . SER B 1 149 ? -7.898 22.25 10.258 1 93.81 149 SER B CA 1
ATOM 4087 C C . SER B 1 149 ? -9.273 22.281 10.922 1 93.81 149 SER B C 1
ATOM 4089 O O . SER B 1 149 ? -9.445 22.891 11.977 1 93.81 149 SER B O 1
ATOM 4091 N N . HIS B 1 150 ? -10.25 21.672 10.227 1 94.12 150 HIS B N 1
ATOM 4092 C CA . HIS B 1 150 ? -11.578 21.547 10.805 1 94.12 150 HIS B CA 1
ATOM 4093 C C . HIS B 1 150 ? -11.57 20.625 12.023 1 94.12 150 HIS B C 1
ATOM 4095 O O . HIS B 1 150 ? -12.328 20.828 12.969 1 94.12 150 HIS B O 1
ATOM 4101 N N . LEU B 1 151 ? -10.695 19.703 11.977 1 90.44 151 LEU B N 1
ATOM 4102 C CA . LEU B 1 151 ? -10.555 18.812 13.117 1 90.44 151 LEU B CA 1
ATOM 4103 C C . LEU B 1 151 ? -10.133 19.578 14.367 1 90.44 151 LEU B C 1
ATOM 4105 O O . LEU B 1 151 ? -10.672 19.359 15.453 1 90.44 151 LEU B O 1
ATOM 4109 N N . GLN B 1 152 ? -9.164 20.359 14.211 1 91.62 152 GLN B N 1
ATOM 4110 C CA . GLN B 1 152 ? -8.711 21.188 15.32 1 91.62 152 GLN B CA 1
ATOM 4111 C C . GLN B 1 152 ? -9.812 22.125 15.789 1 91.62 152 GLN B C 1
ATOM 4113 O O . GLN B 1 152 ? -9.984 22.359 16.984 1 91.62 152 GLN B O 1
ATOM 4118 N N . GLN B 1 153 ? -10.492 22.688 14.828 1 95.25 153 GLN B N 1
ATOM 4119 C CA . GLN B 1 153 ? -11.617 23.547 15.156 1 95.25 153 GLN B CA 1
ATOM 4120 C C . GLN B 1 153 ? -12.656 22.812 16 1 95.25 153 GLN B C 1
ATOM 4122 O O . GLN B 1 153 ? -13.086 23.328 17.047 1 95.25 153 GLN B O 1
ATOM 4127 N N . GLU B 1 154 ? -13.023 21.672 15.586 1 93.62 154 GLU B N 1
ATOM 4128 C CA . GLU B 1 154 ? -14.016 20.875 16.297 1 93.62 154 GLU B CA 1
ATOM 4129 C C . GLU B 1 154 ? -13.555 20.562 17.719 1 93.62 154 GLU B C 1
ATOM 4131 O O . GLU B 1 154 ? -14.359 20.594 18.656 1 93.62 154 GLU B O 1
ATOM 4136 N N . LEU B 1 155 ? -12.312 20.234 17.844 1 90.12 155 LEU B N 1
ATOM 4137 C CA . LEU B 1 155 ? -11.75 19.922 19.156 1 90.12 155 LEU B CA 1
ATOM 4138 C C . LEU B 1 155 ? -11.875 21.125 20.094 1 90.12 155 LEU B C 1
ATOM 4140 O O . LEU B 1 155 ? -12.281 20.969 21.25 1 90.12 155 LEU B O 1
ATOM 4144 N N . LEU B 1 156 ? -11.5 22.266 19.625 1 94.56 156 LEU B N 1
ATOM 4145 C CA . LEU B 1 156 ? -11.531 23.469 20.453 1 94.56 156 LEU B CA 1
ATOM 4146 C C . LEU B 1 156 ? -12.969 23.859 20.781 1 94.56 156 LEU B C 1
ATOM 4148 O O . LEU B 1 156 ? -13.258 24.312 21.891 1 94.56 156 LEU B O 1
ATOM 4152 N N . VAL B 1 157 ? -13.898 23.672 19.812 1 96.62 157 VAL B N 1
ATOM 4153 C CA . VAL B 1 157 ? -15.312 23.938 20.078 1 96.62 157 VAL B CA 1
ATOM 4154 C C . VAL B 1 157 ? -15.82 23.016 21.172 1 96.62 157 VAL B C 1
ATOM 4156 O O . VAL B 1 157 ? -16.547 23.469 22.078 1 96.62 157 VAL B O 1
ATOM 4159 N N . ARG B 1 158 ? -15.461 21.781 21.156 1 94 158 ARG B N 1
ATOM 4160 C CA . ARG B 1 158 ? -15.852 20.812 22.188 1 94 158 ARG B CA 1
ATOM 4161 C C . ARG B 1 158 ? -15.328 21.234 23.562 1 94 158 ARG B C 1
ATOM 4163 O O . ARG B 1 158 ? -15.914 20.891 24.594 1 94 158 ARG B O 1
ATOM 4170 N N . LEU B 1 159 ? -14.227 21.938 23.516 1 93.5 159 LEU B N 1
ATOM 4171 C CA . LEU B 1 159 ? -13.609 22.375 24.766 1 93.5 159 LEU B CA 1
ATOM 4172 C C . LEU B 1 159 ? -14.172 23.719 25.219 1 93.5 159 LEU B C 1
ATOM 4174 O O . LEU B 1 159 ? -13.711 24.281 26.219 1 93.5 159 LEU B O 1
ATOM 4178 N N . GLY B 1 160 ? -15.102 24.297 24.422 1 95.19 160 GLY B N 1
ATOM 4179 C CA . GLY B 1 160 ? -15.844 25.453 24.891 1 95.19 160 GLY B CA 1
ATOM 4180 C C . GLY B 1 160 ? -15.5 26.734 24.156 1 95.19 160 GLY B C 1
ATOM 4181 O O . GLY B 1 160 ? -16.047 27.797 24.469 1 95.19 160 GLY B O 1
ATOM 4182 N N . VAL B 1 161 ? -14.594 26.672 23.219 1 97.5 161 VAL B N 1
ATOM 4183 C CA . VAL B 1 161 ? -14.305 27.875 22.438 1 97.5 161 VAL B CA 1
ATOM 4184 C C . VAL B 1 161 ? -15.461 28.156 21.484 1 97.5 161 VAL B C 1
ATOM 4186 O O . VAL B 1 161 ? -15.875 27.281 20.719 1 97.5 161 VAL B O 1
ATOM 4189 N N . PRO B 1 162 ? -16.031 29.359 21.516 1 97.5 162 PRO B N 1
ATOM 4190 C CA . PRO B 1 162 ? -17.125 29.656 20.578 1 97.5 162 PRO B CA 1
ATOM 4191 C C . PRO B 1 162 ? -16.703 29.547 19.125 1 97.5 162 PRO B C 1
ATOM 4193 O O . PRO B 1 162 ? -15.625 30.016 18.75 1 97.5 162 PRO B O 1
ATOM 4196 N N . LEU B 1 163 ? -17.531 28.953 18.344 1 97.44 163 LEU B N 1
ATOM 4197 C CA . LEU B 1 163 ? -17.25 28.734 16.922 1 97.44 163 LEU B CA 1
ATOM 4198 C C . LEU B 1 163 ? -16.969 30.047 16.219 1 97.44 163 LEU B C 1
ATOM 4200 O O . LEU B 1 163 ? -16.125 30.109 15.32 1 97.44 163 LEU B O 1
ATOM 4204 N N . GLU B 1 164 ? -17.625 31.109 16.609 1 95.62 164 GLU B N 1
ATOM 4205 C CA . GLU B 1 164 ? -17.5 32.406 15.945 1 95.62 164 GLU B CA 1
ATOM 4206 C C . GLU B 1 164 ? -16.109 33 16.172 1 95.62 164 GLU B C 1
ATOM 4208 O O . GLU B 1 164 ? -15.703 33.906 15.438 1 95.62 164 GLU B O 1
ATOM 4213 N N . ARG B 1 165 ? -15.367 32.531 17.219 1 97.12 165 ARG B N 1
ATOM 4214 C CA . ARG B 1 165 ? -14.016 33 17.5 1 97.12 165 ARG B CA 1
ATOM 4215 C C . ARG B 1 165 ? -12.984 32.281 16.641 1 97.12 165 ARG B C 1
ATOM 4217 O O . ARG B 1 165 ? -11.852 32.75 16.516 1 97.12 165 ARG B O 1
ATOM 4224 N N . LEU B 1 166 ? -13.406 31.172 16.062 1 97.62 166 LEU B N 1
ATOM 4225 C CA . LEU B 1 166 ? -12.453 30.297 15.383 1 97.62 166 LEU B CA 1
ATOM 4226 C C . LEU B 1 166 ? -12.555 30.469 13.875 1 97.62 166 LEU B C 1
ATOM 4228 O O . LEU B 1 166 ? -13.656 30.625 13.336 1 97.62 166 LEU B O 1
ATOM 4232 N N . CYS B 1 167 ? -11.406 30.469 13.234 1 97.25 167 CYS B N 1
ATOM 4233 C CA . CYS B 1 167 ? -11.32 30.484 11.781 1 97.25 167 CYS B CA 1
ATOM 4234 C C . CYS B 1 167 ? -10.297 29.469 11.289 1 97.25 167 CYS B C 1
ATOM 4236 O O . CYS B 1 167 ? -9.195 29.375 11.836 1 97.25 167 CYS B O 1
ATOM 4238 N N . VAL B 1 168 ? -10.68 28.719 10.297 1 97.12 168 VAL B N 1
ATOM 4239 C CA . VAL B 1 168 ? -9.75 27.75 9.719 1 97.12 168 VAL B CA 1
ATOM 4240 C C . VAL B 1 168 ? -8.992 28.391 8.562 1 97.12 168 VAL B C 1
ATOM 4242 O O . VAL B 1 168 ? -9.547 28.578 7.48 1 97.12 168 VAL B O 1
ATOM 4245 N N . ILE B 1 169 ? -7.738 28.719 8.758 1 97.44 169 ILE B N 1
ATOM 4246 C CA . ILE B 1 169 ? -6.801 29.188 7.754 1 97.44 169 ILE B CA 1
ATOM 4247 C C . ILE B 1 169 ? -5.543 28.328 7.766 1 97.44 169 ILE B C 1
ATOM 4249 O O . ILE B 1 169 ? -4.602 28.594 8.516 1 97.44 169 ILE B O 1
ATOM 4253 N N . PRO B 1 170 ? -5.547 27.312 6.953 1 95.81 170 PRO B N 1
ATOM 4254 C CA . PRO B 1 170 ? -4.406 26.391 6.977 1 95.81 170 PRO B CA 1
ATOM 4255 C C . PRO B 1 170 ? -3.115 27.047 6.488 1 95.81 170 PRO B C 1
ATOM 4257 O O . PRO B 1 170 ? -3.16 28.062 5.793 1 95.81 170 PRO B O 1
ATOM 4260 N N . ASN B 1 171 ? -1.982 26.391 6.871 1 94.19 171 ASN B N 1
ATOM 4261 C CA . ASN B 1 171 ? -0.703 26.797 6.301 1 94.19 171 ASN B CA 1
ATOM 4262 C C . ASN B 1 171 ? -0.715 26.703 4.777 1 94.19 171 ASN B C 1
ATOM 4264 O O . ASN B 1 171 ? -1.475 25.922 4.203 1 94.19 171 ASN B O 1
ATOM 4268 N N . GLY B 1 172 ? 0.063 27.547 4.203 1 95.88 172 GLY B N 1
ATOM 4269 C CA . GLY B 1 172 ? 0.224 27.531 2.758 1 95.88 172 GLY B CA 1
ATOM 4270 C C . GLY B 1 172 ? 1.675 27.469 2.318 1 95.88 172 GLY B C 1
ATOM 4271 O O . GLY B 1 172 ? 2.574 27.812 3.086 1 95.88 172 GLY B O 1
ATOM 4272 N N . VAL B 1 173 ? 1.816 27 1.149 1 96.44 173 VAL B N 1
ATOM 4273 C CA . VAL B 1 173 ? 3.16 26.922 0.585 1 96.44 173 VAL B CA 1
ATOM 4274 C C . VAL B 1 173 ? 3.238 27.75 -0.696 1 96.44 173 VAL B C 1
ATOM 4276 O O . VAL B 1 173 ? 2.225 27.969 -1.359 1 96.44 173 VAL B O 1
ATOM 4279 N N . ASP B 1 174 ? 4.438 28.328 -0.933 1 96.44 174 ASP B N 1
ATOM 4280 C CA . ASP B 1 174 ? 4.703 29 -2.199 1 96.44 174 ASP B CA 1
ATOM 4281 C C . ASP B 1 174 ? 4.824 28 -3.344 1 96.44 174 ASP B C 1
ATOM 4283 O O . ASP B 1 174 ? 5.898 27.438 -3.58 1 96.44 174 ASP B O 1
ATOM 4287 N N . THR B 1 175 ? 3.801 27.906 -4.18 1 97.56 175 THR B N 1
ATOM 4288 C CA . THR B 1 175 ? 3.717 26.844 -5.18 1 97.56 175 THR B CA 1
ATOM 4289 C C . THR B 1 175 ? 4.523 27.219 -6.422 1 97.56 175 THR B C 1
ATOM 4291 O O . THR B 1 175 ? 4.652 26.406 -7.348 1 97.56 175 THR B O 1
ATOM 4294 N N . GLU B 1 176 ? 5.012 28.438 -6.473 1 96.44 176 GLU B N 1
ATOM 4295 C CA . GLU B 1 176 ? 5.953 28.781 -7.535 1 96.44 176 GLU B CA 1
ATOM 4296 C C . GLU B 1 176 ? 7.363 28.312 -7.195 1 96.44 176 GLU B C 1
ATOM 4298 O O . GLU B 1 176 ? 8.109 27.891 -8.078 1 96.44 176 GLU B O 1
ATOM 4303 N N . ARG B 1 177 ? 7.648 28.453 -5.938 1 95.5 177 ARG B N 1
ATOM 4304 C CA . ARG B 1 177 ? 8.945 28 -5.441 1 95.5 177 ARG B CA 1
ATOM 4305 C C . ARG B 1 177 ? 8.977 26.484 -5.324 1 95.5 177 ARG B C 1
ATOM 4307 O O . ARG B 1 177 ? 9.914 25.828 -5.797 1 95.5 177 ARG B O 1
ATOM 4314 N N . TYR B 1 178 ? 8.039 25.953 -4.637 1 97.81 178 TYR B N 1
ATOM 4315 C CA . TYR B 1 178 ? 7.891 24.5 -4.516 1 97.81 178 TYR B CA 1
ATOM 4316 C C . TYR B 1 178 ? 6.977 23.953 -5.605 1 97.81 178 TYR B C 1
ATOM 4318 O O . TYR B 1 178 ? 5.754 24.062 -5.512 1 97.81 178 TYR B O 1
ATOM 4326 N N . CYS B 1 179 ? 7.516 23.406 -6.562 1 98.38 179 CYS B N 1
ATOM 4327 C CA . CYS B 1 179 ? 6.812 22.844 -7.715 1 98.38 179 CYS B CA 1
ATOM 4328 C C . CYS B 1 179 ? 7.637 21.75 -8.383 1 98.38 179 CYS B C 1
ATOM 4330 O O . CYS B 1 179 ? 8.844 21.641 -8.141 1 98.38 179 CYS B O 1
ATOM 4332 N N . PRO B 1 180 ? 6.945 20.906 -9.125 1 98.31 180 PRO B N 1
ATOM 4333 C CA . PRO B 1 180 ? 7.73 19.891 -9.836 1 98.31 180 PRO B CA 1
ATOM 4334 C C . PRO B 1 180 ? 8.812 20.5 -10.727 1 98.31 180 PRO B C 1
ATOM 4336 O O . PRO B 1 180 ? 8.625 21.594 -11.266 1 98.31 180 PRO B O 1
ATOM 4339 N N . GLY B 1 181 ? 9.898 19.828 -10.812 1 96 181 GLY B N 1
ATOM 4340 C CA . GLY B 1 181 ? 10.992 20.328 -11.633 1 96 181 GLY B CA 1
ATOM 4341 C C . GLY B 1 181 ? 12.047 19.266 -11.914 1 96 181 GLY B C 1
ATOM 4342 O O . GLY B 1 181 ? 11.969 18.156 -11.398 1 96 181 GLY B O 1
ATOM 4343 N N . TRP B 1 182 ? 12.984 19.578 -12.703 1 92.56 182 TRP B N 1
ATOM 4344 C CA . TRP B 1 182 ? 14.07 18.688 -13.086 1 92.56 182 TRP B CA 1
ATOM 4345 C C . TRP B 1 182 ? 15.109 18.594 -11.977 1 92.56 182 TRP B C 1
ATOM 4347 O O . TRP B 1 182 ? 15.406 19.578 -11.297 1 92.56 182 TRP B O 1
ATOM 4357 N N . SER B 1 183 ? 15.547 17.438 -11.703 1 94.94 183 SER B N 1
ATOM 4358 C CA . SER B 1 183 ? 16.609 17.188 -10.742 1 94.94 183 SER B CA 1
ATOM 4359 C C . SER B 1 183 ? 17.469 16 -11.18 1 94.94 183 SER B C 1
ATOM 4361 O O . SER B 1 183 ? 16.953 15.008 -11.703 1 94.94 183 SER B O 1
ATOM 4363 N N . ASN B 1 184 ? 18.766 16.109 -11.055 1 96.25 184 ASN B N 1
ATOM 4364 C CA . ASN B 1 184 ? 19.672 15.016 -11.383 1 96.25 184 ASN B CA 1
ATOM 4365 C C . ASN B 1 184 ? 19.953 14.141 -10.172 1 96.25 184 ASN B C 1
ATOM 4367 O O . ASN B 1 184 ? 20.938 13.391 -10.156 1 96.25 184 ASN B O 1
ATOM 4371 N N . LEU B 1 185 ? 19.188 14.273 -9.211 1 97.31 185 LEU B N 1
ATOM 4372 C CA . LEU B 1 185 ? 19.422 13.609 -7.934 1 97.31 185 LEU B CA 1
ATOM 4373 C C . LEU B 1 185 ? 19.5 12.094 -8.109 1 97.31 185 LEU B C 1
ATOM 4375 O O . LEU B 1 185 ? 20.359 11.438 -7.531 1 97.31 185 LEU B O 1
ATOM 4379 N N . LYS B 1 186 ? 18.625 11.461 -8.852 1 97.12 186 LYS B N 1
ATOM 4380 C CA . LYS B 1 186 ? 18.594 10.016 -9.07 1 97.12 186 LYS B CA 1
ATOM 4381 C C . LYS B 1 186 ? 19.875 9.531 -9.742 1 97.12 186 LYS B C 1
ATOM 4383 O O . LYS B 1 186 ? 20.406 8.492 -9.375 1 97.12 186 LYS B O 1
ATOM 4388 N N . SER B 1 187 ? 20.281 10.312 -10.734 1 96.94 187 SER B N 1
ATOM 4389 C CA . SER B 1 187 ? 21.531 9.969 -11.398 1 96.94 187 SER B CA 1
ATOM 4390 C C . SER B 1 187 ? 22.719 10.117 -10.445 1 96.94 187 SER B C 1
ATOM 4392 O O . SER B 1 187 ? 23.625 9.273 -10.43 1 96.94 187 SER B O 1
ATOM 4394 N N . GLU B 1 188 ? 22.688 11.172 -9.688 1 96.88 188 GLU B N 1
ATOM 4395 C CA . GLU B 1 188 ? 23.766 11.445 -8.734 1 96.88 188 GLU B CA 1
ATOM 4396 C C . GLU B 1 188 ? 23.875 10.32 -7.707 1 96.88 188 GLU B C 1
ATOM 4398 O O . GLU B 1 188 ? 24.984 9.922 -7.336 1 96.88 188 GLU B O 1
ATOM 4403 N N . LEU B 1 189 ? 22.797 9.758 -7.316 1 96.75 189 LEU B N 1
ATOM 4404 C CA . LEU B 1 189 ? 22.797 8.773 -6.238 1 96.75 189 LEU B CA 1
ATOM 4405 C C . LEU B 1 189 ? 22.703 7.359 -6.797 1 96.75 189 LEU B C 1
ATOM 4407 O O . LEU B 1 189 ? 22.672 6.391 -6.035 1 96.75 189 LEU B O 1
ATOM 4411 N N . HIS B 1 190 ? 22.594 7.242 -8.109 1 95.75 190 HIS B N 1
ATOM 4412 C CA . HIS B 1 190 ? 22.422 5.945 -8.758 1 95.75 190 HIS B CA 1
ATOM 4413 C C . HIS B 1 190 ? 21.25 5.184 -8.172 1 95.75 190 HIS B C 1
ATOM 4415 O O . HIS B 1 190 ? 21.391 4.031 -7.75 1 95.75 190 HIS B O 1
ATOM 4421 N N . ALA B 1 191 ? 20.141 5.895 -8.109 1 97.12 191 ALA B N 1
ATOM 4422 C CA . ALA B 1 191 ? 18.938 5.336 -7.5 1 97.12 191 ALA B CA 1
ATOM 4423 C C . ALA B 1 191 ? 17.766 5.383 -8.477 1 97.12 191 ALA B C 1
ATOM 4425 O O . ALA B 1 191 ? 17.625 6.332 -9.25 1 97.12 191 ALA B O 1
ATOM 4426 N N . ASP B 1 192 ? 16.906 4.355 -8.461 1 96.06 192 ASP B N 1
ATOM 4427 C CA . ASP B 1 192 ? 15.695 4.309 -9.266 1 96.06 192 ASP B CA 1
ATOM 4428 C C . ASP B 1 192 ? 14.516 4.918 -8.516 1 96.06 192 ASP B C 1
ATOM 4430 O O . ASP B 1 192 ? 13.547 5.371 -9.125 1 96.06 192 ASP B O 1
ATOM 4434 N N . CYS B 1 193 ? 14.602 4.898 -7.234 1 98 193 CYS B N 1
ATOM 4435 C CA . CYS B 1 193 ? 13.539 5.41 -6.371 1 98 193 CYS B CA 1
ATOM 4436 C C . CYS B 1 193 ? 14.117 6.066 -5.121 1 98 193 CYS B C 1
ATOM 4438 O O . CYS B 1 193 ? 14.906 5.449 -4.402 1 98 193 CYS B O 1
ATOM 4440 N N . ILE B 1 194 ? 13.789 7.273 -4.863 1 98.75 194 ILE B N 1
ATOM 4441 C CA . ILE B 1 194 ? 14.336 8.008 -3.729 1 98.75 194 ILE B CA 1
ATOM 4442 C C . ILE B 1 194 ? 13.211 8.375 -2.758 1 98.75 194 ILE B C 1
ATOM 4444 O O . ILE B 1 194 ? 12.242 9.031 -3.139 1 98.75 194 ILE B O 1
ATOM 4448 N N . PHE B 1 195 ? 13.297 7.848 -1.565 1 98.88 195 PHE B N 1
ATOM 4449 C CA . PHE B 1 195 ? 12.469 8.258 -0.44 1 98.88 195 PHE B CA 1
ATOM 4450 C C . PHE B 1 195 ? 13.125 9.391 0.339 1 98.88 195 PHE B C 1
ATOM 4452 O O . PHE B 1 195 ? 14.352 9.445 0.439 1 98.88 195 PHE B O 1
ATOM 4459 N N . ILE B 1 196 ? 12.281 10.312 0.93 1 98.88 196 ILE B N 1
ATOM 4460 C CA . ILE B 1 196 ? 12.883 11.438 1.634 1 98.88 196 ILE B CA 1
ATOM 4461 C C . ILE B 1 196 ? 12.055 11.773 2.873 1 98.88 196 ILE B C 1
ATOM 4463 O O . ILE B 1 196 ? 10.828 11.727 2.838 1 98.88 196 ILE B O 1
ATOM 4467 N N . TYR B 1 197 ? 12.695 11.922 3.941 1 98.75 197 TYR B N 1
ATOM 4468 C CA . TYR B 1 197 ? 12.203 12.594 5.137 1 98.75 197 TYR B CA 1
ATOM 4469 C C . TYR B 1 197 ? 12.875 13.953 5.309 1 98.75 197 TYR B C 1
ATOM 4471 O O . TYR B 1 197 ? 14.078 14.094 5.086 1 98.75 197 TYR B O 1
ATOM 4479 N N . GLN B 1 198 ? 12.102 14.93 5.621 1 97.44 198 GLN B N 1
ATOM 4480 C CA . GLN B 1 198 ? 12.609 16.266 5.875 1 97.44 198 GLN B CA 1
ATOM 4481 C C . GLN B 1 198 ? 11.992 16.859 7.133 1 97.44 198 GLN B C 1
ATOM 4483 O O . GLN B 1 198 ? 10.781 17.109 7.18 1 97.44 198 GLN B O 1
ATOM 4488 N N . GLY B 1 199 ? 12.75 17.078 8.109 1 94.62 199 GLY B N 1
ATOM 4489 C CA . GLY B 1 199 ? 12.258 17.641 9.367 1 94.62 199 GLY B CA 1
ATOM 4490 C C . GLY B 1 199 ? 13.18 17.359 10.539 1 94.62 199 GLY B C 1
ATOM 4491 O O . GLY B 1 199 ? 14.273 16.828 10.367 1 94.62 199 GLY B O 1
ATOM 4492 N N . ARG B 1 200 ? 12.797 17.797 11.711 1 92.62 200 ARG B N 1
ATOM 4493 C CA . ARG B 1 200 ? 13.555 17.578 12.938 1 92.62 200 ARG B CA 1
ATOM 4494 C C . ARG B 1 200 ? 13.562 16.094 13.312 1 92.62 200 ARG B C 1
ATOM 4496 O O . ARG B 1 200 ? 12.555 15.406 13.172 1 92.62 200 ARG B O 1
ATOM 4503 N N . MET B 1 201 ? 14.711 15.641 13.766 1 95.12 201 MET B N 1
ATOM 4504 C CA . MET B 1 201 ? 14.836 14.266 14.25 1 95.12 201 MET B CA 1
ATOM 4505 C C . MET B 1 201 ? 14.633 14.203 15.758 1 95.12 201 MET B C 1
ATOM 4507 O O . MET B 1 201 ? 15.609 14.148 16.516 1 95.12 201 MET B O 1
ATOM 4511 N N . ALA B 1 202 ? 13.406 14.203 16.125 1 92.62 202 ALA B N 1
ATOM 4512 C CA . ALA B 1 202 ? 12.969 14.188 17.531 1 92.62 202 ALA B CA 1
ATOM 4513 C C . ALA B 1 202 ? 11.961 13.07 17.781 1 92.62 202 ALA B C 1
ATOM 4515 O O . ALA B 1 202 ? 11.438 12.477 16.828 1 92.62 202 ALA B O 1
ATOM 4516 N N . LEU B 1 203 ? 11.656 12.789 19 1 91.19 203 LEU B N 1
ATOM 4517 C CA . LEU B 1 203 ? 10.812 11.672 19.406 1 91.19 203 LEU B CA 1
ATOM 4518 C C . LEU B 1 203 ? 9.43 11.773 18.766 1 91.19 203 LEU B C 1
ATOM 4520 O O . LEU B 1 203 ? 8.891 10.781 18.266 1 91.19 203 LEU B O 1
ATOM 4524 N N . GLU B 1 204 ? 8.883 12.992 18.719 1 90 204 GLU B N 1
ATOM 4525 C CA . GLU B 1 204 ? 7.512 13.188 18.25 1 90 204 GLU B CA 1
ATOM 4526 C C . GLU B 1 204 ? 7.41 12.977 16.75 1 90 204 GLU B C 1
ATOM 4528 O O . GLU B 1 204 ? 6.328 12.688 16.219 1 90 204 GLU B O 1
ATOM 4533 N N . LYS B 1 205 ? 8.586 13.062 16.031 1 93.56 205 LYS B N 1
ATOM 4534 C CA . LYS B 1 205 ? 8.578 12.875 14.594 1 93.56 205 LYS B CA 1
ATOM 4535 C C . LYS B 1 205 ? 8.711 11.406 14.219 1 93.56 205 LYS B C 1
ATOM 4537 O O . LYS B 1 205 ? 8.461 11.016 13.078 1 93.56 205 LYS B O 1
ATOM 4542 N N . ASN B 1 206 ? 9.133 10.602 15.133 1 96.25 206 ASN B N 1
ATOM 4543 C CA . ASN B 1 206 ? 9.078 9.148 15.055 1 96.25 206 ASN B CA 1
ATOM 4544 C C . ASN B 1 206 ? 9.836 8.625 13.836 1 96.25 206 ASN B C 1
ATOM 4546 O O . ASN B 1 206 ? 9.383 7.695 13.164 1 96.25 206 ASN B O 1
ATOM 4550 N N . VAL B 1 207 ? 10.984 9.219 13.523 1 97.56 207 VAL B N 1
ATOM 4551 C CA . VAL B 1 207 ? 11.773 8.82 12.359 1 97.56 207 VAL B CA 1
ATOM 4552 C C . VAL B 1 207 ? 12.328 7.414 12.57 1 97.56 207 VAL B C 1
ATOM 4554 O O . VAL B 1 207 ? 12.625 6.707 11.602 1 97.56 207 VAL B O 1
ATOM 4557 N N . GLU B 1 208 ? 12.5 6.996 13.789 1 97.44 208 GLU B N 1
ATOM 4558 C CA . GLU B 1 208 ? 13 5.652 14.07 1 97.44 208 GLU B CA 1
ATOM 4559 C C . GLU B 1 208 ? 12.094 4.586 13.453 1 97.44 208 GLU B C 1
ATOM 4561 O O . GLU B 1 208 ? 12.578 3.549 13 1 97.44 208 GLU B O 1
ATOM 4566 N N . ALA B 1 209 ? 10.766 4.785 13.523 1 97.81 209 ALA B N 1
ATOM 4567 C CA . ALA B 1 209 ? 9.836 3.844 12.906 1 97.81 209 ALA B CA 1
ATOM 4568 C C . ALA B 1 209 ? 10.109 3.699 11.414 1 97.81 209 ALA B C 1
ATOM 4570 O O . ALA B 1 209 ? 10.078 2.592 10.875 1 97.81 209 ALA B O 1
ATOM 4571 N N . LEU B 1 210 ? 10.352 4.789 10.734 1 98.5 210 LEU B N 1
ATOM 4572 C CA . LEU B 1 210 ? 10.688 4.785 9.312 1 98.5 210 LEU B CA 1
ATOM 4573 C C . LEU B 1 210 ? 11.977 4.02 9.055 1 98.5 210 LEU B C 1
ATOM 4575 O O . LEU B 1 210 ? 12.039 3.186 8.148 1 98.5 210 LEU B O 1
ATOM 4579 N N . LEU B 1 211 ? 12.992 4.297 9.883 1 98.38 211 LEU B N 1
ATOM 4580 C CA . LEU B 1 211 ? 14.297 3.676 9.711 1 98.38 211 LEU B CA 1
ATOM 4581 C C . LEU B 1 211 ? 14.227 2.176 9.977 1 98.38 211 LEU B C 1
ATOM 4583 O O . LEU B 1 211 ? 14.828 1.383 9.25 1 98.38 211 LEU B O 1
ATOM 4587 N N . GLN B 1 212 ? 13.516 1.811 11.008 1 97.75 212 GLN B N 1
ATOM 4588 C CA . GLN B 1 212 ? 13.32 0.394 11.297 1 97.75 212 GLN B CA 1
ATOM 4589 C C . GLN B 1 212 ? 12.633 -0.317 10.133 1 97.75 212 GLN B C 1
ATOM 4591 O O . GLN B 1 212 ? 13.055 -1.404 9.734 1 97.75 212 GLN B O 1
ATOM 4596 N N . ALA B 1 213 ? 11.578 0.273 9.664 1 98.12 213 ALA B N 1
ATOM 4597 C CA . ALA B 1 213 ? 10.859 -0.298 8.531 1 98.12 213 ALA B CA 1
ATOM 4598 C C . ALA B 1 213 ? 11.773 -0.424 7.312 1 98.12 213 ALA B C 1
ATOM 4600 O O . ALA B 1 213 ? 11.758 -1.445 6.621 1 98.12 213 ALA B O 1
ATOM 4601 N N . TRP B 1 214 ? 12.547 0.593 7.031 1 98.19 214 TRP B N 1
ATOM 4602 C CA . TRP B 1 214 ? 13.469 0.609 5.898 1 98.19 214 TRP B CA 1
ATOM 4603 C C . TRP B 1 214 ? 14.453 -0.554 5.98 1 98.19 214 TRP B C 1
ATOM 4605 O O . TRP B 1 214 ? 14.641 -1.29 5.008 1 98.19 214 TRP B O 1
ATOM 4615 N N . LYS B 1 215 ? 15.062 -0.68 7.121 1 96.12 215 LYS B N 1
ATOM 4616 C CA . LYS B 1 215 ? 16.062 -1.723 7.332 1 96.12 215 LYS B CA 1
ATOM 4617 C C . LYS B 1 215 ? 15.445 -3.111 7.168 1 96.12 215 LYS B C 1
ATOM 4619 O O . LYS B 1 215 ? 16.047 -3.988 6.539 1 96.12 215 LYS B O 1
ATOM 4624 N N . ARG B 1 216 ? 14.281 -3.297 7.676 1 94.25 216 ARG B N 1
ATOM 4625 C CA . ARG B 1 216 ? 13.656 -4.613 7.688 1 94.25 216 ARG B CA 1
ATOM 4626 C C . ARG B 1 216 ? 13.062 -4.953 6.324 1 94.25 216 ARG B C 1
ATOM 4628 O O . ARG B 1 216 ? 12.828 -6.121 6.016 1 94.25 216 ARG B O 1
ATOM 4635 N N . SER B 1 217 ? 12.727 -3.973 5.488 1 93.25 217 SER B N 1
ATOM 4636 C CA . SER B 1 217 ? 12.094 -4.184 4.188 1 93.25 217 SER B CA 1
ATOM 4637 C C . SER B 1 217 ? 13.125 -4.574 3.131 1 93.25 217 SER B C 1
ATOM 4639 O O . SER B 1 217 ? 12.766 -4.906 2 1 93.25 217 SER B O 1
ATOM 4641 N N . GLU B 1 218 ? 14.281 -4.496 3.344 1 86.38 218 GLU B N 1
ATOM 4642 C CA . GLU B 1 218 ? 15.352 -4.84 2.41 1 86.38 218 GLU B CA 1
ATOM 4643 C C . GLU B 1 218 ? 15.125 -4.18 1.052 1 86.38 218 GLU B C 1
ATOM 4645 O O . GLU B 1 218 ? 15.125 -4.855 0.02 1 86.38 218 GLU B O 1
ATOM 4650 N N . MET B 1 219 ? 14.914 -2.883 0.813 1 90.19 219 MET B N 1
ATOM 4651 C CA . MET B 1 219 ? 14.5 -2.021 -0.292 1 90.19 219 MET B CA 1
ATOM 4652 C C . MET B 1 219 ? 15.438 -2.188 -1.487 1 90.19 219 MET B C 1
ATOM 4654 O O . MET B 1 219 ? 15.133 -1.723 -2.588 1 90.19 219 MET B O 1
ATOM 4658 N N . GLY B 1 220 ? 16.312 -3.008 -1.523 1 85.12 220 GLY B N 1
ATOM 4659 C CA . GLY B 1 220 ? 17.25 -3.188 -2.627 1 85.12 220 GLY B CA 1
ATOM 4660 C C . GLY B 1 220 ? 18.281 -2.074 -2.727 1 85.12 220 GLY B C 1
ATOM 4661 O O . GLY B 1 220 ? 18.109 -1.016 -2.117 1 85.12 220 GLY B O 1
ATOM 4662 N N . SER B 1 221 ? 19.203 -2.203 -3.664 1 89.19 221 SER B N 1
ATOM 4663 C CA . SER B 1 221 ? 20.312 -1.269 -3.768 1 89.19 221 SER B CA 1
ATOM 4664 C C . SER B 1 221 ? 19.922 -0.025 -4.559 1 89.19 221 SER B C 1
ATOM 4666 O O . SER B 1 221 ? 20.578 1.016 -4.453 1 89.19 221 SER B O 1
ATOM 4668 N N . GLN B 1 222 ? 18.875 -0.107 -5.246 1 93.19 222 GLN B N 1
ATOM 4669 C CA . GLN B 1 222 ? 18.531 0.997 -6.133 1 93.19 222 GLN B CA 1
ATOM 4670 C C . GLN B 1 222 ? 17.547 1.953 -5.457 1 93.19 222 GLN B C 1
ATOM 4672 O O . GLN B 1 222 ? 17.172 2.977 -6.035 1 93.19 222 GLN B O 1
ATOM 4677 N N . ALA B 1 223 ? 17.047 1.621 -4.316 1 97.25 223 ALA B N 1
ATOM 4678 C CA . ALA B 1 223 ? 16.234 2.539 -3.527 1 97.25 223 ALA B CA 1
ATOM 4679 C C . ALA B 1 223 ? 17.078 3.236 -2.459 1 97.25 223 ALA B C 1
ATOM 4681 O O . ALA B 1 223 ? 17.938 2.613 -1.832 1 97.25 223 ALA B O 1
ATOM 4682 N N . LYS B 1 224 ? 16.922 4.547 -2.273 1 98.5 224 LYS B N 1
ATOM 4683 C CA . LYS B 1 224 ? 17.625 5.305 -1.25 1 98.5 224 LYS B CA 1
ATOM 4684 C C . LYS B 1 224 ? 16.656 6.074 -0.358 1 98.5 224 LYS B C 1
ATOM 4686 O O . LYS B 1 224 ? 15.586 6.48 -0.806 1 98.5 224 LYS B O 1
ATOM 4691 N N . LEU B 1 225 ? 16.984 6.184 0.856 1 98.75 225 LEU B N 1
ATOM 4692 C CA . LEU B 1 225 ? 16.25 6.996 1.827 1 98.75 225 LEU B CA 1
ATOM 4693 C C . LEU B 1 225 ? 17.094 8.195 2.26 1 98.75 225 LEU B C 1
ATOM 4695 O O . LEU B 1 225 ? 18.156 8.031 2.859 1 98.75 225 LEU B O 1
ATOM 4699 N N . LEU B 1 226 ? 16.641 9.383 1.912 1 98.75 226 LEU B N 1
ATOM 4700 C CA . LEU B 1 226 ? 17.312 10.617 2.312 1 98.75 226 LEU B CA 1
ATOM 4701 C C . LEU B 1 226 ? 16.734 11.156 3.617 1 98.75 226 LEU B C 1
ATOM 4703 O O . LEU B 1 226 ? 15.523 11.375 3.715 1 98.75 226 LEU B O 1
ATOM 4707 N N . MET B 1 227 ? 17.578 11.266 4.59 1 98.5 227 MET B N 1
ATOM 4708 C CA . MET B 1 227 ? 17.219 11.891 5.859 1 98.5 227 MET B CA 1
ATOM 4709 C C . MET B 1 227 ? 17.719 13.328 5.918 1 98.5 227 MET B C 1
ATOM 4711 O O . MET B 1 227 ? 18.922 13.57 6.09 1 98.5 227 MET B O 1
ATOM 4715 N N . VAL B 1 228 ? 16.781 14.258 5.773 1 98 228 VAL B N 1
ATOM 4716 C CA . VAL B 1 228 ? 17.141 15.68 5.73 1 98 228 VAL B CA 1
ATOM 4717 C C . VAL B 1 228 ? 16.688 16.359 7.02 1 98 228 VAL B C 1
ATOM 4719 O O . VAL B 1 228 ? 15.5 16.359 7.348 1 98 228 VAL B O 1
ATOM 4722 N N . GLY B 1 229 ? 17.562 16.938 7.73 1 95.38 229 GLY B N 1
ATOM 4723 C CA . GLY B 1 229 ? 17.281 17.609 8.992 1 95.38 229 GLY B CA 1
ATOM 4724 C C . GLY B 1 229 ? 18.219 17.188 10.109 1 95.38 229 GLY B C 1
ATOM 4725 O O . GLY B 1 229 ? 19.203 16.469 9.875 1 95.38 229 GLY B O 1
ATOM 4726 N N . ASN B 1 230 ? 17.953 17.734 11.234 1 93 230 ASN B N 1
ATOM 4727 C CA . ASN B 1 230 ? 18.719 17.438 12.438 1 93 230 ASN B CA 1
ATOM 4728 C C . ASN B 1 230 ? 17.812 17.359 13.672 1 93 230 ASN B C 1
ATOM 4730 O O . ASN B 1 230 ? 16.594 17.516 13.562 1 93 230 ASN B O 1
ATOM 4734 N N . GLY B 1 231 ? 18.469 17.047 14.828 1 92.56 231 GLY B N 1
ATOM 4735 C CA . GLY B 1 231 ? 17.719 16.938 16.078 1 92.56 231 GLY B CA 1
ATOM 4736 C C . GLY B 1 231 ? 18.391 16.016 17.094 1 92.56 231 GLY B C 1
ATOM 4737 O O . GLY B 1 231 ? 19.453 15.469 16.828 1 92.56 231 GLY B O 1
ATOM 4738 N N . PRO B 1 232 ? 17.766 15.969 18.203 1 92.5 232 PRO B N 1
ATOM 4739 C CA . PRO B 1 232 ? 18.406 15.281 19.328 1 92.5 232 PRO B CA 1
ATOM 4740 C C . PRO B 1 232 ? 18.656 13.805 19.047 1 92.5 232 PRO B C 1
ATOM 4742 O O . PRO B 1 232 ? 19.562 13.211 19.641 1 92.5 232 PRO B O 1
ATOM 4745 N N . LEU B 1 233 ? 17.938 13.188 18.109 1 95.62 233 LEU B N 1
ATOM 4746 C CA . LEU B 1 233 ? 18.047 11.75 17.906 1 95.62 233 LEU B CA 1
ATOM 4747 C C . LEU B 1 233 ? 18.969 11.445 16.734 1 95.62 233 LEU B C 1
ATOM 4749 O O . LEU B 1 233 ? 19.312 10.289 16.484 1 95.62 233 LEU B O 1
ATOM 4753 N N . ALA B 1 234 ? 19.406 12.422 15.969 1 95.88 234 ALA B N 1
ATOM 4754 C CA . ALA B 1 234 ? 20.109 12.227 14.703 1 95.88 234 ALA B CA 1
ATOM 4755 C C . ALA B 1 234 ? 21.391 11.406 14.914 1 95.88 234 ALA B C 1
ATOM 4757 O O . ALA B 1 234 ? 21.594 10.391 14.25 1 95.88 234 ALA B O 1
ATOM 4758 N N . ALA B 1 235 ? 22.188 11.797 15.891 1 95.19 235 ALA B N 1
ATOM 4759 C CA . ALA B 1 235 ? 23.484 11.156 16.109 1 95.19 235 ALA B CA 1
ATOM 4760 C C . ALA B 1 235 ? 23.312 9.68 16.438 1 95.19 235 ALA B C 1
ATOM 4762 O O . ALA B 1 235 ? 24.031 8.828 15.914 1 95.19 235 ALA B O 1
ATOM 4763 N N . SER B 1 236 ? 22.453 9.398 17.328 1 95.88 236 SER B N 1
ATOM 4764 C CA . SER B 1 236 ? 22.234 8.023 17.766 1 95.88 236 SER B CA 1
ATOM 4765 C C . SER B 1 236 ? 21.703 7.16 16.609 1 95.88 236 SER B C 1
ATOM 4767 O O . SER B 1 236 ? 22.109 6.008 16.469 1 95.88 236 SER B O 1
ATOM 4769 N N . LEU B 1 237 ? 20.844 7.668 15.828 1 96.75 237 LEU B N 1
ATOM 4770 C CA . LEU B 1 237 ? 20.234 6.914 14.734 1 96.75 237 LEU B CA 1
ATOM 4771 C C . LEU B 1 237 ? 21.234 6.68 13.609 1 96.75 237 LEU B C 1
ATOM 4773 O O . LEU B 1 237 ? 21.219 5.617 12.984 1 96.75 237 LEU B O 1
ATOM 4777 N N . MET B 1 238 ? 22.094 7.609 13.359 1 96 238 MET B N 1
ATOM 4778 C CA . MET B 1 238 ? 23.094 7.52 12.297 1 96 238 MET B CA 1
ATOM 4779 C C . MET B 1 238 ? 24.031 6.34 12.523 1 96 238 MET B C 1
ATOM 4781 O O . MET B 1 238 ? 24.562 5.77 11.57 1 96 238 MET B O 1
ATOM 4785 N N . ASN B 1 239 ? 24.203 6.004 13.773 1 94.44 239 ASN B N 1
ATOM 4786 C CA . ASN B 1 239 ? 25.078 4.902 14.125 1 94.44 239 ASN B CA 1
ATOM 4787 C C . ASN B 1 239 ? 24.484 3.555 13.734 1 94.44 239 ASN B C 1
ATOM 4789 O O . ASN B 1 239 ? 25.203 2.576 13.547 1 94.44 239 ASN B O 1
ATOM 4793 N N . HIS B 1 240 ? 23.234 3.51 13.562 1 95.12 240 HIS B N 1
ATOM 4794 C CA . HIS B 1 240 ? 22.578 2.229 13.359 1 95.12 240 HIS B CA 1
ATOM 4795 C C . HIS B 1 240 ? 22.062 2.098 11.93 1 95.12 240 HIS B C 1
ATOM 4797 O O . HIS B 1 240 ? 21.781 0.99 11.469 1 95.12 240 HIS B O 1
ATOM 4803 N N . TYR B 1 241 ? 21.891 3.184 11.258 1 96.44 241 TYR B N 1
ATOM 4804 C CA . TYR B 1 241 ? 21.359 3.217 9.906 1 96.44 241 TYR B CA 1
ATOM 4805 C C . TYR B 1 241 ? 22.266 4.02 8.984 1 96.44 241 TYR B C 1
ATOM 4807 O O . TYR B 1 241 ? 22.453 5.223 9.18 1 96.44 241 TYR B O 1
ATOM 4815 N N . GLY B 1 242 ? 22.859 3.377 7.973 1 95.31 242 GLY B N 1
ATOM 4816 C CA . GLY B 1 242 ? 23.828 4.062 7.129 1 95.31 242 GLY B CA 1
ATOM 4817 C C . GLY B 1 242 ? 23.703 3.693 5.66 1 95.31 242 GLY B C 1
ATOM 4818 O O . GLY B 1 242 ? 22.672 3.156 5.234 1 95.31 242 GLY B O 1
ATOM 4819 N N . PRO B 1 243 ? 24.719 4.039 4.91 1 93.81 243 PRO B N 1
ATOM 4820 C CA . PRO B 1 243 ? 24.688 3.824 3.463 1 93.81 243 PRO B CA 1
ATOM 4821 C C . PRO B 1 243 ? 24.562 2.352 3.086 1 93.81 243 PRO B C 1
ATOM 4823 O O . PRO B 1 243 ? 24.047 2.027 2.01 1 93.81 243 PRO B O 1
ATOM 4826 N N . GLU B 1 244 ? 24.953 1.519 3.93 1 92.62 244 GLU B N 1
ATOM 4827 C CA . GLU B 1 244 ? 24.859 0.088 3.654 1 92.62 244 GLU B CA 1
ATOM 4828 C C . GLU B 1 244 ? 23.406 -0.357 3.514 1 92.62 244 GLU B C 1
ATOM 4830 O O . GLU B 1 244 ? 23.109 -1.294 2.77 1 92.62 244 GLU B O 1
ATOM 4835 N N . GLN B 1 245 ? 22.578 0.391 4.207 1 93.94 245 GLN B N 1
ATOM 4836 C CA . GLN B 1 245 ? 21.156 0.087 4.117 1 93.94 245 GLN B CA 1
ATOM 4837 C C . GLN B 1 245 ? 20.453 1.029 3.143 1 93.94 245 GLN B C 1
ATOM 4839 O O . GLN B 1 245 ? 19.219 1.027 3.047 1 93.94 245 GLN B O 1
ATOM 4844 N N . GLY B 1 246 ? 21.219 1.88 2.475 1 96.5 246 GLY B N 1
ATOM 4845 C CA . GLY B 1 246 ? 20.641 2.82 1.531 1 96.5 246 GLY B CA 1
ATOM 4846 C C . GLY B 1 246 ? 20.125 4.09 2.189 1 96.5 246 GLY B C 1
ATOM 4847 O O . GLY B 1 246 ? 19.375 4.848 1.583 1 96.5 246 GLY B O 1
ATOM 4848 N N . VAL B 1 247 ? 20.531 4.336 3.426 1 98.12 247 VAL B N 1
ATOM 4849 C CA . VAL B 1 247 ? 20.109 5.531 4.152 1 98.12 247 VAL B CA 1
ATOM 4850 C C . VAL B 1 247 ? 21.203 6.602 4.047 1 98.12 247 VAL B C 1
ATOM 4852 O O . VAL B 1 247 ? 22.359 6.348 4.383 1 98.12 247 VAL B O 1
ATOM 4855 N N . LEU B 1 248 ? 20.859 7.723 3.564 1 98.19 248 LEU B N 1
ATOM 4856 C CA . LEU B 1 248 ? 21.797 8.836 3.422 1 98.19 248 LEU B CA 1
ATOM 4857 C C . LEU B 1 248 ? 21.375 10.008 4.312 1 98.19 248 LEU B C 1
ATOM 4859 O O . LEU B 1 248 ? 20.281 10.539 4.172 1 98.19 248 LEU B O 1
ATOM 4863 N N . TRP B 1 249 ? 22.25 10.367 5.199 1 98 249 TRP B N 1
ATOM 4864 C CA . TRP B 1 249 ? 22.016 11.484 6.109 1 98 249 TRP B CA 1
ATOM 4865 C C . TRP B 1 249 ? 22.594 12.781 5.535 1 98 249 TRP B C 1
ATOM 4867 O O . TRP B 1 249 ? 23.797 12.891 5.309 1 98 249 TRP B O 1
ATOM 4877 N N . LEU B 1 250 ? 21.75 13.781 5.293 1 97.25 250 LEU B N 1
ATOM 4878 C CA . LEU B 1 250 ? 22.203 15.016 4.66 1 97.25 250 LEU B CA 1
ATOM 4879 C C . LEU B 1 250 ? 22.312 16.141 5.68 1 97.25 250 LEU B C 1
ATOM 4881 O O . LEU B 1 250 ? 22.891 17.188 5.387 1 97.25 250 LEU B O 1
ATOM 4885 N N . GLY B 1 251 ? 21.766 15.914 6.898 1 95.69 251 GLY B N 1
ATOM 4886 C CA . GLY B 1 251 ? 21.781 16.953 7.918 1 95.69 251 GLY B CA 1
ATOM 4887 C C . GLY B 1 251 ? 20.859 18.109 7.602 1 95.69 251 GLY B C 1
ATOM 4888 O O . GLY B 1 251 ? 19.953 17.984 6.789 1 95.69 251 GLY B O 1
ATOM 4889 N N . PHE B 1 252 ? 21.062 19.172 8.328 1 92.62 252 PHE B N 1
ATOM 4890 C CA . PHE B 1 252 ? 20.281 20.391 8.102 1 92.62 252 PHE B CA 1
ATOM 4891 C C . PHE B 1 252 ? 20.703 21.078 6.805 1 92.62 252 PHE B C 1
ATOM 4893 O O . PHE B 1 252 ? 21.875 21.375 6.605 1 92.62 252 PHE B O 1
ATOM 4900 N N . VAL B 1 253 ? 19.797 21.266 5.957 1 94.12 253 VAL B N 1
ATOM 4901 C CA . VAL B 1 253 ? 20.047 21.953 4.691 1 94.12 253 VAL B CA 1
ATOM 4902 C C . VAL B 1 253 ? 19.484 23.375 4.766 1 94.12 253 VAL B C 1
ATOM 4904 O O . VAL B 1 253 ? 18.281 23.578 4.621 1 94.12 253 VAL B O 1
ATOM 4907 N N . ALA B 1 254 ? 20.328 24.312 4.875 1 88.12 254 ALA B N 1
ATOM 4908 C CA . ALA B 1 254 ? 19.938 25.703 5.102 1 88.12 254 ALA B CA 1
ATOM 4909 C C . ALA B 1 254 ? 19.484 26.359 3.805 1 88.12 254 ALA B C 1
ATOM 4911 O O . ALA B 1 254 ? 18.562 27.188 3.814 1 88.12 254 ALA B O 1
ATOM 4912 N N . GLN B 1 255 ? 20.109 25.953 2.713 1 91.69 255 GLN B N 1
ATOM 4913 C CA . GLN B 1 255 ? 19.797 26.578 1.433 1 91.69 255 GLN B CA 1
ATOM 4914 C C . GLN B 1 255 ? 18.469 26.094 0.886 1 91.69 255 GLN B C 1
ATOM 4916 O O . GLN B 1 255 ? 18.312 24.906 0.576 1 91.69 255 GLN B O 1
ATOM 4921 N N . GLU B 1 256 ? 17.609 27.016 0.726 1 90.25 256 GLU B N 1
ATOM 4922 C CA . GLU B 1 256 ? 16.266 26.688 0.269 1 90.25 256 GLU B CA 1
ATOM 4923 C C . GLU B 1 256 ? 16.281 26.031 -1.104 1 90.25 256 GLU B C 1
ATOM 4925 O O . GLU B 1 256 ? 15.562 25.062 -1.344 1 90.25 256 GLU B O 1
ATOM 4930 N N . ARG B 1 257 ? 17.141 26.547 -1.983 1 93.19 257 ARG B N 1
ATOM 4931 C CA . ARG B 1 257 ? 17.219 26 -3.332 1 93.19 257 ARG B CA 1
ATOM 4932 C C . ARG B 1 257 ? 17.594 24.531 -3.301 1 93.19 257 ARG B C 1
ATOM 4934 O O . ARG B 1 257 ? 17.109 23.734 -4.109 1 93.19 257 ARG B O 1
ATOM 4941 N N . GLU B 1 258 ? 18.453 24.234 -2.404 1 95.5 258 GLU B N 1
ATOM 4942 C CA . GLU B 1 258 ? 18.875 22.844 -2.275 1 95.5 258 GLU B CA 1
ATOM 4943 C C . GLU B 1 258 ? 17.766 21.969 -1.713 1 95.5 258 GLU B C 1
ATOM 4945 O O . GLU B 1 258 ? 17.594 20.828 -2.133 1 95.5 258 GLU B O 1
ATOM 4950 N N . ARG B 1 259 ? 17.031 22.469 -0.779 1 95.44 259 ARG B N 1
ATOM 4951 C CA . ARG B 1 259 ? 15.891 21.734 -0.232 1 95.44 259 ARG B CA 1
ATOM 4952 C C . ARG B 1 259 ? 14.859 21.438 -1.313 1 95.44 259 ARG B C 1
ATOM 4954 O O . ARG B 1 259 ? 14.328 20.328 -1.389 1 95.44 259 ARG B O 1
ATOM 4961 N N . VAL B 1 260 ? 14.602 22.438 -2.141 1 97.25 260 VAL B N 1
ATOM 4962 C CA . VAL B 1 260 ? 13.641 22.297 -3.227 1 97.25 260 VAL B CA 1
ATOM 4963 C C . VAL B 1 260 ? 14.148 21.266 -4.234 1 97.25 260 VAL B C 1
ATOM 4965 O O . VAL B 1 260 ? 13.391 20.422 -4.711 1 97.25 260 VAL B O 1
ATOM 4968 N N . ARG B 1 261 ? 15.453 21.328 -4.52 1 97.44 261 ARG B N 1
ATOM 4969 C CA . ARG B 1 261 ? 16.062 20.391 -5.449 1 97.44 261 ARG B CA 1
ATOM 4970 C C . ARG B 1 261 ? 15.922 18.953 -4.949 1 97.44 261 ARG B C 1
ATOM 4972 O O . ARG B 1 261 ? 15.633 18.047 -5.73 1 97.44 261 ARG B O 1
ATOM 4979 N N . LEU B 1 262 ? 16.141 18.766 -3.695 1 98.31 262 LEU B N 1
ATOM 4980 C CA . LEU B 1 262 ? 16.016 17.438 -3.102 1 98.31 262 LEU B CA 1
ATOM 4981 C C . LEU B 1 262 ? 14.594 16.906 -3.238 1 98.31 262 LEU B C 1
ATOM 4983 O O . LEU B 1 262 ? 14.391 15.75 -3.592 1 98.31 262 LEU B O 1
ATOM 4987 N N . LEU B 1 263 ? 13.617 17.766 -2.973 1 98.62 263 LEU B N 1
ATOM 4988 C CA . LEU B 1 263 ? 12.219 17.375 -3.102 1 98.62 263 LEU B CA 1
ATOM 4989 C C . LEU B 1 263 ? 11.867 17.094 -4.559 1 98.62 263 LEU B C 1
ATOM 4991 O O . LEU B 1 263 ? 11.156 16.125 -4.852 1 98.62 263 LEU B O 1
ATOM 4995 N N . GLN B 1 264 ? 12.43 17.922 -5.461 1 98.31 264 GLN B N 1
ATOM 4996 C CA . GLN B 1 264 ? 12.164 17.75 -6.887 1 98.31 264 GLN B CA 1
ATOM 4997 C C . GLN B 1 264 ? 12.75 16.438 -7.402 1 98.31 264 GLN B C 1
ATOM 4999 O O . GLN B 1 264 ? 12.227 15.852 -8.352 1 98.31 264 GLN B O 1
ATOM 5004 N N . GLY B 1 265 ? 13.758 15.977 -6.781 1 98.31 265 GLY B N 1
ATOM 5005 C CA . GLY B 1 265 ? 14.438 14.773 -7.234 1 98.31 265 GLY B 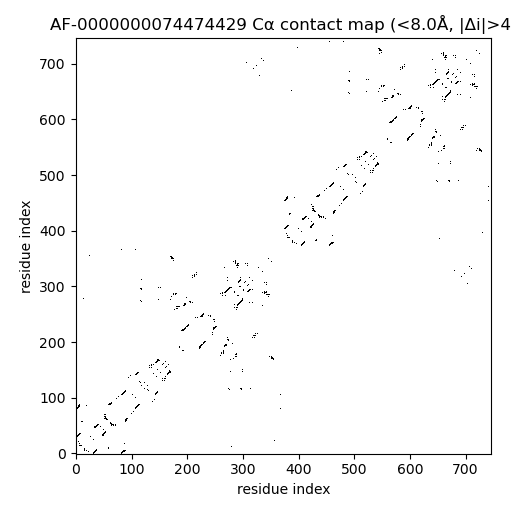CA 1
ATOM 5006 C C . GLY B 1 265 ? 13.945 13.516 -6.543 1 98.31 265 GLY B C 1
ATOM 5007 O O . GLY B 1 265 ? 14.242 12.398 -6.98 1 98.31 265 GLY B O 1
ATOM 5008 N N . ALA B 1 266 ? 13.211 13.641 -5.473 1 98.69 266 ALA B N 1
ATOM 5009 C CA . ALA B 1 266 ? 12.719 12.492 -4.711 1 98.69 266 ALA B CA 1
ATOM 5010 C C . ALA B 1 266 ? 11.383 12 -5.262 1 98.69 266 ALA B C 1
ATOM 5012 O O . ALA B 1 266 ? 10.75 12.68 -6.078 1 98.69 266 ALA B O 1
ATOM 5013 N N . ASP B 1 267 ? 10.984 10.797 -4.871 1 98.69 267 ASP B N 1
ATOM 5014 C CA . ASP B 1 267 ? 9.766 10.172 -5.387 1 98.69 267 ASP B CA 1
ATOM 5015 C C . ASP B 1 267 ? 8.703 10.07 -4.297 1 98.69 267 ASP B C 1
ATOM 5017 O O . ASP B 1 267 ? 7.508 10.227 -4.57 1 98.69 267 ASP B O 1
ATOM 5021 N N . VAL B 1 268 ? 9.164 9.766 -3.098 1 98.94 268 VAL B N 1
ATOM 5022 C CA . VAL B 1 268 ? 8.234 9.492 -2.002 1 98.94 268 VAL B CA 1
ATOM 5023 C C . VAL B 1 268 ? 8.641 10.297 -0.771 1 98.94 268 VAL B C 1
ATOM 5025 O O . VAL B 1 268 ? 9.805 10.266 -0.357 1 98.94 268 VAL B O 1
ATOM 5028 N N . TYR B 1 269 ? 7.801 11.062 -0.254 1 98.94 269 TYR B N 1
ATOM 5029 C CA . TYR B 1 269 ? 7.984 11.766 1.011 1 98.94 269 TYR B CA 1
ATOM 5030 C C . TYR B 1 269 ? 7.316 11.008 2.156 1 98.94 269 TYR B C 1
ATOM 5032 O O . TYR B 1 269 ? 6.152 10.625 2.055 1 98.94 269 TYR B O 1
ATOM 5040 N N . VAL B 1 270 ? 8.016 10.781 3.246 1 98.94 270 VAL B N 1
ATOM 5041 C CA . VAL B 1 270 ? 7.469 10.039 4.379 1 98.94 270 VAL B CA 1
ATOM 5042 C C . VAL B 1 270 ? 7.543 10.898 5.641 1 98.94 270 VAL B C 1
ATOM 5044 O O . VAL B 1 270 ? 8.609 11.414 5.984 1 98.94 270 VAL B O 1
ATOM 5047 N N . LEU B 1 271 ? 6.41 11.07 6.316 1 98.38 271 LEU B N 1
ATOM 5048 C CA . LEU B 1 271 ? 6.301 11.812 7.566 1 98.38 271 LEU B CA 1
ATOM 5049 C C . LEU B 1 271 ? 5.602 10.984 8.633 1 98.38 271 LEU B C 1
ATOM 5051 O O . LEU B 1 271 ? 4.391 11.094 8.828 1 98.38 271 LEU B O 1
ATOM 5055 N N . PRO B 1 272 ? 6.344 10.219 9.414 1 97.62 272 PRO B N 1
ATOM 5056 C CA . PRO B 1 272 ? 5.773 9.258 10.359 1 97.62 272 PRO B CA 1
ATOM 5057 C C . PRO B 1 272 ? 5.52 9.875 11.742 1 97.62 272 PRO B C 1
ATOM 5059 O O . PRO B 1 272 ? 5.562 9.164 12.75 1 97.62 272 PRO B O 1
ATOM 5062 N N . SER B 1 273 ? 5.184 11.086 11.859 1 95.38 273 SER B N 1
ATOM 5063 C CA . SER B 1 273 ? 5.082 11.852 13.102 1 95.38 273 SER B CA 1
ATOM 5064 C C . SER B 1 273 ? 3.967 11.32 13.992 1 95.38 273 SER B C 1
ATOM 5066 O O . SER B 1 273 ? 2.914 10.906 13.5 1 95.38 273 SER B O 1
ATOM 5068 N N . LEU B 1 274 ? 4.176 11.414 15.305 1 91.19 274 LEU B N 1
ATOM 5069 C CA . LEU B 1 274 ? 3.148 11.055 16.281 1 91.19 274 LEU B CA 1
ATOM 5070 C C . LEU B 1 274 ? 2.254 12.25 16.594 1 91.19 274 LEU B C 1
ATOM 5072 O O . LEU B 1 274 ? 1.08 12.086 16.922 1 91.19 274 LEU B O 1
ATOM 5076 N N . VAL B 1 275 ? 2.844 13.453 16.516 1 88.94 275 VAL B N 1
ATOM 5077 C CA . VAL B 1 275 ? 2.141 14.703 16.797 1 88.94 275 VAL B CA 1
ATOM 5078 C C . VAL B 1 275 ? 2.531 15.766 15.773 1 88.94 275 VAL B C 1
ATOM 5080 O O . VAL B 1 275 ? 3.699 15.867 15.391 1 88.94 275 VAL B O 1
ATOM 5083 N N . GLU B 1 276 ? 1.492 16.406 15.297 1 89.44 276 GLU B N 1
ATOM 5084 C CA . GLU B 1 276 ? 1.704 17.484 14.344 1 89.44 276 GLU B CA 1
ATOM 5085 C C . GLU B 1 276 ? 0.619 18.562 14.469 1 89.44 276 GLU B C 1
ATOM 5087 O O . GLU B 1 276 ? -0.426 18.312 15.078 1 89.44 276 GLU B O 1
ATOM 5092 N N . GLY B 1 277 ? 0.938 19.781 14.094 1 89.94 277 GLY B N 1
ATOM 5093 C CA . GLY B 1 277 ? -0.104 20.703 13.664 1 89.94 277 GLY B CA 1
ATOM 5094 C C . GLY B 1 277 ? -0.516 20.5 12.219 1 89.94 277 GLY B C 1
ATOM 5095 O O . GLY B 1 277 ? -1.278 19.578 11.906 1 89.94 277 GLY B O 1
ATOM 5096 N N . LEU B 1 278 ? -0.022 21.25 11.391 1 93.88 278 LEU B N 1
ATOM 5097 C CA . LEU B 1 278 ? -0.003 21.047 9.945 1 93.88 278 LEU B CA 1
ATOM 5098 C C . LEU B 1 278 ? 1.407 21.219 9.391 1 93.88 278 LEU B C 1
ATOM 5100 O O . LEU B 1 278 ? 1.938 22.328 9.359 1 93.88 278 LEU B O 1
ATOM 5104 N N . SER B 1 279 ? 1.924 20.156 8.945 1 94.94 279 SER B N 1
ATOM 5105 C CA . SER B 1 279 ? 3.334 20.125 8.57 1 94.94 279 SER B CA 1
ATOM 5106 C C . SER B 1 279 ? 3.58 20.922 7.293 1 94.94 279 SER B C 1
ATOM 5108 O O . SER B 1 279 ? 3.02 20.609 6.242 1 94.94 279 SER B O 1
ATOM 5110 N N . LEU B 1 280 ? 4.461 21.922 7.422 1 95.69 280 LEU B N 1
ATOM 5111 C CA . LEU B 1 280 ? 4.871 22.688 6.25 1 95.69 280 LEU B CA 1
ATOM 5112 C C . LEU B 1 280 ? 5.691 21.828 5.297 1 95.69 280 LEU B C 1
ATOM 5114 O O . LEU B 1 280 ? 5.562 21.953 4.074 1 95.69 280 LEU B O 1
ATOM 5118 N N . SER B 1 281 ? 6.523 20.938 5.859 1 96.62 281 SER B N 1
ATOM 5119 C CA . SER B 1 281 ? 7.359 20.062 5.035 1 96.62 281 SER B CA 1
ATOM 5120 C C . SER B 1 281 ? 6.508 19.125 4.184 1 96.62 281 SER B C 1
ATOM 5122 O O . SER B 1 281 ? 6.855 18.844 3.037 1 96.62 281 SER B O 1
ATOM 5124 N N . LEU B 1 282 ? 5.434 18.641 4.75 1 98.25 282 LEU B N 1
ATOM 5125 C CA . LEU B 1 282 ? 4.492 17.828 3.992 1 98.25 282 LEU B CA 1
ATOM 5126 C C . LEU B 1 282 ? 3.912 18.609 2.82 1 98.25 282 LEU B C 1
ATOM 5128 O O . LEU B 1 282 ? 3.896 18.125 1.688 1 98.25 282 LEU B O 1
ATOM 5132 N N . LEU B 1 283 ? 3.475 19.844 3.098 1 98.38 283 LEU B N 1
ATOM 5133 C CA . LEU B 1 283 ? 2.895 20.688 2.051 1 98.38 283 LEU B CA 1
ATOM 5134 C C . LEU B 1 283 ? 3.918 20.984 0.961 1 98.38 283 LEU B C 1
ATOM 5136 O O . LEU B 1 283 ? 3.58 21 -0.224 1 98.38 283 LEU B O 1
ATOM 5140 N N . GLU B 1 284 ? 5.152 21.203 1.354 1 98.38 284 GLU B N 1
ATOM 5141 C CA . GLU B 1 284 ? 6.227 21.453 0.396 1 98.38 284 GLU B CA 1
ATOM 5142 C C . GLU B 1 284 ? 6.441 20.234 -0.51 1 98.38 284 GLU B C 1
ATOM 5144 O O . GLU B 1 284 ? 6.566 20.391 -1.728 1 98.38 284 GLU B O 1
ATOM 5149 N N . ALA B 1 285 ? 6.48 19.078 0.075 1 98.81 285 ALA B N 1
ATOM 5150 C CA . ALA B 1 285 ? 6.66 17.844 -0.688 1 98.81 285 ALA B CA 1
ATOM 5151 C C . ALA B 1 285 ? 5.5 17.625 -1.656 1 98.81 285 ALA B C 1
ATOM 5153 O O . ALA B 1 285 ? 5.711 17.281 -2.822 1 98.81 285 ALA B O 1
ATOM 5154 N N . MET B 1 286 ? 4.281 17.828 -1.133 1 98.88 286 MET B N 1
ATOM 5155 C CA . MET B 1 286 ? 3.09 17.703 -1.969 1 98.88 286 MET B CA 1
ATOM 5156 C C . MET B 1 286 ? 3.139 18.688 -3.133 1 98.88 286 MET B C 1
ATOM 5158 O O . MET B 1 286 ? 2.838 18.312 -4.27 1 98.88 286 MET B O 1
ATOM 5162 N N . ALA B 1 287 ? 3.533 19.922 -2.854 1 98.81 287 ALA B N 1
ATOM 5163 C CA . ALA B 1 287 ? 3.617 20.953 -3.877 1 98.81 287 ALA B CA 1
ATOM 5164 C C . ALA B 1 287 ? 4.609 20.562 -4.969 1 98.81 287 ALA B C 1
ATOM 5166 O O . ALA B 1 287 ? 4.41 20.906 -6.141 1 98.81 287 ALA B O 1
ATOM 5167 N N . CYS B 1 288 ? 5.633 19.891 -4.629 1 98.81 288 CYS B N 1
ATOM 5168 C CA . CYS B 1 288 ? 6.66 19.469 -5.574 1 98.81 288 CYS B CA 1
ATOM 5169 C C . CYS B 1 288 ? 6.23 18.203 -6.328 1 98.81 288 CYS B C 1
ATOM 5171 O O . CYS B 1 288 ? 6.93 17.75 -7.238 1 98.81 288 CYS B O 1
ATOM 5173 N N . GLY B 1 289 ? 5.098 17.594 -5.961 1 98.81 289 GLY B N 1
ATOM 5174 C CA . GLY B 1 289 ? 4.539 16.469 -6.688 1 98.81 289 GLY B CA 1
ATOM 5175 C C . GLY B 1 289 ? 5.078 15.125 -6.227 1 98.81 289 GLY B C 1
ATOM 5176 O O . GLY B 1 289 ? 5.211 14.195 -7.02 1 98.81 289 GLY B O 1
ATOM 5177 N N . LEU B 1 290 ? 5.512 15.023 -5.012 1 98.88 290 LEU B N 1
ATOM 5178 C CA . LEU B 1 290 ? 5.965 13.742 -4.477 1 98.88 290 LEU B CA 1
ATOM 5179 C C . LEU B 1 290 ? 4.785 12.891 -4.027 1 98.88 290 LEU B C 1
ATOM 5181 O O . LEU B 1 290 ? 3.727 13.422 -3.68 1 98.88 290 LEU B O 1
ATOM 5185 N N . ALA B 1 291 ? 4.938 11.547 -4.082 1 98.88 291 ALA B N 1
ATOM 5186 C CA . ALA B 1 291 ? 4.023 10.648 -3.377 1 98.88 291 ALA B CA 1
ATOM 5187 C C . ALA B 1 291 ? 4.215 10.75 -1.866 1 98.88 291 ALA B C 1
ATOM 5189 O O . ALA B 1 291 ? 5.285 10.438 -1.346 1 98.88 291 ALA B O 1
ATOM 5190 N N . CYS B 1 292 ? 3.191 11.133 -1.147 1 98.88 292 CYS B N 1
ATOM 5191 C CA . CYS B 1 292 ? 3.367 11.445 0.267 1 98.88 292 CYS B CA 1
ATOM 5192 C C . CYS B 1 292 ? 2.697 10.391 1.144 1 98.88 292 CYS B C 1
ATOM 5194 O O . CYS B 1 292 ? 1.562 9.992 0.882 1 98.88 292 CYS B O 1
ATOM 5196 N N . VAL B 1 293 ? 3.395 9.922 2.092 1 98.75 293 VAL B N 1
ATOM 5197 C CA . VAL B 1 293 ? 2.951 9.016 3.143 1 98.75 293 VAL B CA 1
ATOM 5198 C C . VAL B 1 293 ? 3.127 9.672 4.508 1 98.75 293 VAL B C 1
ATOM 5200 O O . VAL B 1 293 ? 4.234 10.07 4.871 1 98.75 293 VAL B O 1
ATOM 5203 N N . ALA B 1 294 ? 2.066 9.805 5.242 1 98.06 294 ALA B N 1
ATOM 5204 C CA . ALA B 1 294 ? 2.184 10.453 6.543 1 98.06 294 ALA B CA 1
ATOM 5205 C C . ALA B 1 294 ? 1.179 9.883 7.535 1 98.06 294 ALA B C 1
ATOM 5207 O O . ALA B 1 294 ? 0.124 9.375 7.141 1 98.06 294 ALA B O 1
ATOM 5208 N N . THR B 1 295 ? 1.513 9.922 8.781 1 96.38 295 THR B N 1
ATOM 5209 C CA . THR B 1 295 ? 0.589 9.531 9.836 1 96.38 295 THR B CA 1
ATOM 5210 C C . THR B 1 295 ? -0.557 10.531 9.953 1 96.38 295 THR B C 1
ATOM 5212 O O . THR B 1 295 ? -0.378 11.719 9.688 1 96.38 295 THR B O 1
ATOM 5215 N N . ASP B 1 296 ? -1.663 10.031 10.461 1 93.88 296 ASP B N 1
ATOM 5216 C CA . ASP B 1 296 ? -2.816 10.891 10.711 1 93.88 296 ASP B CA 1
ATOM 5217 C C . ASP B 1 296 ? -2.613 11.727 11.969 1 93.88 296 ASP B C 1
ATOM 5219 O O . ASP B 1 296 ? -3.434 11.68 12.891 1 93.88 296 ASP B O 1
ATOM 5223 N N . ALA B 1 297 ? -1.595 12.516 11.961 1 91.88 297 ALA B N 1
ATOM 5224 C CA . ALA B 1 297 ? -1.261 13.414 13.07 1 91.88 297 ALA B CA 1
ATOM 5225 C C . ALA B 1 297 ? -1.674 14.844 12.766 1 91.88 297 ALA B C 1
ATOM 5227 O O . ALA B 1 297 ? -1.419 15.352 11.664 1 91.88 297 ALA B O 1
ATOM 5228 N N . GLY B 1 298 ? -2.336 15.453 13.727 1 90.75 298 GLY B N 1
ATOM 5229 C CA . GLY B 1 298 ? -2.775 16.828 13.531 1 90.75 298 GLY B CA 1
ATOM 5230 C C . GLY B 1 298 ? -3.686 16.984 12.328 1 90.75 298 GLY B C 1
ATOM 5231 O O . GLY B 1 298 ? -4.676 16.266 12.188 1 90.75 298 GLY B O 1
ATOM 5232 N N . ALA B 1 299 ? -3.254 17.938 11.453 1 93.44 299 ALA B N 1
ATOM 5233 C CA . ALA B 1 299 ? -4.066 18.25 10.281 1 93.44 299 ALA B CA 1
ATOM 5234 C C . ALA B 1 299 ? -3.58 17.484 9.055 1 93.44 299 ALA B C 1
ATOM 5236 O O . ALA B 1 299 ? -4.152 17.609 7.969 1 93.44 299 ALA B O 1
ATOM 5237 N N . ASP B 1 300 ? -2.574 16.641 9.203 1 95.5 300 ASP B N 1
ATOM 5238 C CA . ASP B 1 300 ? -1.945 15.992 8.055 1 95.5 300 ASP B CA 1
ATOM 5239 C C . ASP B 1 300 ? -2.908 15.023 7.371 1 95.5 300 ASP B C 1
ATOM 5241 O O . ASP B 1 300 ? -2.912 14.906 6.145 1 95.5 300 ASP B O 1
ATOM 5245 N N . GLY B 1 301 ? -3.684 14.32 8.18 1 94.31 301 GLY B N 1
ATOM 5246 C CA . GLY B 1 301 ? -4.672 13.422 7.602 1 94.31 301 GLY B CA 1
ATOM 5247 C C . GLY B 1 301 ? -5.672 14.133 6.707 1 94.31 301 GLY B C 1
ATOM 5248 O O . GLY B 1 301 ? -6.031 13.625 5.645 1 94.31 301 GLY B O 1
ATOM 5249 N N . GLU B 1 302 ? -6.129 15.344 7.164 1 94.5 302 GLU B N 1
ATOM 5250 C CA . GLU B 1 302 ? -7.074 16.156 6.391 1 94.5 302 GLU B CA 1
ATOM 5251 C C . GLU B 1 302 ? -6.469 16.578 5.059 1 94.5 302 GLU B C 1
ATOM 5253 O O . GLU B 1 302 ? -7.148 16.578 4.031 1 94.5 302 GLU B O 1
ATOM 5258 N N . VAL B 1 303 ? -5.211 16.828 5.047 1 97.06 303 VAL B N 1
ATOM 5259 C CA . VAL B 1 303 ? -4.512 17.297 3.852 1 97.06 303 VAL B CA 1
ATOM 5260 C C . VAL B 1 303 ? -4.426 16.156 2.836 1 97.06 303 VAL B C 1
ATOM 5262 O O . VAL B 1 303 ? -4.566 16.375 1.632 1 97.06 303 VAL B O 1
ATOM 5265 N N . LEU B 1 304 ? -4.266 14.961 3.314 1 97.44 304 LEU B N 1
ATOM 5266 C CA . LEU B 1 304 ? -3.98 13.82 2.451 1 97.44 304 LEU B CA 1
ATOM 5267 C C . LEU B 1 304 ? -5.258 13.062 2.105 1 97.44 304 LEU B C 1
ATOM 5269 O O . LEU B 1 304 ? -5.234 12.133 1.299 1 97.44 304 LEU B O 1
ATOM 5273 N N . GLU B 1 305 ? -6.387 13.469 2.65 1 94.88 305 GLU B N 1
ATOM 5274 C CA . GLU B 1 305 ? -7.621 12.703 2.547 1 94.88 305 GLU B CA 1
ATOM 5275 C C . GLU B 1 305 ? -8.062 12.555 1.093 1 94.88 305 GLU B C 1
ATOM 5277 O O . GLU B 1 305 ? -7.551 13.25 0.211 1 94.88 305 GLU B O 1
ATOM 5282 N N . ARG B 1 306 ? -8.875 11.539 0.785 1 94.81 306 ARG B N 1
ATOM 5283 C CA . ARG B 1 306 ? -9.492 11.273 -0.509 1 94.81 306 ARG B CA 1
ATOM 5284 C C . ARG B 1 306 ? -8.438 10.992 -1.573 1 94.81 306 ARG B C 1
ATOM 5286 O O . ARG B 1 306 ? -8.547 11.477 -2.703 1 94.81 306 ARG B O 1
ATOM 5293 N N . GLY B 1 307 ? -7.371 10.422 -1.122 1 95.88 307 GLY B N 1
ATOM 5294 C CA . GLY B 1 307 ? -6.422 9.859 -2.07 1 95.88 307 GLY B CA 1
ATOM 5295 C C . GLY B 1 307 ? -5.289 10.805 -2.412 1 95.88 307 GLY B C 1
ATOM 5296 O O . GLY B 1 307 ? -4.457 10.5 -3.273 1 95.88 307 GLY B O 1
ATOM 5297 N N . ALA B 1 308 ? -5.145 11.945 -1.798 1 98.19 308 ALA B N 1
ATOM 5298 C CA . ALA B 1 308 ? -4.078 12.891 -2.1 1 98.19 308 ALA B CA 1
ATOM 5299 C C . ALA B 1 308 ? -2.74 12.406 -1.542 1 98.19 308 ALA B C 1
ATOM 5301 O O . ALA B 1 308 ? -1.693 12.992 -1.83 1 98.19 308 ALA B O 1
ATOM 5302 N N . GLY B 1 309 ? -2.789 11.359 -0.81 1 98.38 309 GLY B N 1
ATOM 5303 C CA . GLY B 1 309 ? -1.647 10.664 -0.243 1 98.38 309 GLY B CA 1
ATOM 5304 C C . GLY B 1 309 ? -2.033 9.391 0.495 1 98.38 309 GLY B C 1
ATOM 5305 O O . GLY B 1 309 ? -3.16 8.914 0.365 1 98.38 309 GLY B O 1
ATOM 5306 N N . ILE B 1 310 ? -1.102 8.789 1.146 1 98.31 310 ILE B N 1
ATOM 5307 C CA . ILE B 1 310 ? -1.343 7.609 1.977 1 98.31 310 ILE B CA 1
ATOM 5308 C C . ILE B 1 310 ? -1.295 8 3.451 1 98.31 310 ILE B C 1
ATOM 5310 O O . ILE B 1 310 ? -0.315 8.594 3.912 1 98.31 310 ILE B O 1
ATOM 5314 N N . ILE B 1 311 ? -2.338 7.707 4.18 1 96.5 311 ILE B N 1
ATOM 5315 C CA . ILE B 1 311 ? -2.445 8.07 5.59 1 96.5 311 ILE B CA 1
ATOM 5316 C C . ILE B 1 311 ? -2.15 6.855 6.465 1 96.5 311 ILE B C 1
ATOM 5318 O O . ILE B 1 311 ? -2.777 5.805 6.309 1 96.5 311 ILE B O 1
ATOM 5322 N N . LEU B 1 312 ? -1.219 6.969 7.32 1 96 312 LEU B N 1
ATOM 5323 C CA . LEU B 1 312 ? -0.873 5.926 8.273 1 96 312 LEU B CA 1
ATOM 5324 C C . LEU B 1 312 ? -1.61 6.129 9.594 1 96 312 LEU B C 1
ATOM 5326 O O . LEU B 1 312 ? -1.823 7.266 10.023 1 96 312 LEU B O 1
ATOM 5330 N N . SER B 1 313 ? -1.91 5 10.219 1 91.62 313 SER B N 1
ATOM 5331 C CA . SER B 1 313 ? -2.311 5.062 11.625 1 91.62 313 SER B CA 1
ATOM 5332 C C . SER B 1 313 ? -1.126 5.402 12.523 1 91.62 313 SER B C 1
ATOM 5334 O O . SER B 1 313 ? 0.013 5.039 12.219 1 91.62 313 SER B O 1
ATOM 5336 N N . ALA B 1 314 ? -1.416 6.047 13.578 1 87.88 314 ALA B N 1
ATOM 5337 C CA . ALA B 1 314 ? -0.353 6.379 14.523 1 87.88 314 ALA B CA 1
ATOM 5338 C C . ALA B 1 314 ? 0.145 5.133 15.25 1 87.88 314 ALA B C 1
ATOM 5340 O O . ALA B 1 314 ? 1.253 5.121 15.789 1 87.88 314 ALA B O 1
ATOM 5341 N N . GLN B 1 315 ? -0.692 4.176 15.219 1 88.38 315 GLN B N 1
ATOM 5342 C CA . GLN B 1 315 ? -0.305 2.902 15.828 1 88.38 315 GLN B CA 1
ATOM 5343 C C . GLN B 1 315 ? 0.337 1.979 14.797 1 88.38 315 GLN B C 1
ATOM 5345 O O . GLN B 1 315 ? -0.159 1.849 13.672 1 88.38 315 GLN B O 1
ATOM 5350 N N . GLY B 1 316 ? 1.494 1.408 15.188 1 92.75 316 GLY B N 1
ATOM 5351 C CA . GLY B 1 316 ? 2.158 0.438 14.328 1 92.75 316 GLY B CA 1
ATOM 5352 C C . GLY B 1 316 ? 2.744 1.054 13.078 1 92.75 316 GLY B C 1
ATOM 5353 O O . GLY B 1 316 ? 2.674 0.461 11.992 1 92.75 316 GLY B O 1
ATOM 5354 N N . VAL B 1 317 ? 3.287 2.209 13.211 1 96.5 317 VAL B N 1
ATOM 5355 C CA . VAL B 1 317 ? 3.777 2.965 12.062 1 96.5 317 VAL B CA 1
ATOM 5356 C C . VAL B 1 317 ? 4.863 2.166 11.344 1 96.5 317 VAL B C 1
ATOM 5358 O O . VAL B 1 317 ? 4.852 2.049 10.117 1 96.5 317 VAL B O 1
ATOM 5361 N N . ALA B 1 318 ? 5.797 1.567 12.094 1 97.75 318 ALA B N 1
ATOM 5362 C CA . ALA B 1 318 ? 6.883 0.803 11.492 1 97.75 318 ALA B CA 1
ATOM 5363 C C . ALA B 1 318 ? 6.344 -0.368 10.68 1 97.75 318 ALA B C 1
ATOM 5365 O O . ALA B 1 318 ? 6.816 -0.631 9.57 1 97.75 318 ALA B O 1
ATOM 5366 N N . THR B 1 319 ? 5.363 -1.028 11.211 1 96.69 319 THR B N 1
ATOM 5367 C CA . THR B 1 319 ? 4.762 -2.184 10.555 1 96.69 319 THR B CA 1
ATOM 5368 C C . THR B 1 319 ? 4.07 -1.771 9.258 1 96.69 319 THR B C 1
ATOM 5370 O O . THR B 1 319 ? 4.199 -2.447 8.234 1 96.69 319 THR B O 1
ATOM 5373 N N . GLN B 1 320 ? 3.32 -0.715 9.312 1 97.44 320 GLN B N 1
ATOM 5374 C CA . GLN B 1 320 ? 2.652 -0.21 8.117 1 97.44 320 GLN B CA 1
ATOM 5375 C C . GLN B 1 320 ? 3.664 0.167 7.039 1 97.44 320 GLN B C 1
ATOM 5377 O O . GLN B 1 320 ? 3.492 -0.182 5.867 1 97.44 320 GLN B O 1
ATOM 5382 N N . LEU B 1 321 ? 4.738 0.856 7.484 1 98.44 321 LEU B N 1
ATOM 5383 C CA . LEU B 1 321 ? 5.746 1.307 6.531 1 98.44 321 LEU B CA 1
ATOM 5384 C C . LEU B 1 321 ? 6.492 0.121 5.93 1 98.44 321 LEU B C 1
ATOM 5386 O O . LEU B 1 321 ? 6.887 0.161 4.762 1 98.44 321 LEU B O 1
ATOM 5390 N N . ARG B 1 322 ? 6.738 -0.922 6.691 1 97.19 322 ARG B N 1
ATOM 5391 C CA . ARG B 1 322 ? 7.402 -2.115 6.18 1 97.19 322 ARG B CA 1
ATOM 5392 C C . ARG B 1 322 ? 6.645 -2.699 4.992 1 97.19 322 ARG B C 1
ATOM 5394 O O . ARG B 1 322 ? 7.25 -3.26 4.078 1 97.19 322 ARG B O 1
ATOM 5401 N N . THR B 1 323 ? 5.359 -2.568 5.016 1 96.88 323 THR B N 1
ATOM 5402 C CA . THR B 1 323 ? 4.516 -3.059 3.932 1 96.88 323 THR B CA 1
ATOM 5403 C C . THR B 1 323 ? 4.516 -2.08 2.76 1 96.88 323 THR B C 1
ATOM 5405 O O . THR B 1 323 ? 4.633 -2.488 1.604 1 96.88 323 THR B O 1
ATOM 5408 N N . LEU B 1 324 ? 4.465 -0.792 2.973 1 97.94 324 LEU B N 1
ATOM 5409 C CA . LEU B 1 324 ? 4.199 0.225 1.961 1 97.94 324 LEU B CA 1
ATOM 5410 C C . LEU B 1 324 ? 5.473 0.576 1.197 1 97.94 324 LEU B C 1
ATOM 5412 O O . LEU B 1 324 ? 5.422 0.871 0.001 1 97.94 324 LEU B O 1
ATOM 5416 N N . LEU B 1 325 ? 6.645 0.531 1.885 1 98.12 325 LEU B N 1
ATOM 5417 C CA . LEU B 1 325 ? 7.871 1.041 1.282 1 98.12 325 LEU B CA 1
ATOM 5418 C C . LEU B 1 325 ? 8.25 0.228 0.049 1 98.12 325 LEU B C 1
ATOM 5420 O O . LEU B 1 325 ? 8.406 0.782 -1.042 1 98.12 325 LEU B O 1
ATOM 5424 N N . PRO B 1 326 ? 8.375 -1.131 0.133 1 95.81 326 PRO B N 1
ATOM 5425 C CA . PRO B 1 326 ? 8.719 -1.896 -1.068 1 95.81 326 PRO B CA 1
ATOM 5426 C C . PRO B 1 326 ? 7.66 -1.775 -2.164 1 95.81 326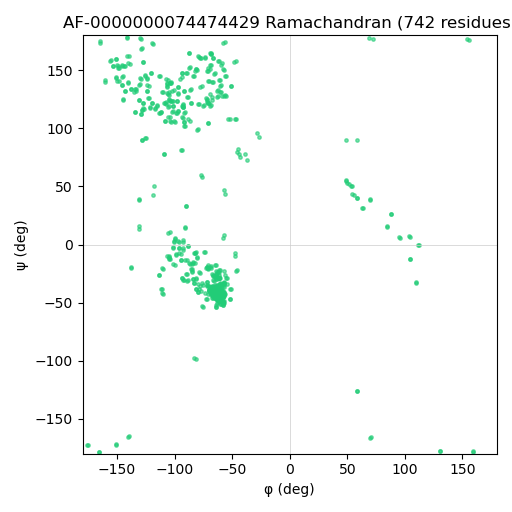 PRO B C 1
ATOM 5428 O O . PRO B 1 326 ? 7.996 -1.731 -3.35 1 95.81 326 PRO B O 1
ATOM 5431 N N . MET B 1 327 ? 6.387 -1.756 -1.732 1 95.56 327 MET B N 1
ATOM 5432 C CA . MET B 1 327 ? 5.301 -1.618 -2.699 1 95.56 327 MET B CA 1
ATOM 5433 C C . MET B 1 327 ? 5.434 -0.32 -3.488 1 95.56 327 MET B C 1
ATOM 5435 O O . MET B 1 327 ? 5.328 -0.32 -4.715 1 95.56 327 MET B O 1
ATOM 5439 N N . LEU B 1 328 ? 5.727 0.783 -2.812 1 97.69 328 LEU B N 1
ATOM 5440 C CA . LEU B 1 328 ? 5.879 2.078 -3.467 1 97.69 328 LEU B CA 1
ATOM 5441 C C . LEU B 1 328 ? 7.105 2.092 -4.371 1 97.69 328 LEU B C 1
ATOM 5443 O O . LEU B 1 328 ? 7.078 2.676 -5.453 1 97.69 328 LEU B O 1
ATOM 5447 N N . ALA B 1 329 ? 8.18 1.47 -3.922 1 96.88 329 ALA B N 1
ATOM 5448 C CA . ALA B 1 329 ? 9.391 1.414 -4.73 1 96.88 329 ALA B CA 1
ATOM 5449 C C . ALA B 1 329 ? 9.133 0.717 -6.062 1 96.88 329 ALA B C 1
ATOM 5451 O O . ALA B 1 329 ? 9.695 1.103 -7.094 1 96.88 329 ALA B O 1
ATOM 5452 N N . GLU B 1 330 ? 8.266 -0.261 -6.043 1 94.25 330 GLU B N 1
ATOM 5453 C CA . GLU B 1 330 ? 8.031 -1.101 -7.215 1 94.25 330 GLU B CA 1
ATOM 5454 C C . GLU B 1 330 ? 7.012 -0.464 -8.156 1 94.25 330 GLU B C 1
ATOM 5456 O O . GLU B 1 330 ? 6.941 -0.813 -9.336 1 94.25 330 GLU B O 1
ATOM 5461 N N . GLN B 1 331 ? 6.203 0.442 -7.652 1 96.44 331 GLN B N 1
ATOM 5462 C CA . GLN B 1 331 ? 5.062 0.952 -8.414 1 96.44 331 GLN B CA 1
ATOM 5463 C C . GLN B 1 331 ? 5.293 2.396 -8.844 1 96.44 331 GLN B C 1
ATOM 5465 O O . GLN B 1 331 ? 4.672 3.316 -8.312 1 96.44 331 GLN B O 1
ATOM 5470 N N . ALA B 1 332 ? 6.098 2.598 -9.898 1 96.94 332 ALA B N 1
ATOM 5471 C CA . ALA B 1 332 ? 6.488 3.926 -10.367 1 96.94 332 ALA B CA 1
ATOM 5472 C C . ALA B 1 332 ? 5.273 4.719 -10.836 1 96.94 332 ALA B C 1
ATOM 5474 O O . ALA B 1 332 ? 5.164 5.918 -10.57 1 96.94 332 ALA B O 1
ATOM 5475 N N . GLU B 1 333 ? 4.359 4.117 -11.531 1 96.81 333 GLU B N 1
ATOM 5476 C CA . GLU B 1 333 ? 3.184 4.812 -12.039 1 96.81 333 GLU B CA 1
ATOM 5477 C C . GLU B 1 333 ? 2.287 5.289 -10.898 1 96.81 333 GLU B C 1
ATOM 5479 O O . GLU B 1 333 ? 1.722 6.383 -10.961 1 96.81 333 GLU B O 1
ATOM 5484 N N . PHE B 1 334 ? 2.223 4.461 -9.875 1 97.19 334 PHE B N 1
ATOM 5485 C CA . PHE B 1 334 ? 1.421 4.836 -8.719 1 97.19 334 PHE B CA 1
ATOM 5486 C C . PHE B 1 334 ? 2.012 6.059 -8.023 1 97.19 334 PHE B C 1
ATOM 5488 O O . PHE B 1 334 ? 1.281 6.973 -7.637 1 97.19 334 PHE B O 1
ATOM 5495 N N . ARG B 1 335 ? 3.312 6.105 -7.871 1 98.12 335 ARG B N 1
ATOM 5496 C CA . ARG B 1 335 ? 3.961 7.266 -7.27 1 98.12 335 ARG B CA 1
ATOM 5497 C C . ARG B 1 335 ? 3.631 8.539 -8.047 1 98.12 335 ARG B C 1
ATOM 5499 O O . ARG B 1 335 ? 3.35 9.578 -7.445 1 98.12 335 ARG B O 1
ATOM 5506 N N . ARG B 1 336 ? 3.637 8.438 -9.336 1 97.62 336 ARG B N 1
ATOM 5507 C CA . ARG B 1 336 ? 3.361 9.594 -10.18 1 97.62 336 ARG B CA 1
ATOM 5508 C C . ARG B 1 336 ? 1.929 10.086 -9.984 1 97.62 336 ARG B C 1
ATOM 5510 O O . ARG B 1 336 ? 1.687 11.289 -9.875 1 97.62 336 ARG B O 1
ATOM 5517 N N . ILE B 1 337 ? 1.017 9.18 -9.859 1 97.62 337 ILE B N 1
ATOM 5518 C CA . ILE B 1 337 ? -0.386 9.531 -9.664 1 97.62 337 ILE B CA 1
ATOM 5519 C C . ILE B 1 337 ? -0.565 10.195 -8.305 1 97.62 337 ILE B C 1
ATOM 5521 O O . ILE B 1 337 ? -1.241 11.219 -8.188 1 97.62 337 ILE B O 1
ATOM 5525 N N . LEU B 1 338 ? 0.028 9.602 -7.289 1 98.31 338 LEU B N 1
ATOM 5526 C CA . LEU B 1 338 ? -0.048 10.172 -5.949 1 98.31 338 LEU B CA 1
ATOM 5527 C C . LEU B 1 338 ? 0.535 11.586 -5.926 1 98.31 338 LEU B C 1
ATOM 5529 O O . LEU B 1 338 ? -0.033 12.484 -5.301 1 98.31 338 LEU B O 1
ATOM 5533 N N . GLY B 1 339 ? 1.714 11.742 -6.602 1 98.69 339 GLY B N 1
ATOM 5534 C CA . GLY B 1 339 ? 2.334 13.055 -6.676 1 98.69 339 GLY B CA 1
ATOM 5535 C C . GLY B 1 339 ? 1.456 14.094 -7.352 1 98.69 339 GLY B C 1
ATOM 5536 O O . GLY B 1 339 ? 1.356 15.227 -6.883 1 98.69 339 GLY B O 1
ATOM 5537 N N . THR B 1 340 ? 0.839 13.68 -8.406 1 98.38 340 THR B N 1
ATOM 5538 C CA . THR B 1 340 ? -0.051 14.578 -9.141 1 98.38 340 THR B CA 1
ATOM 5539 C C . THR B 1 340 ? -1.228 15 -8.266 1 98.38 340 THR B C 1
ATOM 5541 O O . THR B 1 340 ? -1.572 16.188 -8.211 1 98.38 340 THR B O 1
ATOM 5544 N N . LYS B 1 341 ? -1.844 14.062 -7.59 1 98.5 341 LYS B N 1
ATOM 5545 C CA . LYS B 1 341 ? -2.977 14.352 -6.715 1 98.5 341 LYS B CA 1
ATOM 5546 C C . LYS B 1 341 ? -2.551 15.211 -5.531 1 98.5 341 LYS B C 1
ATOM 5548 O O . LYS B 1 341 ? -3.299 16.094 -5.094 1 98.5 341 LYS B O 1
ATOM 5553 N N . ALA B 1 342 ? -1.348 14.898 -5.031 1 98.81 342 ALA B N 1
ATOM 5554 C CA . ALA B 1 342 ? -0.811 15.68 -3.926 1 98.81 342 ALA B CA 1
ATOM 5555 C C . ALA B 1 342 ? -0.658 17.156 -4.32 1 98.81 342 ALA B C 1
ATOM 5557 O O . ALA B 1 342 ? -1.114 18.047 -3.602 1 98.81 342 ALA B O 1
ATOM 5558 N N . ARG B 1 343 ? -0.029 17.406 -5.41 1 98.88 343 ARG B N 1
ATOM 5559 C CA . ARG B 1 343 ? 0.164 18.781 -5.844 1 98.88 343 ARG B CA 1
ATOM 5560 C C . ARG B 1 343 ? -1.173 19.469 -6.117 1 98.88 343 ARG B C 1
ATOM 5562 O O . ARG B 1 343 ? -1.37 20.625 -5.758 1 98.88 343 ARG B O 1
ATOM 5569 N N . GLN B 1 344 ? -2.082 18.75 -6.773 1 98.75 344 GLN B N 1
ATOM 5570 C CA . GLN B 1 344 ? -3.398 19.328 -7.043 1 98.75 344 GLN B CA 1
ATOM 5571 C C . GLN B 1 344 ? -4.082 19.766 -5.75 1 98.75 344 GLN B C 1
ATOM 5573 O O . GLN B 1 344 ? -4.703 20.828 -5.699 1 98.75 344 GLN B O 1
ATOM 5578 N N . ARG B 1 345 ? -3.998 18.953 -4.715 1 98.69 345 ARG B N 1
ATOM 5579 C CA . ARG B 1 345 ? -4.555 19.281 -3.406 1 98.69 345 ARG B CA 1
ATOM 5580 C C . ARG B 1 345 ? -3.961 20.578 -2.869 1 98.69 345 ARG B C 1
ATOM 5582 O O . ARG B 1 345 ? -4.688 21.438 -2.365 1 98.69 345 ARG B O 1
ATOM 5589 N N . VAL B 1 346 ? -2.684 20.719 -2.977 1 98.75 346 VAL B N 1
ATOM 5590 C CA . VAL B 1 346 ? -2.008 21.922 -2.482 1 98.75 346 VAL B CA 1
ATOM 5591 C C . VAL B 1 346 ? -2.457 23.125 -3.285 1 98.75 346 VAL B C 1
ATOM 5593 O O . VAL B 1 346 ? -2.781 24.172 -2.713 1 98.75 346 VAL B O 1
ATOM 5596 N N . LEU B 1 347 ? -2.541 23.016 -4.574 1 98.62 347 LEU B N 1
ATOM 5597 C CA . LEU B 1 347 ? -2.934 24.125 -5.434 1 98.62 347 LEU B CA 1
ATOM 5598 C C . LEU B 1 347 ? -4.363 24.578 -5.133 1 98.62 347 LEU B C 1
ATOM 5600 O O . LEU B 1 347 ? -4.688 25.75 -5.242 1 98.62 347 LEU B O 1
ATOM 5604 N N . GLU B 1 348 ? -5.125 23.641 -4.707 1 97.94 348 GLU B N 1
ATOM 5605 C CA . GLU B 1 348 ? -6.539 23.922 -4.48 1 97.94 348 GLU B CA 1
ATOM 5606 C C . GLU B 1 348 ? -6.762 24.547 -3.107 1 97.94 348 GLU B C 1
ATOM 5608 O O . GLU B 1 348 ? -7.66 25.375 -2.938 1 97.94 348 GLU B O 1
ATOM 5613 N N . ARG B 1 349 ? -5.902 24.203 -2.145 1 97.31 349 ARG B N 1
ATOM 5614 C CA . ARG B 1 349 ? -6.375 24.5 -0.798 1 97.31 349 ARG B CA 1
ATOM 5615 C C . ARG B 1 349 ? -5.25 25.078 0.059 1 97.31 349 ARG B C 1
ATOM 5617 O O . ARG B 1 349 ? -5.508 25.703 1.091 1 97.31 349 ARG B O 1
ATOM 5624 N N . TYR B 1 350 ? -3.984 24.859 -0.337 1 98.19 350 TYR B N 1
ATOM 5625 C CA . TYR B 1 350 ? -2.926 25.125 0.631 1 98.19 350 TYR B CA 1
ATOM 5626 C C . TYR B 1 350 ? -1.822 25.969 0.02 1 98.19 350 TYR B C 1
ATOM 5628 O O . TYR B 1 350 ? -0.638 25.75 0.288 1 98.19 350 TYR B O 1
ATOM 5636 N N . THR B 1 351 ? -2.168 26.922 -0.778 1 98.19 351 THR B N 1
ATOM 5637 C CA . THR B 1 351 ? -1.18 27.844 -1.316 1 98.19 351 THR B CA 1
ATOM 5638 C C . THR B 1 351 ? -0.96 29.016 -0.36 1 98.19 351 THR B C 1
ATOM 5640 O O . THR B 1 351 ? -1.87 29.406 0.377 1 98.19 351 THR B O 1
ATOM 5643 N N . LEU B 1 352 ? 0.214 29.562 -0.419 1 97.31 352 LEU B N 1
ATOM 5644 C CA . LEU B 1 352 ? 0.518 30.766 0.366 1 97.31 352 LEU B CA 1
ATOM 5645 C C . LEU B 1 352 ? -0.411 31.906 -0.011 1 97.31 352 LEU B C 1
ATOM 5647 O O . LEU B 1 352 ? -0.875 32.656 0.86 1 97.31 352 LEU B O 1
ATOM 5651 N N . ASN B 1 353 ? -0.699 32.031 -1.259 1 96.81 353 ASN B N 1
ATOM 5652 C CA . ASN B 1 353 ? -1.589 33.094 -1.729 1 96.81 353 ASN B CA 1
ATOM 5653 C C . ASN B 1 353 ? -2.984 32.969 -1.125 1 96.81 353 ASN B C 1
ATOM 5655 O O . ASN B 1 353 ? -3.598 33.969 -0.748 1 96.81 353 ASN B O 1
ATOM 5659 N N . ARG B 1 354 ? -3.451 31.766 -1.124 1 96.81 354 ARG B N 1
ATOM 5660 C CA . ARG B 1 354 ? -4.766 31.547 -0.53 1 96.81 354 ARG B CA 1
ATOM 5661 C C . ARG B 1 354 ? -4.742 31.828 0.969 1 96.81 354 ARG B C 1
ATOM 5663 O O . ARG B 1 354 ? -5.672 32.438 1.508 1 96.81 354 ARG B O 1
ATOM 5670 N N . ASN B 1 355 ? -3.762 31.344 1.639 1 96.94 355 ASN B N 1
ATOM 5671 C CA . ASN B 1 355 ? -3.582 31.625 3.057 1 96.94 355 ASN B CA 1
ATOM 5672 C C . ASN B 1 355 ? -3.617 33.125 3.334 1 96.94 355 ASN B C 1
ATOM 5674 O O . ASN B 1 355 ? -4.348 33.594 4.215 1 96.94 355 ASN B O 1
ATOM 5678 N N . LEU B 1 356 ? -2.904 33.938 2.547 1 97.25 356 LEU B N 1
ATOM 5679 C CA . LEU B 1 356 ? -2.801 35.375 2.723 1 97.25 356 LEU B CA 1
ATOM 5680 C C . LEU B 1 356 ? -4.137 36.062 2.434 1 97.25 356 LEU B C 1
ATOM 5682 O O . LEU B 1 356 ? -4.52 37 3.127 1 97.25 356 LEU B O 1
ATOM 5686 N N . ALA B 1 357 ? -4.773 35.562 1.407 1 97.38 357 ALA B N 1
ATOM 5687 C CA . ALA B 1 357 ? -6.07 36.125 1.077 1 97.38 357 ALA B CA 1
ATOM 5688 C C . ALA B 1 357 ? -7.055 35.969 2.232 1 97.38 357 ALA B C 1
ATOM 5690 O O . ALA B 1 357 ? -7.793 36.906 2.562 1 97.38 357 ALA B O 1
ATOM 5691 N N . LEU B 1 358 ? -7.031 34.844 2.777 1 97.31 358 LEU B N 1
ATOM 5692 C CA . LEU B 1 358 ? -7.91 34.562 3.914 1 97.31 358 LEU B CA 1
ATOM 5693 C C . LEU B 1 358 ? -7.508 35.406 5.117 1 97.31 358 LEU B C 1
ATOM 5695 O O . LEU B 1 358 ? -8.367 35.938 5.84 1 97.31 358 LEU B O 1
ATOM 5699 N N . LEU B 1 359 ? -6.238 35.531 5.324 1 97.06 359 LEU B N 1
ATOM 5700 C CA . LEU B 1 359 ? -5.727 36.344 6.43 1 97.06 359 LEU B CA 1
ATOM 5701 C C . LEU B 1 359 ? -6.109 37.812 6.254 1 97.06 359 LEU B C 1
ATOM 5703 O O . LEU B 1 359 ? -6.527 38.469 7.215 1 97.06 359 LEU B O 1
ATOM 5707 N N . GLU B 1 360 ? -5.965 38.312 5.062 1 97.12 360 GLU B N 1
ATOM 5708 C CA . GLU B 1 360 ? -6.324 39.688 4.758 1 97.12 360 GLU B CA 1
ATOM 5709 C C . GLU B 1 360 ? -7.809 39.938 5.012 1 97.12 360 GLU B C 1
ATOM 5711 O O . GLU B 1 360 ? -8.188 41 5.555 1 97.12 360 GLU B O 1
ATOM 5716 N N . THR B 1 361 ? -8.578 39 4.586 1 96.94 361 THR B N 1
ATOM 5717 C CA . THR B 1 361 ? -10.008 39.125 4.836 1 96.94 361 THR B CA 1
ATOM 5718 C C . THR B 1 361 ? -10.297 39.156 6.336 1 96.94 361 THR B C 1
ATOM 5720 O O . THR B 1 361 ? -11.117 39.969 6.793 1 96.94 361 THR B O 1
ATOM 5723 N N . LEU B 1 362 ? -9.594 38.344 7.023 1 96.94 362 LEU B N 1
ATOM 5724 C CA . LEU B 1 362 ? -9.766 38.281 8.469 1 96.94 362 LEU B CA 1
ATOM 5725 C C . LEU B 1 362 ? -9.367 39.625 9.109 1 96.94 362 LEU B C 1
ATOM 5727 O O . LEU B 1 362 ? -10.062 40.094 10.008 1 96.94 362 LEU B O 1
ATOM 5731 N N . TYR B 1 363 ? -8.258 40.219 8.719 1 96.88 363 TYR B N 1
ATOM 5732 C CA . TYR B 1 363 ? -7.805 41.5 9.227 1 96.88 363 TYR B CA 1
ATOM 5733 C C . TYR B 1 363 ? -8.836 42.594 8.945 1 96.88 363 TYR B C 1
ATOM 5735 O O . TYR B 1 363 ? -9.148 43.406 9.82 1 96.88 363 TYR B O 1
ATOM 5743 N N . ALA B 1 364 ? -9.383 42.531 7.77 1 95.19 364 ALA B N 1
ATOM 5744 C CA . ALA B 1 364 ? -10.359 43.562 7.371 1 95.19 364 ALA B CA 1
ATOM 5745 C C . ALA B 1 364 ? -11.625 43.438 8.211 1 95.19 364 ALA B C 1
ATOM 5747 O O . ALA B 1 364 ? -12.234 44.469 8.562 1 95.19 364 ALA B O 1
ATOM 5748 N N . GLU B 1 365 ? -11.953 42.25 8.484 1 94.31 365 GLU B N 1
ATOM 5749 C CA . GLU B 1 365 ? -13.164 42 9.258 1 94.31 365 GLU B CA 1
ATOM 5750 C C . GLU B 1 365 ? -12.977 42.406 10.727 1 94.31 365 GLU B C 1
ATOM 5752 O O . GLU B 1 365 ? -13.93 42.781 11.398 1 94.31 365 GLU B O 1
ATOM 5757 N N . THR B 1 366 ? -11.773 42.25 11.188 1 92.69 366 THR B N 1
ATOM 5758 C CA . THR B 1 366 ? -11.523 42.406 12.609 1 92.69 366 THR B CA 1
ATOM 5759 C C . THR B 1 366 ? -11.078 43.844 12.914 1 92.69 366 THR B C 1
ATOM 5761 O O . THR B 1 366 ? -11.305 44.344 14.016 1 92.69 366 THR B O 1
ATOM 5764 N N . ALA B 1 367 ? -10.445 44.469 11.922 1 84.56 367 ALA B N 1
ATOM 5765 C CA . ALA B 1 367 ? -9.914 45.812 12.133 1 84.56 367 ALA B CA 1
ATOM 5766 C C . ALA B 1 367 ? -11.031 46.844 12.281 1 84.56 367 ALA B C 1
ATOM 5768 O O . ALA B 1 367 ? -12.109 46.656 11.703 1 84.56 367 ALA B O 1
ATOM 5769 N N . ARG B 1 368 ? -11 47.656 13.281 1 68.88 368 ARG B N 1
ATOM 5770 C CA . ARG B 1 368 ? -11.961 48.688 13.555 1 68.88 368 ARG B CA 1
ATOM 5771 C C . ARG B 1 368 ? -12.016 49.719 12.406 1 68.88 368 ARG B C 1
ATOM 5773 O O . ARG B 1 368 ? -10.992 50 11.781 1 68.88 368 ARG B O 1
ATOM 5780 N N . PRO B 1 369 ? -13.32 50 11.977 1 55.25 369 PRO B N 1
ATOM 5781 C CA . PRO B 1 369 ? -13.422 51.031 10.945 1 55.25 369 PRO B CA 1
ATOM 5782 C C . PRO B 1 369 ? -12.602 52.281 11.273 1 55.25 369 PRO B C 1
ATOM 5784 O O . PRO B 1 369 ? -12.484 52.656 12.445 1 55.25 369 PRO B O 1
ATOM 5787 N N . VAL B 1 370 ? -11.453 52.469 10.5 1 47.75 370 VAL B N 1
ATOM 5788 C CA . VAL B 1 370 ? -10.758 53.75 10.609 1 47.75 370 VAL B CA 1
ATOM 5789 C C . VAL B 1 370 ? -11.773 54.906 10.555 1 47.75 370 VAL B C 1
ATOM 5791 O O . VAL B 1 370 ? -12.461 55.062 9.547 1 47.75 370 VAL B O 1
ATOM 5794 N N . TYR B 1 371 ? -12.406 55.219 11.508 1 39.59 371 TYR B N 1
ATOM 5795 C CA . TYR B 1 371 ? -13.117 56.5 11.406 1 39.59 371 TYR B CA 1
ATOM 5796 C C . TYR B 1 371 ? -12.18 57.625 10.977 1 39.59 371 TYR B C 1
ATOM 5798 O O . TYR B 1 371 ? -11.023 57.688 11.406 1 39.59 371 TYR B O 1
ATOM 5806 N N . SER B 1 372 ? -12.352 58.125 9.617 1 37.41 372 SER B N 1
ATOM 5807 C CA . SER B 1 372 ? -11.75 59.406 9.211 1 37.41 372 SER B CA 1
ATOM 5808 C C . SER B 1 372 ? -11.578 60.344 10.398 1 37.41 372 SER B C 1
ATOM 5810 O O . SER B 1 372 ? -12.555 60.719 11.047 1 37.41 372 SER B O 1
ATOM 5812 N N . ARG B 1 373 ? -10.547 60.344 10.984 1 34.53 373 ARG B N 1
ATOM 5813 C CA . ARG B 1 373 ? -10.219 61.594 11.641 1 34.53 373 ARG B CA 1
ATOM 5814 C C . ARG B 1 373 ? -9.773 62.656 10.633 1 34.53 373 ARG B C 1
ATOM 5816 O O . ARG B 1 373 ? -9.086 62.344 9.656 1 34.53 373 ARG B O 1
#

Solvent-accessible surface area (backbone atoms only — not comparable to full-atom values): 38027 Å² total; per-residue (Å²): 104,34,36,34,34,36,38,53,77,60,60,86,48,68,63,25,52,48,48,50,54,52,54,53,52,40,42,75,72,66,36,44,64,37,40,33,29,73,28,75,68,70,58,88,51,59,102,44,39,45,61,34,46,29,74,45,78,47,88,61,39,40,38,64,30,94,58,26,66,57,50,49,52,52,50,48,65,72,64,60,48,50,30,38,38,34,49,47,52,59,38,74,61,69,70,45,44,47,59,55,30,54,76,66,72,38,41,40,34,33,38,60,53,76,45,31,61,18,84,83,51,69,45,83,76,31,75,46,40,52,51,50,61,63,41,21,69,52,54,56,58,33,65,32,33,33,27,58,25,70,67,57,46,52,53,40,40,76,60,66,24,54,67,86,30,51,41,75,56,38,72,44,34,57,59,83,74,29,33,66,52,87,50,63,48,34,70,74,67,60,32,84,35,32,35,34,33,67,49,63,32,40,80,51,33,29,56,64,36,56,52,52,15,48,61,74,47,64,61,53,84,38,32,35,36,37,41,33,29,43,48,88,45,39,70,70,48,51,76,76,50,36,64,91,71,29,31,44,78,66,34,67,70,82,52,62,70,58,51,44,42,52,43,26,34,33,40,32,35,51,45,56,25,48,48,26,37,65,57,62,57,57,49,41,35,19,28,17,36,16,17,37,36,30,17,30,12,40,31,39,35,70,68,27,48,93,42,23,29,47,72,35,56,68,67,60,48,29,62,46,42,36,51,47,51,53,53,52,65,53,30,61,69,51,34,51,51,24,1,51,37,13,21,52,48,29,73,71,72,27,25,34,67,58,34,49,53,53,48,51,51,49,48,62,71,56,36,68,80,77,68,85,122,105,34,36,34,36,35,39,56,80,62,60,86,48,70,63,24,51,48,49,51,54,51,54,52,51,41,41,74,72,66,35,45,63,38,40,33,28,71,29,75,68,70,59,89,51,59,102,43,41,46,62,33,46,31,73,46,76,48,87,60,36,38,40,64,30,95,57,27,66,57,50,48,51,53,49,46,64,71,64,60,48,50,30,38,37,35,50,50,51,60,39,74,61,69,70,46,44,46,60,54,29,54,75,67,71,38,40,40,35,34,39,59,53,76,45,33,62,18,80,84,53,68,44,83,75,30,75,46,40,51,52,49,62,64,43,21,69,53,54,55,58,34,64,32,34,32,29,59,26,69,66,59,46,50,54,40,38,74,61,65,23,53,65,87,31,52,41,75,56,38,72,44,34,58,60,83,77,28,32,66,55,87,48,62,49,33,70,74,67,60,32,84,34,32,35,35,32,66,48,62,32,40,79,50,34,29,55,62,35,56,52,53,16,48,63,73,46,62,62,53,84,38,32,35,37,37,41,34,29,43,49,88,44,40,69,68,49,52,76,76,50,37,66,92,72,27,32,43,78,67,36,67,68,84,51,62,69,56,50,46,42,52,44,27,33,34,41,32,36,52,45,56,24,49,48,24,37,66,58,63,57,57,48,41,34,19,28,17,37,16,17,37,36,31,18,30,12,41,32,39,34,71,66,27,48,95,42,24,30,46,72,37,54,64,69,61,46,28,62,45,43,35,49,45,51,52,54,53,64,54,30,62,69,50,33,51,51,23,1,51,38,14,20,52,50,28,72,72,72,27,25,35,68,58,35,48,53,53,49,50,50,49,48,62,70,56,36,68,82,75,70,88,120